Protein AF-0000000086878079 (afdb_homodimer)

Solvent-accessible surface area (backbone atoms only — not comparable to full-atom values): 21768 Å² total; per-residue (Å²): 123,86,84,56,49,32,32,37,37,36,21,22,72,86,77,40,76,82,36,53,27,69,66,38,56,58,51,55,41,58,62,32,55,90,65,34,49,69,46,77,42,61,62,68,69,47,33,23,46,88,52,42,64,77,34,37,25,41,34,31,37,28,38,42,80,87,50,64,80,49,46,63,30,46,15,12,46,52,33,39,26,19,67,39,24,9,35,38,29,34,33,53,15,55,31,58,37,63,36,50,72,47,19,52,73,69,26,40,40,83,71,51,61,66,75,71,38,78,37,47,35,38,60,46,91,60,86,47,78,43,53,60,91,56,69,62,50,72,48,69,40,54,52,66,37,72,48,69,37,75,57,44,78,67,42,64,42,27,27,32,63,49,98,90,43,75,39,72,35,22,34,36,36,71,43,51,54,11,26,38,33,40,37,44,64,53,67,48,62,74,41,65,67,39,67,69,53,39,50,35,52,41,31,38,50,39,46,21,46,56,75,102,124,87,83,58,48,33,31,38,37,36,21,22,72,85,77,39,76,82,36,54,27,69,67,38,55,58,52,54,39,59,61,31,55,89,63,33,48,68,47,77,42,62,62,67,68,46,33,23,46,90,52,40,64,78,35,36,24,40,34,30,36,29,39,41,79,88,52,64,80,49,48,62,30,45,16,14,46,52,32,39,25,19,67,39,22,9,37,36,30,33,32,52,15,54,32,57,37,63,34,50,71,47,18,51,71,69,25,40,39,81,72,51,60,65,74,72,37,80,36,47,35,38,62,46,91,62,87,47,77,44,53,61,92,57,68,62,50,70,47,70,41,55,52,65,37,72,50,69,38,74,60,44,78,67,42,64,42,28,26,35,60,49,96,90,45,74,39,73,36,23,33,38,37,73,43,50,54,11,26,39,34,41,35,42,65,53,69,48,62,73,40,64,68,38,65,70,53,38,50,36,53,41,30,38,49,39,46,21,46,56,75,102

Organism: NCBI:txid248903

Secondary structure (DSSP, 8-state):
----EEEEEEE-SSS-SS---TTHHHHHHHHHTTTEEEEEE--GGGGSHHHHTT-SEEEEE---SS----HHHHHHHHHHHHTT-EEEEEGGGGGGGGSHHHHHHHSEEEEE----EEEEEEE-SS--GGGTTPPPEEEEE---EEEE-TT---EEEEEE--TT--EEEEEEEEETTEEEEEE---SSGGGGG-HHHHHHHHHHHHHHTT--/----EEEEEEE-SSS-SS---TTHHHHHHHHHTTTEEEEEE--GGGGSHHHHTT-SEEEEE---SS----HHHHHHHHHHHHTT-EEEEEGGGGGGGGSHHHHHHHSEEEEE----EEEEEEE-SS--GGGTTPPPEEEEE---EEEE-TT---EEEEEE--TT--EEEEEEEEETTEEEEEE---SSGGGGG-HHHHHHHHHHHHHHTT--

Sequence (424 aa):
MDHRKKALLLGDYTHPDWHPLQDVDAEISRIFHDSMTVQCSENRNMLLQENISGFDVCISYMDDWKGKVSPQQTAGLLSYVSNGGGLVILHNGISLQNRYELKQMIGAKFLHHPPYAPLEFTVTEHKHPVTEGITGFTMEEEPYLFEFGSFAETTVLLEYQTEDGPKPAAWAHTYGLGRIVYLMPGHHVPSFANESYRQLILQAGKWAARYVMDHRKKALLLGDYTHPDWHPLQDVDAEISRIFHDSMTVQCSENRNMLLQENISGFDVCISYMDDWKGKVSPQQTAGLLSYVSNGGGLVILHNGISLQNRYELKQMIGAKFLHHPPYAPLEFTVTEHKHPVTEGITGFTMEEEPYLFEFGSFAETTVLLEYQTEDGPKPAAWAHTYGLGRIVYLMPGHHVPSFANESYRQLILQAGKWAARYV

Structure (mmCIF, N/CA/C/O backbone):
data_AF-0000000086878079-model_v1
#
loop_
_entity.id
_entity.type
_entity.pdbx_description
1 polymer 'ThuA domain-containing protein'
#
loop_
_atom_site.group_PDB
_atom_site.id
_atom_site.type_symbol
_atom_site.label_atom_id
_atom_site.label_alt_id
_atom_site.label_comp_id
_atom_site.label_asym_id
_atom_site.label_entity_id
_atom_site.label_seq_id
_atom_site.pdbx_PDB_ins_code
_atom_site.Cartn_x
_atom_site.Cartn_y
_atom_site.Cartn_z
_atom_site.occupancy
_atom_site.B_iso_or_equiv
_atom_site.auth_seq_id
_atom_site.auth_comp_id
_atom_site.auth_asym_id
_atom_site.auth_atom_id
_atom_site.pdbx_PDB_model_num
ATOM 1 N N . MET A 1 1 ? 24.812 -25.031 8.156 1 39.53 1 MET A N 1
ATOM 2 C CA . MET A 1 1 ? 23.5 -24.422 8.297 1 39.53 1 MET A CA 1
ATOM 3 C C . MET A 1 1 ? 22.766 -24.391 6.961 1 39.53 1 MET A C 1
ATOM 5 O O . MET A 1 1 ? 23.328 -24 5.945 1 39.53 1 MET A O 1
ATOM 9 N N . ASP A 1 2 ? 21.844 -25.234 6.762 1 50.47 2 ASP A N 1
ATOM 10 C CA . ASP A 1 2 ? 21.172 -25.375 5.469 1 50.47 2 ASP A CA 1
ATOM 11 C C . ASP A 1 2 ? 20.859 -24.016 4.863 1 50.47 2 ASP A C 1
ATOM 13 O O . ASP A 1 2 ? 20.125 -23.219 5.453 1 50.47 2 ASP A O 1
ATOM 17 N N . HIS A 1 3 ? 21.781 -23.469 4.066 1 68.38 3 HIS A N 1
ATOM 18 C CA . HIS A 1 3 ? 21.875 -22.141 3.482 1 68.38 3 HIS A CA 1
ATOM 19 C C . HIS A 1 3 ? 20.797 -21.938 2.412 1 68.38 3 HIS A C 1
ATOM 21 O O . HIS A 1 3 ? 20.797 -20.906 1.729 1 68.38 3 HIS A O 1
ATOM 27 N N . ARG A 1 4 ? 19.875 -23.047 2.529 1 85.62 4 ARG A N 1
ATOM 28 C CA . ARG A 1 4 ? 18.859 -22.984 1.48 1 85.62 4 ARG A CA 1
ATOM 29 C C . ARG A 1 4 ? 17.766 -21.984 1.829 1 85.62 4 ARG A C 1
ATOM 31 O O . ARG A 1 4 ? 17.375 -21.859 2.992 1 85.62 4 ARG A O 1
ATOM 38 N N . LYS A 1 5 ? 17.297 -21.219 0.895 1 96.75 5 LYS A N 1
ATOM 39 C CA . LYS A 1 5 ? 16.141 -20.344 1.062 1 96.75 5 LYS A CA 1
ATOM 40 C C . LYS A 1 5 ? 14.93 -21.125 1.556 1 96.75 5 LYS A C 1
ATOM 42 O O . LYS A 1 5 ? 14.836 -22.344 1.333 1 96.75 5 LYS A O 1
ATOM 47 N N . LYS A 1 6 ? 14.094 -20.5 2.312 1 98.31 6 LYS A N 1
ATOM 48 C CA . LYS A 1 6 ? 12.898 -21.094 2.898 1 98.31 6 LYS A CA 1
ATOM 49 C C . LYS A 1 6 ? 11.633 -20.453 2.33 1 98.31 6 LYS A C 1
ATOM 51 O O . LYS A 1 6 ? 11.516 -19.219 2.293 1 98.31 6 LYS A O 1
ATOM 56 N N . ALA A 1 7 ? 10.695 -21.312 1.906 1 98.81 7 ALA A N 1
ATOM 57 C CA . ALA A 1 7 ? 9.406 -20.875 1.391 1 98.81 7 ALA A CA 1
ATOM 58 C C . ALA A 1 7 ? 8.266 -21.281 2.326 1 98.81 7 ALA A C 1
ATOM 60 O O . ALA A 1 7 ? 8.266 -22.391 2.863 1 98.81 7 ALA A O 1
ATOM 61 N N . LEU A 1 8 ? 7.402 -20.375 2.6 1 98.94 8 LEU A N 1
ATOM 62 C CA . LEU A 1 8 ? 6.137 -20.656 3.27 1 98.94 8 LEU A CA 1
ATOM 63 C C . LEU A 1 8 ? 5.004 -20.781 2.256 1 98.94 8 LEU A C 1
ATOM 65 O O . LEU A 1 8 ? 4.73 -19.844 1.501 1 98.94 8 LEU A O 1
ATOM 69 N N . LEU A 1 9 ? 4.422 -21.922 2.145 1 98.94 9 LEU A N 1
ATOM 70 C CA . LEU A 1 9 ? 3.23 -22.125 1.326 1 98.94 9 LEU A CA 1
ATOM 71 C C . LEU A 1 9 ? 1.972 -22.109 2.186 1 98.94 9 LEU A C 1
ATOM 73 O O . LEU A 1 9 ? 1.786 -22.984 3.035 1 98.94 9 LEU A O 1
ATOM 77 N N . LEU A 1 10 ? 1.14 -21.109 1.966 1 98.94 10 LEU A N 1
ATOM 78 C CA . LEU A 1 10 ? -0.101 -20.969 2.719 1 98.94 10 LEU A CA 1
ATOM 79 C C . LEU A 1 10 ? -1.305 -21.359 1.866 1 98.94 10 LEU A C 1
ATOM 81 O O . LEU A 1 10 ? -1.433 -20.906 0.724 1 98.94 10 LEU A O 1
ATOM 85 N N . GLY A 1 11 ? -2.141 -22.172 2.361 1 98.62 11 GLY A N 1
ATOM 86 C CA . GLY A 1 11 ? -3.381 -22.578 1.723 1 98.62 11 GLY A CA 1
ATOM 87 C C . GLY A 1 11 ? -4.348 -23.266 2.676 1 98.62 11 GLY A C 1
ATOM 88 O O . GLY A 1 11 ? -4.148 -23.234 3.893 1 98.62 11 GLY A O 1
ATOM 89 N N . ASP A 1 12 ? -5.395 -23.797 2.152 1 98.44 12 ASP A N 1
ATOM 90 C CA . ASP A 1 12 ? -6.453 -24.359 2.986 1 98.44 12 ASP A CA 1
ATOM 91 C C . ASP A 1 12 ? -6.559 -25.875 2.787 1 98.44 12 ASP A C 1
ATOM 93 O O . ASP A 1 12 ? -6.797 -26.344 1.673 1 98.44 12 ASP A O 1
ATOM 97 N N . TYR A 1 13 ? -6.398 -26.656 3.926 1 97.88 13 TYR A N 1
ATOM 98 C CA . TYR A 1 13 ? -6.57 -28.109 3.932 1 97.88 13 TYR A CA 1
ATOM 99 C C . TYR A 1 13 ? -7.969 -28.484 4.402 1 97.88 13 TYR A C 1
ATOM 101 O O . TYR A 1 13 ? -8.594 -29.406 3.848 1 97.88 13 TYR A O 1
ATOM 109 N N . THR A 1 14 ? -8.492 -27.906 5.383 1 94.88 14 THR A N 1
ATOM 110 C CA . THR A 1 14 ? -9.656 -28.375 6.133 1 94.88 14 THR A CA 1
ATOM 111 C C . THR A 1 14 ? -10.945 -27.875 5.508 1 94.88 14 THR A C 1
ATOM 113 O O . THR A 1 14 ? -11.883 -28.641 5.285 1 94.88 14 THR A O 1
ATOM 116 N N . HIS A 1 15 ? -11.086 -26.594 5.219 1 91.56 15 HIS A N 1
ATOM 117 C CA . HIS A 1 15 ? -12.328 -26.062 4.672 1 91.56 15 HIS A CA 1
ATOM 118 C C . HIS A 1 15 ? -12.062 -25.094 3.52 1 91.56 15 HIS A C 1
ATOM 120 O O . HIS A 1 15 ? -12.43 -23.922 3.582 1 91.56 15 HIS A O 1
ATOM 126 N N . PRO A 1 16 ? -11.547 -25.734 2.49 1 93.81 16 PRO A N 1
ATOM 127 C CA . PRO A 1 16 ? -11.406 -24.844 1.341 1 93.81 16 PRO A CA 1
ATOM 128 C C . PRO A 1 16 ? -12.742 -24.531 0.667 1 93.81 16 PRO A C 1
ATOM 130 O O . PRO A 1 16 ? -13.617 -25.406 0.584 1 93.81 16 PRO A O 1
ATOM 133 N N . ASP A 1 17 ? -12.922 -23.359 0.181 1 93.38 17 ASP A N 1
ATOM 134 C CA . ASP A 1 17 ? -14.117 -23.031 -0.583 1 93.38 17 ASP A CA 1
ATOM 135 C C . ASP A 1 17 ? -14.141 -23.766 -1.919 1 93.38 17 ASP A C 1
ATOM 137 O O . ASP A 1 17 ? -15.125 -24.422 -2.262 1 93.38 17 ASP A O 1
ATOM 141 N N . TRP A 1 18 ? -12.945 -23.672 -2.703 1 96.62 18 TRP A N 1
ATOM 142 C CA . TRP A 1 18 ? -12.961 -24.203 -4.062 1 96.62 18 TRP A CA 1
ATOM 143 C C . TRP A 1 18 ? -11.648 -24.922 -4.387 1 96.62 18 TRP A C 1
ATOM 145 O O . TRP A 1 18 ? -11.617 -25.844 -5.195 1 96.62 18 TRP A O 1
ATOM 155 N N . HIS A 1 19 ? -10.57 -24.453 -3.771 1 98.44 19 HIS A N 1
ATOM 156 C CA . HIS A 1 19 ? -9.242 -24.891 -4.18 1 98.44 19 HIS A CA 1
ATOM 157 C C . HIS A 1 19 ? -8.445 -25.438 -2.996 1 98.44 19 HIS A C 1
ATOM 159 O O . HIS A 1 19 ? -7.684 -24.703 -2.363 1 98.44 19 HIS A O 1
ATOM 165 N N . PRO A 1 20 ? -8.617 -26.719 -2.703 1 98.38 20 PRO A N 1
ATOM 166 C CA . PRO A 1 20 ? -7.871 -27.297 -1.581 1 98.38 20 PRO A CA 1
ATOM 167 C C . PRO A 1 20 ? -6.363 -27.297 -1.814 1 98.38 20 PRO A C 1
ATOM 169 O O . PRO A 1 20 ? -5.906 -27.5 -2.939 1 98.38 20 PRO A O 1
ATOM 172 N N . LEU A 1 21 ? -5.605 -27.094 -0.73 1 98.75 21 LEU A N 1
ATOM 173 C CA . LEU A 1 21 ? -4.148 -27.156 -0.796 1 98.75 21 LEU A CA 1
ATOM 174 C C . LEU A 1 21 ? -3.662 -28.594 -0.901 1 98.75 21 LEU A C 1
ATOM 176 O O . LEU A 1 21 ? -2.535 -28.844 -1.336 1 98.75 21 LEU A O 1
ATOM 180 N N . GLN A 1 22 ? -4.516 -29.516 -0.49 1 98.19 22 GLN A N 1
ATOM 181 C CA . GLN A 1 22 ? -4.16 -30.938 -0.535 1 98.19 22 GLN A CA 1
ATOM 182 C C . GLN A 1 22 ? -3.699 -31.344 -1.932 1 98.19 22 GLN A C 1
ATOM 184 O O . GLN A 1 22 ? -4.391 -31.078 -2.92 1 98.19 22 GLN A O 1
ATOM 189 N N . ASP A 1 23 ? -2.578 -31.969 -2.037 1 98.44 23 ASP A N 1
ATOM 190 C CA . ASP A 1 23 ? -1.922 -32.469 -3.238 1 98.44 23 ASP A CA 1
ATOM 191 C C . ASP A 1 23 ? -1.241 -31.344 -4.012 1 98.44 23 ASP A C 1
ATOM 193 O O . ASP A 1 23 ? -0.264 -31.578 -4.727 1 98.44 23 ASP A O 1
ATOM 197 N N . VAL A 1 24 ? -1.783 -30.094 -3.969 1 98.81 24 VAL A N 1
ATOM 198 C CA . VAL A 1 24 ? -1.091 -28.953 -4.547 1 98.81 24 VAL A CA 1
ATOM 199 C C . VAL A 1 24 ? 0.209 -28.703 -3.789 1 98.81 24 VAL A C 1
ATOM 201 O O . VAL A 1 24 ? 1.227 -28.344 -4.391 1 98.81 24 VAL A O 1
ATOM 204 N N . ASP A 1 25 ? 0.164 -28.906 -2.42 1 98.81 25 ASP A N 1
ATOM 205 C CA . ASP A 1 25 ? 1.338 -28.734 -1.572 1 98.81 25 ASP A CA 1
ATOM 206 C C . ASP A 1 25 ? 2.486 -29.625 -2.029 1 98.81 25 ASP A C 1
ATOM 208 O O . ASP A 1 25 ? 3.635 -29.188 -2.098 1 98.81 25 ASP A O 1
ATOM 212 N N . ALA A 1 26 ? 2.15 -30.859 -2.398 1 98.62 26 ALA A N 1
ATOM 213 C CA . ALA A 1 26 ? 3.166 -31.797 -2.863 1 98.62 26 ALA A CA 1
ATOM 214 C C . ALA A 1 26 ? 3.764 -31.344 -4.191 1 98.62 26 ALA A C 1
ATOM 216 O O . ALA A 1 26 ? 4.973 -31.469 -4.41 1 98.62 26 ALA A O 1
ATOM 217 N N . GLU A 1 27 ? 2.902 -30.859 -5.129 1 98.81 27 GLU A N 1
ATOM 218 C CA . GLU A 1 27 ? 3.381 -30.375 -6.422 1 98.81 27 GLU A CA 1
ATOM 219 C C . GLU A 1 27 ? 4.324 -29.188 -6.258 1 98.81 27 GLU A C 1
ATOM 221 O O . GLU A 1 27 ? 5.398 -29.156 -6.863 1 98.81 27 GLU A O 1
ATOM 226 N N . ILE A 1 28 ? 3.963 -28.219 -5.418 1 98.88 28 ILE A N 1
ATOM 227 C CA . ILE A 1 28 ? 4.785 -27.031 -5.191 1 98.88 28 ILE A CA 1
ATOM 228 C C . ILE A 1 28 ? 6.102 -27.438 -4.535 1 98.88 28 ILE A C 1
ATOM 230 O O . ILE A 1 28 ? 7.168 -26.938 -4.918 1 98.88 28 ILE A O 1
ATOM 234 N N . SER A 1 29 ? 6.023 -28.328 -3.553 1 98.69 29 SER A N 1
ATOM 235 C CA . SER A 1 29 ? 7.23 -28.812 -2.893 1 98.69 29 SER A CA 1
ATOM 236 C C . SER A 1 29 ? 8.18 -29.469 -3.885 1 98.69 29 SER A C 1
ATOM 238 O O . SER A 1 29 ? 9.391 -29.281 -3.816 1 98.69 29 SER A O 1
ATOM 240 N N . ARG A 1 30 ? 7.621 -30.234 -4.789 1 98.44 30 ARG A N 1
ATOM 241 C CA . ARG A 1 30 ? 8.43 -30.906 -5.805 1 98.44 30 ARG A CA 1
ATOM 242 C C . ARG A 1 30 ? 9.094 -29.891 -6.73 1 98.44 30 ARG A C 1
ATOM 244 O O . ARG A 1 30 ? 10.266 -30.031 -7.078 1 98.44 30 ARG A O 1
ATOM 251 N N . ILE A 1 31 ? 8.375 -28.875 -7.102 1 98.62 31 ILE A N 1
ATOM 252 C CA . ILE A 1 31 ? 8.883 -27.844 -8.008 1 98.62 31 ILE A CA 1
ATOM 253 C C . ILE A 1 31 ? 10.102 -27.172 -7.383 1 98.62 31 ILE A C 1
ATOM 255 O O . ILE A 1 31 ? 11.094 -26.906 -8.07 1 98.62 31 ILE A O 1
ATOM 259 N N . PHE A 1 32 ? 10.094 -26.938 -6.055 1 98.25 32 PHE A N 1
ATOM 260 C CA . PHE A 1 32 ? 11.141 -26.156 -5.41 1 98.25 32 PHE A CA 1
ATOM 261 C C . PHE A 1 32 ? 12.172 -27.062 -4.75 1 98.25 32 PHE A C 1
ATOM 263 O O . PHE A 1 32 ? 13.109 -26.578 -4.113 1 98.25 32 PHE A O 1
ATOM 270 N N . HIS A 1 33 ? 12.039 -28.359 -4.867 1 97.06 33 HIS A N 1
ATOM 271 C CA . HIS A 1 33 ? 12.773 -29.359 -4.102 1 97.06 33 HIS A CA 1
ATOM 272 C C . HIS A 1 33 ? 14.281 -29.094 -4.164 1 97.06 33 HIS A C 1
ATOM 274 O O . HIS A 1 33 ? 14.977 -29.234 -3.154 1 97.06 33 HIS A O 1
ATOM 280 N N . ASP A 1 34 ? 14.805 -28.688 -5.289 1 96.5 34 ASP A N 1
ATOM 281 C CA . ASP A 1 34 ? 16.25 -28.547 -5.461 1 96.5 34 ASP A CA 1
ATOM 282 C C . ASP A 1 34 ? 16.703 -27.125 -5.121 1 96.5 34 ASP A C 1
ATOM 284 O O . ASP A 1 34 ? 17.906 -26.828 -5.156 1 96.5 34 ASP A O 1
ATOM 288 N N . SER A 1 35 ? 15.781 -26.266 -4.762 1 95.94 35 SER A N 1
ATOM 289 C CA . SER A 1 35 ? 16.172 -24.875 -4.637 1 95.94 35 SER A CA 1
ATOM 290 C C . SER A 1 35 ? 15.82 -24.328 -3.258 1 95.94 35 SER A C 1
ATOM 292 O O . SER A 1 35 ? 16.562 -23.531 -2.689 1 95.94 35 SER A O 1
ATOM 294 N N . MET A 1 36 ? 14.625 -24.781 -2.711 1 97.5 36 MET A N 1
ATOM 295 C CA . MET A 1 36 ? 14.148 -24.219 -1.447 1 97.5 36 MET A CA 1
ATOM 296 C C . MET A 1 36 ? 13.516 -25.312 -0.583 1 97.5 36 MET A C 1
ATOM 298 O O . MET A 1 36 ? 13.062 -26.344 -1.096 1 97.5 36 MET A O 1
ATOM 302 N N . THR A 1 37 ? 13.531 -25.031 0.712 1 97.44 37 THR A N 1
ATOM 303 C CA . THR A 1 37 ? 12.664 -25.797 1.596 1 97.44 37 THR A CA 1
ATOM 304 C C . THR A 1 37 ? 11.281 -25.156 1.688 1 97.44 37 THR A C 1
ATOM 306 O O . THR A 1 37 ? 11.164 -23.938 1.884 1 97.44 37 THR A O 1
ATOM 309 N N . VAL A 1 38 ? 10.281 -26.016 1.526 1 98.62 38 VAL A N 1
ATOM 310 C CA . VAL A 1 38 ? 8.914 -25.516 1.534 1 98.62 38 VAL A CA 1
ATOM 311 C C . VAL A 1 38 ? 8.188 -25.984 2.793 1 98.62 38 VAL A C 1
ATOM 313 O O . VAL A 1 38 ? 8.102 -27.188 3.049 1 98.62 38 VAL A O 1
ATOM 316 N N . GLN A 1 39 ? 7.762 -25.062 3.615 1 98.75 39 GLN A N 1
ATOM 317 C CA . GLN A 1 39 ? 6.859 -25.359 4.727 1 98.75 39 GLN A CA 1
ATOM 318 C C . GLN A 1 39 ? 5.414 -25.016 4.359 1 98.75 39 GLN A C 1
ATOM 320 O O . GLN A 1 39 ? 5.117 -23.891 3.955 1 98.75 39 GLN A O 1
ATOM 325 N N . CYS A 1 40 ? 4.52 -26.016 4.492 1 98.75 40 CYS A N 1
ATOM 326 C CA . CYS A 1 40 ? 3.113 -25.812 4.16 1 98.75 40 CYS A CA 1
ATOM 327 C C . CYS A 1 40 ? 2.281 -25.594 5.418 1 98.75 40 CYS A C 1
ATOM 329 O O . CYS A 1 40 ? 2.52 -26.234 6.445 1 98.75 40 CYS A O 1
ATOM 331 N N . SER A 1 41 ? 1.379 -24.688 5.371 1 98.75 41 SER A N 1
ATOM 332 C CA . SER A 1 41 ? 0.532 -24.406 6.527 1 98.75 41 SER A CA 1
ATOM 333 C C . SER A 1 41 ? -0.822 -23.859 6.102 1 98.75 41 SER A C 1
ATOM 335 O O . SER A 1 41 ? -0.933 -23.219 5.051 1 98.75 41 SER A O 1
ATOM 337 N N . GLU A 1 42 ? -1.801 -24.141 6.855 1 98.56 42 GLU A N 1
ATOM 338 C CA . GLU A 1 42 ? -3.082 -23.469 6.68 1 98.56 42 GLU A CA 1
ATOM 339 C C . GLU A 1 42 ? -3.316 -22.438 7.773 1 98.56 42 GLU A C 1
ATOM 341 O O . GLU A 1 42 ? -4.34 -21.75 7.781 1 98.56 42 GLU A O 1
ATOM 346 N N . ASN A 1 43 ? -2.381 -22.344 8.727 1 98.38 43 ASN A N 1
ATOM 347 C CA . ASN A 1 43 ? -2.479 -21.406 9.844 1 98.38 43 ASN A CA 1
ATOM 348 C C . ASN A 1 43 ? -2.156 -19.984 9.414 1 98.38 43 ASN A C 1
ATOM 350 O O . ASN A 1 43 ? -0.992 -19.641 9.203 1 98.38 43 ASN A O 1
ATOM 354 N N . ARG A 1 44 ? -3.166 -19.078 9.414 1 98.31 44 ARG A N 1
ATOM 355 C CA . ARG A 1 44 ? -2.994 -17.703 8.953 1 98.31 44 ARG A CA 1
ATOM 356 C C . ARG A 1 44 ? -2.049 -16.938 9.867 1 98.31 44 ARG A C 1
ATOM 358 O O . ARG A 1 44 ? -1.521 -15.891 9.484 1 98.31 44 ARG A O 1
ATOM 365 N N . ASN A 1 45 ? -1.85 -17.453 11.102 1 98.75 45 ASN A N 1
ATOM 366 C CA . ASN A 1 45 ? -0.929 -16.781 12.016 1 98.75 45 ASN A CA 1
ATOM 367 C C . ASN A 1 45 ? 0.499 -16.781 11.477 1 98.75 45 ASN A C 1
ATOM 369 O O . ASN A 1 45 ? 1.354 -16.047 11.961 1 98.75 45 ASN A O 1
ATOM 373 N N . MET A 1 46 ? 0.773 -17.562 10.469 1 98.88 46 MET A N 1
ATOM 374 C CA . MET A 1 46 ? 2.092 -17.547 9.844 1 98.88 46 MET A CA 1
ATOM 375 C C . MET A 1 46 ? 2.355 -16.203 9.156 1 98.88 46 MET A C 1
ATOM 377 O O . MET A 1 46 ? 3.504 -15.875 8.867 1 98.88 46 MET A O 1
ATOM 381 N N . LEU A 1 47 ? 1.289 -15.406 8.922 1 98.88 47 LEU A N 1
ATOM 382 C CA . LEU A 1 47 ? 1.432 -14.102 8.289 1 98.88 47 LEU A CA 1
ATOM 383 C C . LEU A 1 47 ? 1.858 -13.047 9.297 1 98.88 47 LEU A C 1
ATOM 385 O O . LEU A 1 47 ? 2.24 -11.938 8.922 1 98.88 47 LEU A O 1
ATOM 389 N N . LEU A 1 48 ? 1.778 -13.398 10.562 1 98.81 48 LEU A N 1
ATOM 390 C CA . LEU A 1 48 ? 2.268 -12.453 11.562 1 98.81 48 LEU A CA 1
ATOM 391 C C . LEU A 1 48 ? 3.76 -12.195 11.383 1 98.81 48 LEU A C 1
ATOM 393 O O . LEU A 1 48 ? 4.516 -13.109 11.047 1 98.81 48 LEU A O 1
ATOM 397 N N . GLN A 1 49 ? 4.148 -11.016 11.688 1 97.88 49 GLN A N 1
ATOM 398 C CA . GLN A 1 49 ? 5.516 -10.578 11.438 1 97.88 49 GLN A CA 1
ATOM 399 C C . GLN A 1 49 ? 6.523 -11.531 12.078 1 97.88 49 GLN A C 1
ATOM 401 O O . GLN A 1 49 ? 7.512 -11.906 11.445 1 97.88 49 GLN A O 1
ATOM 406 N N . GLU A 1 50 ? 6.277 -11.906 13.258 1 97.94 50 GLU A N 1
ATOM 407 C CA . GLU A 1 50 ? 7.223 -12.727 14.008 1 97.94 50 GLU A CA 1
ATOM 408 C C . GLU A 1 50 ? 7.379 -14.102 13.375 1 97.94 50 GLU A C 1
ATOM 410 O O . GLU A 1 50 ? 8.383 -14.781 13.594 1 97.94 50 GLU A O 1
ATOM 415 N N . ASN A 1 51 ? 6.398 -14.562 12.625 1 98.81 51 ASN A N 1
ATOM 416 C CA . ASN A 1 51 ? 6.445 -15.883 12.008 1 98.81 51 ASN A CA 1
ATOM 417 C C . ASN A 1 51 ? 6.965 -15.82 10.578 1 98.81 51 ASN A C 1
ATOM 419 O O . ASN A 1 51 ? 7.863 -16.578 10.203 1 98.81 51 ASN A O 1
ATOM 423 N N . ILE A 1 52 ? 6.516 -14.859 9.797 1 98.81 52 ILE A N 1
ATOM 424 C CA . ILE A 1 52 ? 6.766 -14.828 8.359 1 98.81 52 ILE A CA 1
ATOM 425 C C . ILE A 1 52 ? 8.188 -14.336 8.094 1 98.81 52 ILE A C 1
ATOM 427 O O . ILE A 1 52 ? 8.75 -14.602 7.027 1 98.81 52 ILE A O 1
ATOM 431 N N . SER A 1 53 ? 8.789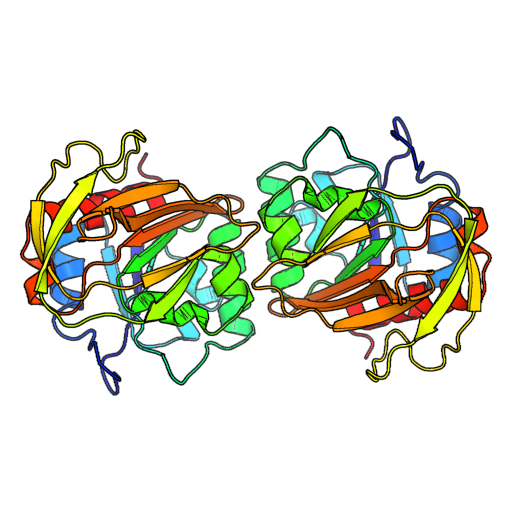 -13.625 9.039 1 97.62 53 SER A N 1
ATOM 432 C CA . SER A 1 53 ? 10.102 -13.016 8.852 1 97.62 53 SER A CA 1
ATOM 433 C C . SER A 1 53 ? 11.18 -14.078 8.68 1 97.62 53 SER A C 1
ATOM 435 O O . SER A 1 53 ? 12.281 -13.781 8.219 1 97.62 53 SER A O 1
ATOM 437 N N . GLY A 1 54 ? 10.93 -15.289 8.984 1 97.25 54 GLY A N 1
ATOM 438 C CA . GLY A 1 54 ? 11.898 -16.375 8.875 1 97.25 54 GLY A CA 1
ATOM 439 C C . GLY A 1 54 ? 11.945 -16.984 7.488 1 97.25 54 GLY A C 1
ATOM 440 O O . GLY A 1 54 ? 12.758 -17.875 7.227 1 97.25 54 GLY A O 1
ATOM 441 N N . PHE A 1 55 ? 11.125 -16.531 6.598 1 98.69 55 PHE A N 1
ATOM 442 C CA . PHE A 1 55 ? 11.031 -17.109 5.266 1 98.69 55 PHE A CA 1
ATOM 443 C C . PHE A 1 55 ? 11.547 -16.141 4.215 1 98.69 55 PHE A C 1
ATOM 445 O O . PHE A 1 55 ? 11.508 -14.922 4.422 1 98.69 55 PHE A O 1
ATOM 452 N N . ASP A 1 56 ? 12.016 -16.641 3.133 1 98.56 56 ASP A N 1
ATOM 453 C CA . ASP A 1 56 ? 12.523 -15.828 2.035 1 98.56 56 ASP A CA 1
ATOM 454 C C . ASP A 1 56 ? 11.414 -15.516 1.028 1 98.56 56 ASP A C 1
ATOM 456 O O . ASP A 1 56 ? 11.453 -14.492 0.345 1 98.56 56 ASP A O 1
ATOM 460 N N . VAL A 1 57 ? 10.484 -16.438 0.925 1 98.81 57 VAL A N 1
ATOM 461 C CA . VAL A 1 57 ? 9.352 -16.234 0.024 1 98.81 57 VAL A CA 1
ATOM 462 C C . VAL A 1 57 ? 8.094 -16.844 0.634 1 98.81 57 VAL A C 1
ATOM 464 O O . VAL A 1 57 ? 8.141 -17.922 1.227 1 98.81 57 VAL A O 1
ATOM 467 N N . CYS A 1 58 ? 7.027 -16.094 0.606 1 98.94 58 CYS A N 1
ATOM 468 C CA . CYS A 1 58 ? 5.684 -16.562 0.93 1 98.94 58 CYS A CA 1
ATOM 469 C C . CYS A 1 58 ? 4.891 -16.859 -0.336 1 98.94 58 CYS A C 1
ATOM 471 O O . CYS A 1 58 ? 4.777 -16.016 -1.218 1 98.94 58 CYS A O 1
ATOM 473 N N . ILE A 1 59 ? 4.406 -18.047 -0.476 1 99 59 ILE A N 1
ATOM 474 C CA . ILE A 1 59 ? 3.564 -18.469 -1.59 1 99 59 ILE A CA 1
ATOM 475 C C . ILE A 1 59 ? 2.117 -18.594 -1.121 1 99 59 ILE A C 1
ATOM 477 O O . ILE A 1 59 ? 1.813 -19.438 -0.263 1 99 59 ILE A O 1
ATOM 481 N N . SER A 1 60 ? 1.265 -17.797 -1.681 1 98.94 60 SER A N 1
ATOM 482 C CA . SER A 1 60 ? -0.138 -17.844 -1.281 1 98.94 60 SER A CA 1
ATOM 483 C C . SER A 1 60 ? -0.957 -18.703 -2.238 1 98.94 60 SER A C 1
ATOM 485 O O . SER A 1 60 ? -0.96 -18.469 -3.449 1 98.94 60 SER A O 1
ATOM 487 N N . TYR A 1 61 ? -1.566 -19.672 -1.761 1 98.94 61 TYR A N 1
ATOM 488 C CA . TYR A 1 61 ? -2.623 -20.453 -2.381 1 98.94 61 TYR A CA 1
ATOM 489 C C . TYR A 1 61 ? -3.875 -20.469 -1.514 1 98.94 61 TYR A C 1
ATOM 491 O O . TYR A 1 61 ? -4.602 -21.469 -1.478 1 98.94 61 TYR A O 1
ATOM 499 N N . MET A 1 62 ? -4.039 -19.391 -0.753 1 98.31 62 MET A N 1
ATOM 500 C CA . MET A 1 62 ? -5.168 -19.25 0.161 1 98.31 62 MET A CA 1
ATOM 501 C C . MET A 1 62 ? -6.484 -19.188 -0.606 1 98.31 62 MET A C 1
ATOM 503 O O . MET A 1 62 ? -6.586 -18.484 -1.614 1 98.31 62 MET A O 1
ATOM 507 N N . ASP A 1 63 ? -7.422 -19.922 -0.137 1 97.94 63 ASP A N 1
ATOM 508 C CA . ASP A 1 63 ? -8.758 -19.969 -0.719 1 97.94 63 ASP A CA 1
ATOM 509 C C . ASP A 1 63 ? -9.781 -19.328 0.216 1 97.94 63 ASP A C 1
ATOM 511 O O . ASP A 1 63 ? -10.797 -19.938 0.555 1 97.94 63 ASP A O 1
ATOM 515 N N . ASP A 1 64 ? -9.508 -18.094 0.599 1 94.56 64 ASP A N 1
ATOM 516 C CA . ASP A 1 64 ? -10.297 -17.375 1.604 1 94.56 64 ASP A CA 1
ATOM 517 C C . ASP A 1 64 ? -11.117 -16.266 0.968 1 94.56 64 ASP A C 1
ATOM 519 O O . ASP A 1 64 ? -10.891 -15.078 1.249 1 94.56 64 ASP A O 1
ATOM 523 N N . TRP A 1 65 ? -12.227 -16.609 0.311 1 96.31 65 TRP A N 1
ATOM 524 C CA . TRP A 1 65 ? -13 -15.656 -0.478 1 96.31 65 TRP A CA 1
ATOM 525 C C . TRP A 1 65 ? -14.039 -14.945 0.387 1 96.31 65 TRP A C 1
ATOM 527 O O . TRP A 1 65 ? -14.453 -13.828 0.083 1 96.31 65 TRP A O 1
ATOM 537 N N . LYS A 1 66 ? -14.469 -15.625 1.428 1 94.56 66 LYS A N 1
ATOM 538 C CA . LYS A 1 66 ? -15.516 -15.086 2.293 1 94.56 66 LYS A CA 1
ATOM 539 C C . LYS A 1 66 ? -14.922 -14.453 3.547 1 94.56 66 LYS A C 1
ATOM 541 O O . LYS A 1 66 ? -15.617 -13.758 4.289 1 94.56 66 LYS A O 1
ATOM 546 N N . GLY A 1 67 ? -13.727 -14.766 3.807 1 95.12 67 GLY A N 1
ATOM 547 C CA . GLY A 1 67 ? -13.055 -14.242 4.984 1 95.12 67 GLY A CA 1
ATOM 548 C C . GLY A 1 67 ? -12.078 -13.125 4.664 1 95.12 67 GLY A C 1
ATOM 549 O O . GLY A 1 67 ? -12.133 -12.539 3.58 1 95.12 67 GLY A O 1
ATOM 550 N N . LYS A 1 68 ? -11.344 -12.711 5.66 1 96.06 68 LYS A N 1
ATOM 551 C CA . LYS A 1 68 ? -10.281 -11.711 5.562 1 96.06 68 LYS A CA 1
ATOM 552 C C . LYS A 1 68 ? -9.219 -11.93 6.633 1 96.06 68 LYS A C 1
ATOM 554 O O . LYS A 1 68 ? -9.547 -12.203 7.793 1 96.06 68 LYS A O 1
ATOM 559 N N . VAL A 1 69 ? -7.957 -11.805 6.18 1 98.19 69 VAL A N 1
ATOM 560 C CA . VAL A 1 69 ? -6.906 -11.867 7.191 1 98.19 69 VAL A CA 1
ATOM 561 C C . VAL A 1 69 ? -7.023 -10.68 8.141 1 98.19 69 VAL A C 1
ATOM 563 O O . VAL A 1 69 ? -7.539 -9.625 7.758 1 98.19 69 VAL A O 1
ATOM 566 N N . SER A 1 70 ? -6.574 -10.859 9.383 1 98.44 70 SER A N 1
ATOM 567 C CA . SER A 1 70 ? -6.703 -9.828 10.406 1 98.44 70 SER A CA 1
ATOM 568 C C . SER A 1 70 ? -5.801 -8.633 10.102 1 98.44 70 SER A C 1
ATOM 570 O O . SER A 1 70 ? -4.875 -8.742 9.297 1 98.44 70 SER A O 1
ATOM 572 N N . PRO A 1 71 ? -6.059 -7.523 10.797 1 98.44 71 PRO A N 1
ATOM 573 C CA . PRO A 1 71 ? -5.164 -6.371 10.648 1 98.44 71 PRO A CA 1
ATOM 574 C C . PRO A 1 71 ? -3.723 -6.695 11.039 1 98.44 71 PRO A C 1
ATOM 576 O O . PRO A 1 71 ? -2.783 -6.191 10.406 1 98.44 71 PRO A O 1
ATOM 579 N N . GLN A 1 72 ? -3.582 -7.512 12.055 1 98.75 72 GLN A N 1
ATOM 580 C CA . GLN A 1 72 ? -2.24 -7.895 12.484 1 98.75 72 GLN A CA 1
ATOM 581 C C . GLN A 1 72 ? -1.541 -8.734 11.422 1 98.75 72 GLN A C 1
ATOM 583 O O . GLN A 1 72 ? -0.353 -8.539 11.156 1 98.75 72 GLN A O 1
ATOM 588 N N . GLN A 1 73 ? -2.25 -9.656 10.828 1 98.94 73 GLN A N 1
ATOM 589 C CA . GLN A 1 73 ? -1.708 -10.477 9.742 1 98.94 73 GLN A CA 1
ATOM 590 C C . GLN A 1 73 ? -1.395 -9.625 8.516 1 98.94 73 GLN A C 1
ATOM 592 O O . GLN A 1 73 ? -0.36 -9.812 7.875 1 98.94 73 GLN A O 1
ATOM 597 N N . THR A 1 74 ? -2.303 -8.672 8.258 1 98.88 74 THR A N 1
ATOM 598 C CA . THR A 1 74 ? -2.082 -7.727 7.168 1 98.88 74 THR A CA 1
ATOM 599 C C . THR A 1 74 ? -0.795 -6.938 7.391 1 98.88 74 THR A C 1
ATOM 601 O O . THR A 1 74 ? 0.038 -6.832 6.488 1 98.88 74 THR A O 1
ATOM 604 N N . ALA A 1 75 ? -0.618 -6.453 8.617 1 98.88 75 ALA A N 1
ATOM 605 C CA . ALA A 1 75 ? 0.583 -5.699 8.969 1 98.88 75 ALA A CA 1
ATOM 606 C C . ALA A 1 75 ? 1.835 -6.555 8.805 1 98.88 75 ALA A C 1
ATOM 608 O O . ALA A 1 75 ? 2.859 -6.082 8.312 1 98.88 75 ALA A O 1
ATOM 609 N N . GLY A 1 76 ? 1.721 -7.754 9.203 1 98.88 76 GLY A N 1
ATOM 610 C CA . GLY A 1 76 ? 2.842 -8.672 9.062 1 98.88 76 GLY A CA 1
ATOM 611 C C . GLY A 1 76 ? 3.268 -8.875 7.625 1 98.88 76 GLY A C 1
ATOM 612 O O . GLY A 1 76 ? 4.453 -8.773 7.301 1 98.88 76 GLY A O 1
ATOM 613 N N . LEU A 1 77 ? 2.332 -9.125 6.75 1 98.94 77 LEU A N 1
ATOM 614 C CA . LEU A 1 77 ? 2.633 -9.383 5.344 1 98.94 77 LEU A CA 1
ATOM 615 C C . LEU A 1 77 ? 3.162 -8.125 4.664 1 98.94 77 LEU A C 1
ATOM 617 O O . LEU A 1 77 ? 4.129 -8.188 3.902 1 98.94 77 LEU A O 1
ATOM 621 N N . LEU A 1 78 ? 2.561 -6.969 4.957 1 98.88 78 LEU A N 1
ATOM 622 C CA . LEU A 1 78 ? 3.01 -5.707 4.379 1 98.88 78 LEU A CA 1
ATOM 623 C C . LEU A 1 78 ? 4.441 -5.395 4.801 1 98.88 78 LEU A C 1
ATOM 625 O O . LEU A 1 78 ? 5.27 -5.016 3.969 1 98.88 78 LEU A O 1
ATOM 629 N N . SER A 1 79 ? 4.703 -5.543 6.086 1 98.69 79 SER A N 1
ATOM 630 C CA . SER A 1 79 ? 6.039 -5.277 6.609 1 98.69 79 SER A CA 1
ATOM 631 C C . SER A 1 79 ? 7.062 -6.246 6.031 1 98.69 79 SER A C 1
ATOM 633 O O . SER A 1 79 ? 8.164 -5.84 5.645 1 98.69 79 SER A O 1
ATOM 635 N N . TYR A 1 80 ? 6.676 -7.492 5.996 1 98.81 80 TYR A N 1
ATOM 636 C CA . TYR A 1 80 ? 7.543 -8.531 5.465 1 98.81 80 TYR A CA 1
ATOM 637 C C . TYR A 1 80 ? 7.961 -8.219 4.035 1 98.81 80 TYR A C 1
ATOM 639 O O . TYR A 1 80 ? 9.156 -8.172 3.723 1 98.81 80 TYR A O 1
ATOM 647 N N . VAL A 1 81 ? 6.992 -7.875 3.133 1 98.88 81 VAL A N 1
ATOM 648 C CA . VAL A 1 81 ? 7.297 -7.641 1.725 1 98.88 81 VAL A CA 1
ATOM 649 C C . VAL A 1 81 ? 8.07 -6.336 1.572 1 98.88 81 VAL A C 1
ATOM 651 O O . VAL A 1 81 ? 9.102 -6.293 0.898 1 98.88 81 VAL A O 1
ATOM 654 N N . SER A 1 82 ? 7.617 -5.277 2.229 1 98.62 82 SER A N 1
ATOM 655 C CA . SER A 1 82 ? 8.281 -3.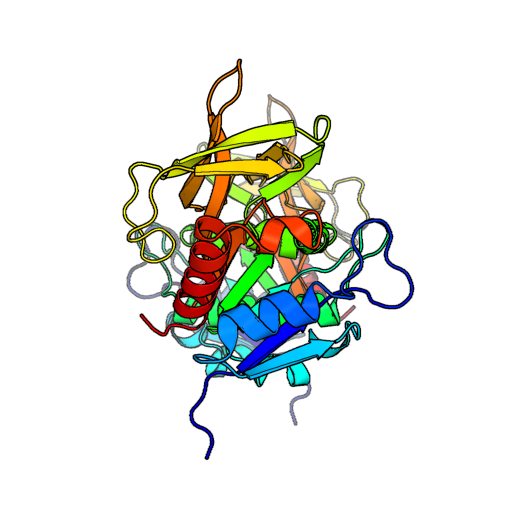988 2.059 1 98.62 82 SER A CA 1
ATOM 656 C C . SER A 1 82 ? 9.75 -4.062 2.471 1 98.62 82 SER A C 1
ATOM 658 O O . SER A 1 82 ? 10.578 -3.311 1.961 1 98.62 82 SER A O 1
ATOM 660 N N . ASN A 1 83 ? 10.039 -4.98 3.342 1 98.25 83 ASN A N 1
ATOM 661 C CA . ASN A 1 83 ? 11.398 -5.074 3.85 1 98.25 83 ASN A CA 1
ATOM 662 C C . ASN A 1 83 ? 12.188 -6.176 3.148 1 98.25 83 ASN A C 1
ATOM 664 O O . ASN A 1 83 ? 13.164 -6.695 3.697 1 98.25 83 ASN A O 1
ATOM 668 N N . GLY A 1 84 ? 11.734 -6.613 2.072 1 98.5 84 GLY A N 1
ATOM 669 C CA . GLY A 1 84 ? 12.594 -7.438 1.239 1 98.5 84 GLY A CA 1
ATOM 670 C C . GLY A 1 84 ? 12.047 -8.836 1.021 1 98.5 84 GLY A C 1
ATOM 671 O O . GLY A 1 84 ? 12.609 -9.609 0.244 1 98.5 84 GLY A O 1
ATOM 672 N N . GLY A 1 85 ? 10.969 -9.242 1.689 1 98.75 85 GLY A N 1
ATOM 673 C CA . GLY A 1 85 ? 10.367 -10.555 1.5 1 98.75 85 GLY A CA 1
ATOM 674 C C . GLY A 1 85 ? 9.789 -10.75 0.111 1 98.75 85 GLY A C 1
ATOM 675 O O . GLY A 1 85 ? 9.336 -9.789 -0.52 1 98.75 85 GLY A O 1
ATOM 676 N N . GLY A 1 86 ? 9.805 -11.953 -0.359 1 98.88 86 GLY A N 1
ATOM 677 C CA . GLY A 1 86 ? 9.164 -12.305 -1.617 1 98.88 86 GLY A CA 1
ATOM 678 C C . GLY A 1 86 ? 7.746 -12.82 -1.444 1 98.88 86 GLY A C 1
ATOM 679 O O . GLY A 1 86 ? 7.457 -13.555 -0.498 1 98.88 86 GLY A O 1
ATOM 680 N N . LEU A 1 87 ? 6.855 -12.422 -2.342 1 99 87 LEU A N 1
ATOM 681 C CA . LEU A 1 87 ? 5.48 -12.906 -2.35 1 99 87 LEU A CA 1
ATOM 682 C C . LEU A 1 87 ? 5.102 -13.453 -3.723 1 99 87 LEU A C 1
ATOM 684 O O . LEU A 1 87 ? 5.176 -12.734 -4.723 1 99 87 LEU A O 1
ATOM 688 N N . VAL A 1 88 ? 4.805 -14.672 -3.791 1 99 88 VAL A N 1
ATOM 689 C CA . VAL A 1 88 ? 4.246 -15.297 -4.984 1 99 88 VAL A CA 1
ATOM 690 C C . VAL A 1 88 ? 2.793 -15.695 -4.727 1 99 88 VAL A C 1
ATOM 692 O O . VAL A 1 88 ? 2.494 -16.391 -3.752 1 99 88 VAL A O 1
ATOM 695 N N . ILE A 1 89 ? 1.922 -15.258 -5.559 1 99 89 ILE A N 1
ATOM 696 C CA . ILE A 1 89 ? 0.498 -15.539 -5.422 1 99 89 ILE A CA 1
ATOM 697 C C . ILE A 1 89 ? 0.03 -16.422 -6.582 1 99 89 ILE A C 1
ATOM 699 O O . ILE A 1 89 ? 0.204 -16.062 -7.746 1 99 89 ILE A O 1
ATOM 703 N N . LEU A 1 90 ? -0.513 -17.547 -6.242 1 98.94 90 LEU A N 1
ATOM 704 C CA . LEU A 1 90 ? -0.98 -18.469 -7.262 1 98.94 90 LEU A CA 1
ATOM 705 C C . LEU A 1 90 ? -2.504 -18.5 -7.316 1 98.94 90 LEU A C 1
ATOM 707 O O . LEU A 1 90 ? -3.158 -18.781 -6.309 1 98.94 90 LEU A O 1
ATOM 711 N N . HIS A 1 91 ? -3.039 -18.188 -8.414 1 98.88 91 HIS A N 1
ATOM 712 C CA . HIS A 1 91 ? -4.453 -18.344 -8.734 1 98.88 91 HIS A CA 1
ATOM 713 C C . HIS A 1 91 ? -5.34 -17.812 -7.609 1 98.88 91 HIS A C 1
ATOM 715 O O . HIS A 1 91 ? -5.402 -16.609 -7.379 1 98.88 91 HIS A O 1
ATOM 721 N N . ASN A 1 92 ? -5.906 -18.766 -6.781 1 98.75 92 ASN A N 1
ATOM 722 C CA . ASN A 1 92 ? -6.836 -18.391 -5.723 1 98.75 92 ASN A CA 1
ATOM 723 C C . ASN A 1 92 ? -6.121 -17.688 -4.574 1 98.75 92 ASN A C 1
ATOM 725 O O . ASN A 1 92 ? -6.762 -17.031 -3.744 1 98.75 92 ASN A O 1
ATOM 729 N N . GLY A 1 93 ? -4.812 -17.719 -4.562 1 98.81 93 GLY A N 1
ATOM 730 C CA . GLY A 1 93 ? -4.062 -17 -3.539 1 98.81 93 GLY A CA 1
ATOM 731 C C . GLY A 1 93 ? -4.367 -15.516 -3.506 1 98.81 93 GLY A C 1
ATOM 732 O O . GLY A 1 93 ? -4.129 -14.852 -2.494 1 98.81 93 GLY A O 1
ATOM 733 N N . ILE A 1 94 ? -4.945 -15.016 -4.598 1 98.81 94 ILE A N 1
ATOM 734 C CA . ILE A 1 94 ? -5.262 -13.594 -4.723 1 98.81 94 ILE A CA 1
ATOM 735 C C . ILE A 1 94 ? -6.406 -13.234 -3.777 1 98.81 94 ILE A C 1
ATOM 737 O O . ILE A 1 94 ? -6.703 -12.055 -3.574 1 98.81 94 ILE A O 1
ATOM 741 N N . SER A 1 95 ? -7.023 -14.242 -3.104 1 98.56 95 SER A N 1
ATOM 742 C CA . SER A 1 95 ? -8.078 -13.961 -2.137 1 98.56 95 SER A CA 1
ATOM 743 C C . SER A 1 95 ? -7.574 -13.062 -1.011 1 98.56 95 SER A C 1
ATOM 745 O O . SER A 1 95 ? -8.367 -12.438 -0.303 1 98.56 95 SER A O 1
ATOM 747 N N . LEU A 1 96 ? -6.285 -12.93 -0.86 1 98.62 96 LEU A N 1
ATOM 748 C CA . LEU A 1 96 ? -5.688 -11.938 0.025 1 98.62 96 LEU A CA 1
ATOM 749 C C . LEU A 1 96 ? -6.246 -10.547 -0.26 1 98.62 96 LEU A C 1
ATOM 751 O O . LEU A 1 96 ? -6.199 -9.664 0.601 1 98.62 96 LEU A O 1
ATOM 755 N N . GLN A 1 97 ? -6.848 -10.367 -1.4 1 98.62 97 GLN A N 1
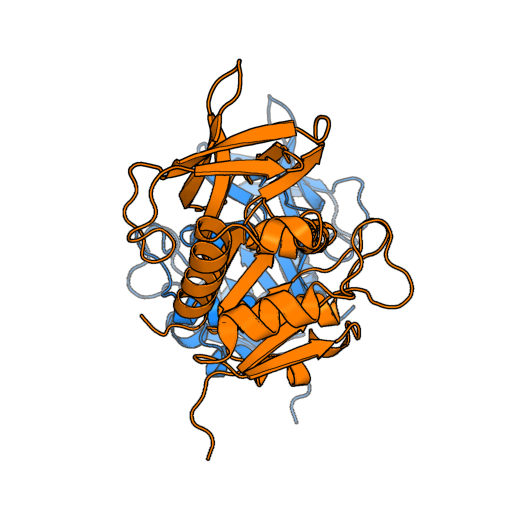ATOM 756 C CA . GLN A 1 97 ? -7.371 -9.094 -1.884 1 98.62 97 GLN A CA 1
ATOM 757 C C . GLN A 1 97 ? -8.523 -8.609 -1.012 1 98.62 97 GLN A C 1
ATOM 759 O O . GLN A 1 97 ? -8.961 -7.457 -1.131 1 98.62 97 GLN A O 1
ATOM 764 N N . ASN A 1 98 ? -9.016 -9.438 -0.119 1 98.19 98 ASN A N 1
ATOM 765 C CA . ASN A 1 98 ? -10.117 -9.031 0.747 1 98.19 98 ASN A CA 1
ATOM 766 C C . ASN A 1 98 ? -9.688 -7.953 1.734 1 98.19 98 ASN A C 1
ATOM 768 O O . ASN A 1 98 ? -10.531 -7.309 2.363 1 98.19 98 ASN A O 1
ATOM 772 N N . ARG A 1 99 ? -8.43 -7.723 1.941 1 98.25 99 ARG A N 1
ATOM 773 C CA . ARG A 1 99 ? -7.855 -6.551 2.588 1 98.25 99 ARG A CA 1
ATOM 774 C C . ARG A 1 99 ? -7.426 -5.512 1.558 1 98.25 99 ARG A C 1
ATOM 776 O O . ARG A 1 99 ? -6.578 -5.789 0.706 1 98.25 99 ARG A O 1
ATOM 783 N N . TYR A 1 100 ? -7.922 -4.301 1.686 1 98.38 100 TYR A N 1
ATOM 784 C CA . TYR A 1 100 ? -7.664 -3.34 0.618 1 98.38 100 TYR A CA 1
ATOM 785 C C . TYR A 1 100 ? -6.18 -3 0.535 1 98.38 100 TYR A C 1
ATOM 787 O O . TYR A 1 100 ? -5.656 -2.738 -0.551 1 98.38 100 TYR A O 1
ATOM 795 N N . GLU A 1 101 ? -5.488 -3.059 1.695 1 98.75 101 GLU A N 1
ATOM 796 C CA . GLU A 1 101 ? -4.051 -2.809 1.699 1 98.75 101 GLU A CA 1
ATOM 797 C C . GLU A 1 101 ? -3.307 -3.857 0.877 1 98.75 101 GLU A C 1
ATOM 799 O O . GLU A 1 101 ? -2.365 -3.531 0.152 1 98.75 101 GLU A O 1
ATOM 804 N N . LEU A 1 102 ? -3.771 -5.094 1.009 1 98.88 102 LEU A N 1
ATOM 805 C CA . LEU A 1 102 ? -3.104 -6.176 0.295 1 98.88 102 LEU A CA 1
ATOM 806 C C . LEU A 1 102 ? -3.484 -6.172 -1.182 1 98.88 102 LEU A C 1
ATOM 808 O O . LEU A 1 102 ? -2.664 -6.5 -2.041 1 98.88 102 LEU A O 1
ATOM 812 N N . LYS A 1 103 ? -4.688 -5.832 -1.391 1 98.69 103 LYS A N 1
ATOM 813 C CA . LYS A 1 103 ? -5.129 -5.621 -2.766 1 98.69 103 LYS A CA 1
ATOM 814 C C . LYS A 1 103 ? -4.25 -4.59 -3.471 1 98.69 103 LYS A C 1
ATOM 816 O O . LYS A 1 103 ? -3.852 -4.789 -4.621 1 98.69 103 LYS A O 1
ATOM 821 N N . GLN A 1 104 ? -3.971 -3.514 -2.807 1 98.81 104 GLN A N 1
ATOM 822 C CA . GLN A 1 104 ? -3.07 -2.49 -3.324 1 98.81 104 GLN A CA 1
ATOM 823 C C . GLN A 1 104 ? -1.681 -3.062 -3.59 1 98.81 104 GLN A C 1
ATOM 825 O O . GLN A 1 104 ? -1.106 -2.844 -4.66 1 98.81 104 GLN A O 1
ATOM 830 N N . MET A 1 105 ? -1.135 -3.791 -2.693 1 98.88 105 MET A N 1
ATOM 831 C CA . MET A 1 105 ? 0.207 -4.355 -2.807 1 98.88 105 MET A CA 1
ATOM 832 C C . MET A 1 105 ? 0.28 -5.363 -3.949 1 98.88 105 MET A C 1
ATOM 834 O O . MET A 1 105 ? 1.26 -5.391 -4.695 1 98.88 105 MET A O 1
ATOM 838 N N . ILE A 1 106 ? -0.797 -6.125 -4.094 1 98.88 106 ILE A N 1
ATOM 839 C CA . ILE A 1 106 ? -0.855 -7.125 -5.156 1 98.88 106 ILE A CA 1
ATOM 840 C C . ILE A 1 106 ? -0.921 -6.434 -6.516 1 98.88 106 ILE A C 1
ATOM 842 O O . ILE A 1 106 ? -0.364 -6.926 -7.496 1 98.88 106 ILE A O 1
ATOM 846 N N . GLY A 1 107 ? -1.577 -5.309 -6.598 1 98.81 107 GLY A N 1
ATOM 847 C CA . GLY A 1 107 ? -1.61 -4.484 -7.793 1 98.81 107 GLY A CA 1
ATOM 848 C C . GLY A 1 107 ? -2.879 -4.664 -8.609 1 98.81 107 GLY A C 1
ATOM 849 O O . GLY A 1 107 ? -3.178 -3.855 -9.492 1 98.81 107 GLY A O 1
ATOM 850 N N . ALA A 1 108 ? -3.645 -5.707 -8.297 1 98.81 108 ALA A N 1
ATOM 851 C CA . ALA A 1 108 ? -4.891 -5.98 -9 1 98.81 108 ALA A CA 1
ATOM 852 C C . ALA A 1 108 ? -5.855 -6.781 -8.133 1 98.81 108 ALA A C 1
ATOM 854 O O . ALA A 1 108 ? -5.457 -7.336 -7.102 1 98.81 108 ALA A O 1
ATOM 855 N N . LYS A 1 109 ? -7.113 -6.785 -8.539 1 98.56 109 LYS A N 1
ATOM 856 C CA . LYS A 1 109 ? -8.109 -7.629 -7.887 1 98.56 109 LYS A CA 1
ATOM 857 C C . LYS A 1 109 ? -8.828 -8.523 -8.891 1 98.56 109 LYS A C 1
ATOM 859 O O . LYS A 1 109 ? -8.984 -8.148 -10.055 1 98.56 109 LYS A O 1
ATOM 864 N N . PHE A 1 110 ? -9.219 -9.656 -8.422 1 98.81 110 PHE A N 1
ATOM 865 C CA . PHE A 1 110 ? -10.07 -10.578 -9.164 1 98.81 110 PHE A CA 1
ATOM 866 C C . PHE A 1 110 ? -11.469 -9.992 -9.352 1 98.81 110 PHE A C 1
ATOM 868 O O . PHE A 1 110 ? -12.047 -9.453 -8.406 1 98.81 110 PHE A O 1
ATOM 875 N N . LEU A 1 111 ? -11.992 -10.141 -10.578 1 98.44 111 LEU A N 1
ATOM 876 C CA . LEU A 1 111 ? -13.359 -9.719 -10.867 1 98.44 111 LEU A CA 1
ATOM 877 C C . LEU A 1 111 ? -14.289 -10.922 -10.977 1 98.44 111 LEU A C 1
ATOM 879 O O . LEU A 1 111 ? -15.195 -11.086 -10.156 1 98.44 111 LEU A O 1
ATOM 883 N N . HIS A 1 112 ? -14.039 -11.695 -11.938 1 98.31 112 HIS A N 1
ATOM 884 C CA . HIS A 1 112 ? -14.781 -12.922 -12.211 1 98.31 112 HIS A CA 1
ATOM 885 C C . HIS A 1 112 ? -14.031 -13.805 -13.203 1 98.31 112 HIS A C 1
ATOM 887 O O . HIS A 1 112 ? -12.914 -13.477 -13.617 1 98.31 112 HIS A O 1
ATOM 893 N N . HIS A 1 113 ? -14.602 -14.906 -13.438 1 97.94 113 HIS A N 1
ATOM 894 C CA . HIS A 1 113 ? -13.953 -15.781 -14.406 1 97.94 113 HIS A CA 1
ATOM 895 C C . HIS A 1 113 ? -14.969 -16.453 -15.32 1 97.94 113 HIS A C 1
ATOM 897 O O . HIS A 1 113 ? -16.031 -16.891 -14.859 1 97.94 113 HIS A O 1
ATOM 903 N N . PRO A 1 114 ? -14.766 -16.516 -16.672 1 97.19 114 PRO A N 1
ATOM 904 C CA . PRO A 1 114 ? -15.492 -17.422 -17.547 1 97.19 114 PRO A CA 1
ATOM 905 C C . PRO A 1 114 ? -15.266 -18.891 -17.172 1 97.19 114 PRO A C 1
ATOM 907 O O . PRO A 1 114 ? -14.516 -19.188 -16.25 1 97.19 114 PRO A O 1
ATOM 910 N N . PRO A 1 115 ? -15.875 -19.844 -17.906 1 97.38 115 PRO A N 1
ATOM 911 C CA . PRO A 1 115 ? -15.719 -21.281 -17.625 1 97.38 115 PRO A CA 1
ATOM 912 C C . PRO A 1 115 ? -14.305 -21.781 -17.906 1 97.38 115 PRO A C 1
ATOM 914 O O . PRO A 1 115 ? -13.602 -21.219 -18.75 1 97.38 115 PRO A O 1
ATOM 917 N N . TYR A 1 116 ? -13.961 -22.844 -17.188 1 98.06 116 TYR A N 1
ATOM 918 C CA . TYR A 1 116 ? -12.742 -23.609 -17.453 1 98.06 116 TYR A CA 1
ATOM 919 C C . TYR A 1 116 ? -12.633 -23.984 -18.922 1 98.06 116 TYR A C 1
ATOM 921 O O . TYR A 1 116 ? -13.609 -24.422 -19.531 1 98.06 116 TYR A O 1
ATOM 929 N N . ALA A 1 117 ? -11.453 -23.734 -19.562 1 97.88 117 ALA A N 1
ATOM 930 C CA . ALA A 1 117 ? -11.266 -23.953 -21 1 97.88 117 ALA A CA 1
ATOM 931 C C . ALA A 1 117 ? -9.781 -24.031 -21.344 1 97.88 117 ALA A C 1
ATOM 933 O O . ALA A 1 117 ? -8.93 -23.688 -20.531 1 97.88 117 ALA A O 1
ATOM 934 N N . PRO A 1 118 ? -9.531 -24.562 -22.531 1 98.12 118 PRO A N 1
ATOM 935 C CA . PRO A 1 118 ? -8.148 -24.422 -23 1 98.12 118 PRO A CA 1
ATOM 936 C C . PRO A 1 118 ? -7.75 -22.969 -23.234 1 98.12 118 PRO A C 1
ATOM 938 O O . PRO A 1 118 ? -8.508 -22.203 -23.844 1 98.12 118 PRO A O 1
ATOM 941 N N . LEU A 1 119 ? -6.605 -22.625 -22.719 1 98.75 119 LEU A N 1
ATOM 942 C CA . LEU A 1 119 ? -6.094 -21.266 -22.891 1 98.75 119 LEU A CA 1
ATOM 943 C C . LEU A 1 119 ? -4.711 -21.281 -23.531 1 98.75 119 LEU A C 1
ATOM 945 O O . LEU A 1 119 ? -3.877 -22.125 -23.203 1 98.75 119 LEU A O 1
ATOM 949 N N . GLU A 1 120 ? -4.512 -20.391 -24.438 1 98.81 120 GLU A N 1
ATOM 950 C CA . GLU A 1 120 ? -3.188 -20.141 -25 1 98.81 120 GLU A CA 1
ATOM 951 C C . GLU A 1 120 ? -2.484 -19 -24.281 1 98.81 120 GLU A C 1
ATOM 953 O O . GLU A 1 120 ? -2.98 -17.859 -24.266 1 98.81 120 GLU A O 1
ATOM 958 N N . PHE A 1 121 ? -1.293 -19.297 -23.734 1 98.88 121 PHE A N 1
ATOM 959 C CA . PHE A 1 121 ? -0.51 -18.312 -23 1 98.88 121 PHE A CA 1
ATOM 960 C C . PHE A 1 121 ? 0.69 -17.859 -23.812 1 98.88 121 PHE A C 1
ATOM 962 O O . PHE A 1 121 ? 1.357 -18.672 -24.453 1 98.88 121 PHE A O 1
ATOM 969 N N . THR A 1 122 ? 0.891 -16.547 -23.812 1 98.69 122 THR A N 1
ATOM 970 C CA . THR A 1 122 ? 2.061 -15.977 -24.469 1 98.69 122 THR A CA 1
ATOM 971 C C . THR A 1 122 ? 2.811 -15.039 -23.531 1 98.69 122 THR A C 1
ATOM 973 O O . THR A 1 122 ? 2.201 -14.375 -22.688 1 98.69 122 THR A O 1
ATOM 976 N N . VAL A 1 123 ? 4.129 -15.055 -23.672 1 98.56 123 VAL A N 1
ATOM 977 C CA . VAL A 1 123 ? 4.969 -14.141 -22.906 1 98.56 123 VAL A CA 1
ATOM 978 C C . VAL A 1 123 ? 4.957 -12.758 -23.547 1 98.56 123 VAL A C 1
ATOM 980 O O . VAL A 1 123 ? 5.047 -12.633 -24.766 1 98.56 123 VAL A O 1
ATOM 983 N N . THR A 1 124 ? 4.824 -11.727 -22.75 1 98.31 124 THR A N 1
ATOM 984 C CA . THR A 1 124 ? 4.844 -10.375 -23.297 1 98.31 124 THR A CA 1
ATOM 985 C C . THR A 1 124 ? 6.254 -9.984 -23.719 1 98.31 124 THR A C 1
ATOM 987 O O . THR A 1 124 ? 7.195 -10.766 -23.578 1 98.31 124 THR A O 1
ATOM 990 N N . GLU A 1 125 ? 6.387 -8.75 -24.297 1 96.19 125 GLU A N 1
ATOM 991 C CA . GLU A 1 125 ? 7.664 -8.289 -24.828 1 96.19 125 GLU A CA 1
ATOM 992 C C . GLU A 1 125 ? 8.602 -7.844 -23.719 1 96.19 125 GLU A C 1
ATOM 994 O O . GLU A 1 125 ? 9.797 -7.633 -23.938 1 96.19 125 GLU A O 1
ATOM 999 N N . HIS A 1 126 ? 8.086 -7.766 -22.531 1 95.81 126 HIS A N 1
ATOM 1000 C CA . HIS A 1 126 ? 8.922 -7.348 -21.406 1 95.81 126 HIS A CA 1
ATOM 1001 C C . HIS A 1 126 ? 9.891 -8.453 -21 1 95.81 126 HIS A C 1
ATOM 1003 O O . HIS A 1 126 ? 9.469 -9.523 -20.578 1 95.81 126 HIS A O 1
ATOM 1009 N N . LYS A 1 127 ? 11.117 -8.195 -21.094 1 96.19 127 LYS A N 1
ATOM 1010 C CA . LYS A 1 127 ? 12.117 -9.133 -20.609 1 96.19 127 LYS A CA 1
ATOM 1011 C C . LYS A 1 127 ? 12.156 -9.172 -19.078 1 96.19 127 LYS A C 1
ATOM 1013 O O . LYS A 1 127 ? 12.297 -8.133 -18.438 1 96.19 127 LYS A O 1
ATOM 1018 N N . HIS A 1 128 ? 12.016 -10.32 -18.531 1 98.19 128 HIS A N 1
ATOM 1019 C CA . HIS A 1 128 ? 11.977 -10.5 -17.078 1 98.19 128 HIS A CA 1
ATOM 1020 C C . HIS A 1 128 ? 12.5 -11.875 -16.688 1 98.19 128 HIS A C 1
ATOM 1022 O O . HIS A 1 128 ? 12.195 -12.875 -17.344 1 98.19 128 HIS A O 1
ATOM 1028 N N . PRO A 1 129 ? 13.18 -11.961 -15.531 1 98.56 129 PRO A N 1
ATOM 1029 C CA . PRO A 1 129 ? 13.711 -13.25 -15.078 1 98.56 129 PRO A CA 1
ATOM 1030 C C . PRO A 1 129 ? 12.625 -14.297 -14.867 1 98.56 129 PRO A C 1
ATOM 1032 O O . PRO A 1 129 ? 12.859 -15.492 -15.086 1 98.56 129 PRO A O 1
ATOM 1035 N N . VAL A 1 130 ? 11.445 -13.969 -14.57 1 98.75 130 VAL A N 1
ATOM 1036 C CA . VAL A 1 130 ? 10.344 -14.875 -14.266 1 98.75 130 VAL A CA 1
ATOM 1037 C C . VAL A 1 130 ? 9.938 -15.633 -15.531 1 98.75 130 VAL A C 1
ATOM 1039 O O . VAL A 1 130 ? 9.523 -16.797 -15.461 1 98.75 130 VAL A O 1
ATOM 1042 N N . THR A 1 131 ? 10.078 -15.023 -16.688 1 98.69 131 THR A N 1
ATOM 1043 C CA . THR A 1 131 ? 9.602 -15.648 -17.906 1 98.69 131 THR A CA 1
ATOM 1044 C C . THR A 1 131 ? 10.773 -16.016 -18.812 1 98.69 131 THR A C 1
ATOM 1046 O O . THR A 1 131 ? 10.586 -16.328 -20 1 98.69 131 THR A O 1
ATOM 1049 N N . GLU A 1 132 ? 11.953 -15.852 -18.312 1 98.12 132 GLU A N 1
ATOM 1050 C CA . GLU A 1 132 ? 13.125 -16.172 -19.109 1 98.12 132 GLU A CA 1
ATOM 1051 C C . GLU A 1 132 ? 13.062 -17.609 -19.625 1 98.12 132 GLU A C 1
ATOM 1053 O O . GLU A 1 132 ? 12.844 -18.547 -18.844 1 98.12 132 GLU A O 1
ATOM 1058 N N . GLY A 1 133 ? 13.195 -17.766 -20.922 1 97.75 133 GLY A N 1
ATOM 1059 C CA . GLY A 1 133 ? 13.258 -19.094 -21.531 1 97.75 133 GLY A CA 1
ATOM 1060 C C . GLY A 1 133 ? 11.891 -19.719 -21.719 1 97.75 133 GLY A C 1
ATOM 1061 O O . GLY A 1 133 ? 11.781 -20.828 -22.219 1 97.75 133 GLY A O 1
ATOM 1062 N N . ILE A 1 134 ? 10.875 -19.062 -21.297 1 97.56 134 ILE A N 1
ATOM 1063 C CA . ILE A 1 134 ? 9.531 -19.594 -21.438 1 97.56 134 ILE A CA 1
ATOM 1064 C C . ILE A 1 134 ? 8.945 -19.156 -22.781 1 97.56 134 ILE A C 1
ATOM 1066 O O . ILE A 1 134 ? 8.938 -17.969 -23.094 1 97.56 134 ILE A O 1
ATOM 1070 N N . THR A 1 135 ? 8.547 -20.172 -23.516 1 95.56 135 THR A N 1
ATOM 1071 C CA . THR A 1 135 ? 7.824 -19.906 -24.766 1 95.56 135 THR A CA 1
ATOM 1072 C C . THR A 1 135 ? 6.32 -20.094 -24.562 1 95.56 135 THR A C 1
ATOM 1074 O O . THR A 1 135 ? 5.887 -20.656 -23.562 1 95.56 135 THR A O 1
ATOM 1077 N N . GLY A 1 136 ? 5.555 -19.547 -25.422 1 97.06 136 GLY A N 1
ATOM 1078 C CA . GLY A 1 136 ? 4.117 -19.734 -25.328 1 97.06 136 GLY A CA 1
ATOM 1079 C C . GLY A 1 136 ? 3.717 -21.188 -25.141 1 97.06 136 GLY A C 1
ATOM 1080 O O . GLY A 1 136 ? 4.438 -22.094 -25.562 1 97.06 136 GLY A O 1
ATOM 1081 N N . PHE A 1 137 ? 2.623 -21.422 -24.453 1 98.56 137 PHE A N 1
ATOM 1082 C CA . PHE A 1 137 ? 2.119 -22.766 -24.203 1 98.56 137 PHE A CA 1
ATOM 1083 C C . PHE A 1 137 ? 0.603 -22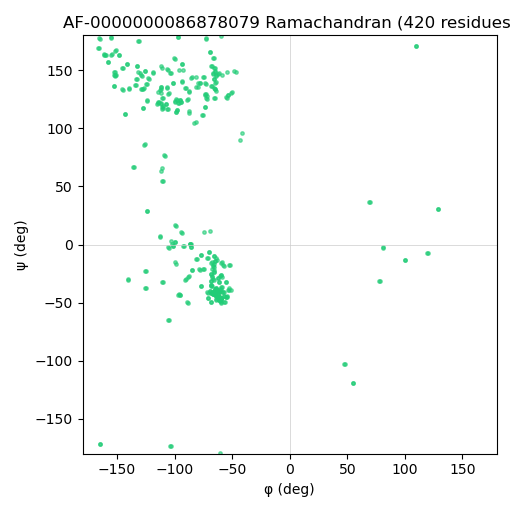.75 -24.031 1 98.56 137 PHE A C 1
ATOM 1085 O O . PHE A 1 137 ? -0.008 -21.688 -23.938 1 98.56 137 PHE A O 1
ATOM 1092 N N . THR A 1 138 ? 0.024 -23.953 -24.078 1 98.5 138 THR A N 1
ATOM 1093 C CA . THR A 1 138 ? -1.413 -24.125 -23.906 1 98.5 138 THR A CA 1
ATOM 1094 C C . THR A 1 138 ? -1.704 -25.062 -22.734 1 98.5 138 THR A C 1
ATOM 1096 O O . THR A 1 138 ? -0.942 -26 -22.484 1 98.5 138 THR A O 1
ATOM 1099 N N . MET A 1 139 ? -2.725 -24.734 -22.031 1 98 139 MET A N 1
ATOM 1100 C CA . MET A 1 139 ? -3.205 -25.641 -21 1 98 139 MET A CA 1
ATOM 1101 C C . MET A 1 139 ? -4.668 -25.375 -20.672 1 98 139 MET A C 1
ATOM 1103 O O . MET A 1 139 ? -5.176 -24.281 -20.938 1 98 139 MET A O 1
ATOM 1107 N N . GLU A 1 140 ? -5.316 -26.438 -20.125 1 98.31 140 GLU A N 1
ATOM 1108 C CA . GLU A 1 140 ? -6.645 -26.219 -19.562 1 98.31 140 GLU A CA 1
ATOM 1109 C C . GLU A 1 140 ? -6.57 -25.438 -18.25 1 98.31 140 GLU A C 1
ATOM 1111 O O . GLU A 1 140 ? -5.809 -25.797 -17.359 1 98.31 140 GLU A O 1
ATOM 1116 N N . GLU A 1 141 ? -7.383 -24.359 -18.172 1 98.69 141 GLU A N 1
ATOM 1117 C CA . GLU A 1 141 ? -7.305 -23.516 -16.984 1 98.69 141 GLU A CA 1
ATOM 1118 C C . GLU A 1 141 ? -8.555 -22.672 -16.812 1 98.69 141 GLU A C 1
ATOM 1120 O O . GLU A 1 141 ? -9.352 -22.547 -17.75 1 98.69 141 GLU A O 1
ATOM 1125 N N . GLU A 1 142 ? -8.734 -22.141 -15.594 1 98.69 142 GLU A N 1
ATOM 1126 C CA . GLU A 1 142 ? -9.766 -21.156 -15.289 1 98.69 142 GLU A CA 1
ATOM 1127 C C . GLU A 1 142 ? -9.273 -19.734 -15.547 1 98.69 142 GLU A C 1
ATOM 1129 O O . GLU A 1 142 ? -8.359 -19.266 -14.867 1 98.69 142 GLU A O 1
ATOM 1134 N N . PRO A 1 143 ? -9.883 -19.062 -16.516 1 98.62 143 PRO A N 1
ATOM 1135 C CA . PRO A 1 143 ? -9.383 -17.734 -16.891 1 98.62 143 PRO A CA 1
ATOM 1136 C C . PRO A 1 143 ? -9.914 -16.641 -15.969 1 98.62 143 PRO A C 1
ATOM 1138 O O . PRO A 1 143 ? -11.07 -16.234 -16.078 1 98.62 143 PRO A O 1
ATOM 1141 N N . TYR A 1 144 ? -9.086 -16.125 -15.047 1 98.81 144 TYR A N 1
ATOM 1142 C CA . TYR A 1 144 ? -9.461 -15.023 -14.18 1 98.81 144 TYR A CA 1
ATOM 1143 C C . TYR A 1 144 ? -9.391 -13.695 -14.93 1 98.81 144 TYR A C 1
ATOM 1145 O O . TYR A 1 144 ? -8.461 -13.469 -15.711 1 98.81 144 TYR A O 1
ATOM 1153 N N . LEU A 1 145 ? -10.367 -12.867 -14.688 1 98.81 145 LEU A N 1
ATOM 1154 C CA . LEU A 1 145 ? -10.328 -11.477 -15.125 1 98.81 145 LEU A CA 1
ATOM 1155 C C . LEU A 1 145 ? -10.008 -10.547 -13.961 1 98.81 145 LEU A C 1
ATOM 1157 O O . LEU A 1 145 ? -10.477 -10.773 -12.836 1 98.81 145 LEU A O 1
ATOM 1161 N N . PHE A 1 146 ? -9.281 -9.43 -14.305 1 98.81 146 PHE A N 1
ATOM 1162 C CA . PHE A 1 146 ? -8.75 -8.602 -13.227 1 98.81 146 PHE A CA 1
ATOM 1163 C C . PHE A 1 146 ? -9.031 -7.129 -13.484 1 98.81 146 PHE A C 1
ATOM 1165 O O . PHE A 1 146 ? -9.219 -6.719 -14.633 1 98.81 146 PHE A O 1
ATOM 1172 N N . GLU A 1 147 ? -9.109 -6.383 -12.438 1 98.69 147 GLU A N 1
ATOM 1173 C CA . GLU A 1 147 ? -9 -4.93 -12.43 1 98.69 147 GLU A CA 1
ATOM 1174 C C . GLU A 1 147 ? -7.719 -4.473 -11.742 1 98.69 147 GLU A C 1
ATOM 1176 O O . GLU A 1 147 ? -7.48 -4.805 -10.578 1 98.69 147 GLU A O 1
ATOM 1181 N N . PHE A 1 148 ? -6.871 -3.736 -12.469 1 98.75 148 PHE A N 1
ATOM 1182 C CA . PHE A 1 148 ? -5.629 -3.232 -11.898 1 98.75 148 PHE A CA 1
ATOM 1183 C C . PHE A 1 148 ? -5.863 -1.914 -11.164 1 98.75 148 PHE A C 1
ATOM 1185 O O . PHE A 1 148 ? -6.68 -1.097 -11.602 1 98.75 148 PHE A O 1
ATOM 1192 N N . GLY A 1 149 ? -5.137 -1.742 -10.062 1 98.56 149 GLY A N 1
ATOM 1193 C CA . GLY A 1 149 ? -5.234 -0.491 -9.32 1 98.56 149 GLY A CA 1
ATOM 1194 C C . GLY A 1 149 ? -4.68 0.695 -10.086 1 98.56 149 GLY A C 1
ATOM 1195 O O . GLY A 1 149 ? -3.67 0.575 -10.781 1 98.56 149 GLY A O 1
ATOM 1196 N N . SER A 1 150 ? -5.277 1.844 -9.867 1 98.31 150 SER A N 1
ATOM 1197 C CA . SER A 1 150 ? -4.93 3.031 -10.641 1 98.31 150 SER A CA 1
ATOM 1198 C C . SER A 1 150 ? -3.518 3.508 -10.32 1 98.31 150 SER A C 1
ATOM 1200 O O . SER A 1 150 ? -2.875 4.16 -11.141 1 98.31 150 SER A O 1
ATOM 1202 N N . PHE A 1 151 ? -2.986 3.209 -9.109 1 98.25 151 PHE A N 1
ATOM 1203 C CA . PHE A 1 151 ? -1.66 3.678 -8.719 1 98.25 151 PHE A CA 1
ATOM 1204 C C . PHE A 1 151 ? -0.634 2.557 -8.844 1 98.25 151 PHE A C 1
ATOM 1206 O O . PHE A 1 151 ? 0.539 2.746 -8.516 1 98.25 151 PHE A O 1
ATOM 1213 N N . ALA A 1 152 ? -1.067 1.399 -9.266 1 97.06 152 ALA A N 1
ATOM 1214 C CA . ALA A 1 152 ? -0.182 0.238 -9.289 1 97.06 152 ALA A CA 1
ATOM 1215 C C . ALA A 1 152 ? 0.851 0.357 -10.398 1 97.06 152 ALA A C 1
ATOM 1217 O O . ALA A 1 152 ? 0.531 0.798 -11.508 1 97.06 152 ALA A O 1
ATOM 1218 N N . GLU A 1 153 ? 2.111 -0.016 -10.094 1 97.5 153 GLU A N 1
ATOM 1219 C CA . GLU A 1 153 ? 3.164 -0.094 -11.102 1 97.5 153 GLU A CA 1
ATOM 1220 C C . GLU A 1 153 ? 3.566 -1.542 -11.367 1 97.5 153 GLU A C 1
ATOM 1222 O O . GLU A 1 153 ? 4.719 -1.922 -11.148 1 97.5 153 GLU A O 1
ATOM 1227 N N . THR A 1 154 ? 2.68 -2.316 -11.906 1 98.12 154 THR A N 1
ATOM 1228 C CA . THR A 1 154 ? 2.912 -3.729 -12.195 1 98.12 154 THR A CA 1
ATOM 1229 C C . THR A 1 154 ? 3.332 -3.924 -13.648 1 98.12 154 THR A C 1
ATOM 1231 O O . THR A 1 154 ? 2.959 -3.133 -14.516 1 98.12 154 THR A O 1
ATOM 1234 N N . THR A 1 155 ? 4.121 -4.93 -13.93 1 98.62 155 THR A N 1
ATOM 1235 C CA . THR A 1 155 ? 4.492 -5.344 -15.281 1 98.62 155 THR A CA 1
ATOM 1236 C C . THR A 1 155 ? 3.846 -6.68 -15.633 1 98.62 155 THR A C 1
ATOM 1238 O O . THR A 1 155 ? 4.129 -7.699 -15 1 98.62 155 THR A O 1
ATOM 1241 N N . VAL A 1 156 ? 3.012 -6.652 -16.625 1 98.88 156 VAL A N 1
ATOM 1242 C CA . VAL A 1 156 ? 2.404 -7.895 -17.094 1 98.88 156 VAL A CA 1
ATOM 1243 C C . VAL A 1 156 ? 3.439 -8.719 -17.859 1 98.88 156 VAL A C 1
ATOM 1245 O O . VAL A 1 156 ? 4.109 -8.211 -18.766 1 98.88 156 VAL A O 1
ATOM 1248 N N . LEU A 1 157 ? 3.568 -9.969 -17.5 1 98.88 157 LEU A N 1
ATOM 1249 C CA . LEU A 1 157 ? 4.625 -10.812 -18.047 1 98.88 157 LEU A CA 1
ATOM 1250 C C . LEU A 1 157 ? 4.043 -11.883 -18.969 1 98.88 157 LEU A C 1
ATOM 1252 O O . LEU A 1 157 ? 4.719 -12.359 -19.875 1 98.88 157 LEU A O 1
ATOM 1256 N N . LEU A 1 158 ? 2.869 -12.336 -18.688 1 98.81 158 LEU A N 1
ATOM 1257 C CA . LEU A 1 158 ? 2.166 -13.406 -19.406 1 98.81 158 LEU A CA 1
ATOM 1258 C C . LEU A 1 158 ? 0.724 -13 -19.688 1 98.81 158 LEU A C 1
ATOM 1260 O O . LEU A 1 158 ? 0.073 -12.367 -18.859 1 98.81 158 LEU A O 1
ATOM 1264 N N . GLU A 1 159 ? 0.249 -13.375 -20.844 1 98.88 159 GLU A N 1
ATOM 1265 C CA . GLU A 1 159 ? -1.137 -13.133 -21.234 1 98.88 159 GLU A CA 1
ATOM 1266 C C . GLU A 1 159 ? -1.792 -14.406 -21.766 1 98.88 159 GLU A C 1
ATOM 1268 O O . GLU A 1 159 ? -1.111 -15.289 -22.297 1 98.88 159 GLU A O 1
ATOM 1273 N N . TYR A 1 160 ? -3.02 -14.508 -21.531 1 98.81 160 TYR A N 1
ATOM 1274 C CA . TYR A 1 160 ? -3.768 -15.531 -22.25 1 98.81 160 TYR A CA 1
ATOM 1275 C C . TYR A 1 160 ? -4.637 -14.914 -23.344 1 98.81 160 TYR A C 1
ATOM 1277 O O . TYR A 1 160 ? -5.141 -13.805 -23.188 1 98.81 160 TYR A O 1
ATOM 1285 N N . GLN A 1 161 ? -4.863 -15.68 -24.406 1 98.19 161 GLN A N 1
ATOM 1286 C CA . GLN A 1 161 ? -5.527 -15.156 -25.594 1 98.19 161 GLN A CA 1
ATOM 1287 C C . GLN A 1 161 ? -7.039 -15.344 -25.5 1 98.19 161 GLN A C 1
ATOM 1289 O O . GLN A 1 161 ? -7.516 -16.375 -25.031 1 98.19 161 GLN A O 1
ATOM 1294 N N . THR A 1 162 ? -7.727 -14.25 -25.859 1 97.56 162 THR A N 1
ATOM 1295 C CA . THR A 1 162 ? -9.18 -14.312 -25.969 1 97.56 162 THR A CA 1
ATOM 1296 C C . THR A 1 162 ? -9.648 -13.711 -27.297 1 97.56 162 THR A C 1
ATOM 1298 O O . THR A 1 162 ? -8.852 -13.133 -28.031 1 97.56 162 THR A O 1
ATOM 1301 N N . GLU A 1 163 ? -10.953 -13.82 -27.531 1 95.81 163 GLU A N 1
ATOM 1302 C CA . GLU A 1 163 ? -11.539 -13.219 -28.734 1 95.81 163 GLU A CA 1
ATOM 1303 C C . GLU A 1 163 ? -11.484 -11.695 -28.672 1 95.81 163 GLU A C 1
ATOM 1305 O O . GLU A 1 163 ? -11.375 -11.039 -29.719 1 95.81 163 GLU A O 1
ATOM 1310 N N . ASP A 1 164 ? -11.492 -11.141 -27.531 1 96.12 164 ASP A N 1
ATOM 1311 C CA . ASP A 1 164 ? -11.508 -9.695 -27.328 1 96.12 164 ASP A CA 1
ATOM 1312 C C . ASP A 1 164 ? -10.086 -9.148 -27.156 1 96.12 164 ASP A C 1
ATOM 1314 O O . ASP A 1 164 ? -9.906 -7.992 -26.781 1 96.12 164 ASP A O 1
ATOM 1318 N N . GLY A 1 165 ? -9.094 -9.984 -27.406 1 97.5 165 GLY A N 1
ATOM 1319 C CA . GLY A 1 165 ? -7.711 -9.578 -27.234 1 97.5 165 GLY A CA 1
ATOM 1320 C C . GLY A 1 165 ? -7.039 -10.25 -26.047 1 97.5 165 GLY A C 1
ATOM 1321 O O . GLY A 1 165 ? -7.695 -10.922 -25.25 1 97.5 165 GLY A O 1
ATOM 1322 N N . PRO A 1 166 ? -5.738 -10.086 -25.938 1 98.44 166 PRO A N 1
ATOM 1323 C CA . PRO A 1 166 ? -5 -10.711 -24.844 1 98.44 166 PRO A CA 1
ATOM 1324 C C . PRO A 1 166 ? -5.387 -10.141 -23.484 1 98.44 166 PRO A C 1
ATOM 1326 O O . PRO A 1 166 ? -5.684 -8.945 -23.359 1 98.44 166 PRO A O 1
ATOM 1329 N N . LYS A 1 167 ? -5.434 -11 -22.5 1 98.81 167 LYS A N 1
ATOM 1330 C CA . LYS A 1 167 ? -5.703 -10.641 -21.109 1 98.81 167 LYS A CA 1
ATOM 1331 C C . LYS A 1 167 ? -4.527 -11.008 -20.203 1 98.81 167 LYS A C 1
ATOM 1333 O O . LYS A 1 167 ? -3.844 -12.008 -20.453 1 98.81 167 LYS A O 1
ATOM 1338 N N . PRO A 1 168 ? -4.312 -10.242 -19.156 1 98.88 168 PRO A N 1
ATOM 1339 C CA . PRO A 1 168 ? -3.186 -10.539 -18.266 1 98.88 168 PRO A CA 1
ATOM 1340 C C . PRO A 1 168 ? -3.338 -11.883 -17.547 1 98.88 168 PRO A C 1
ATOM 1342 O O . PRO A 1 168 ? -4.434 -12.227 -17.109 1 98.88 168 PRO A O 1
ATOM 1345 N N . ALA A 1 169 ? -2.215 -12.625 -17.453 1 98.88 169 ALA A N 1
ATOM 1346 C CA . ALA A 1 169 ? -2.207 -13.922 -16.766 1 98.88 169 ALA A CA 1
ATOM 1347 C C . ALA A 1 169 ? -1.149 -13.961 -15.672 1 98.88 169 ALA A C 1
ATOM 1349 O O . ALA A 1 169 ? -1.197 -14.812 -14.789 1 98.88 169 ALA A O 1
ATOM 1350 N N . ALA A 1 170 ? -0.138 -13.141 -15.758 1 98.94 170 ALA A N 1
ATOM 1351 C CA . ALA A 1 170 ? 0.9 -13.031 -14.734 1 98.94 170 ALA A CA 1
ATOM 1352 C C . ALA A 1 170 ? 1.505 -11.625 -14.719 1 98.94 170 ALA A C 1
ATOM 1354 O O . ALA A 1 170 ? 1.641 -10.992 -15.766 1 98.94 170 ALA A O 1
ATOM 1355 N N . TRP A 1 171 ? 1.872 -11.164 -13.578 1 98.94 171 TRP A N 1
ATOM 1356 C CA . TRP A 1 171 ? 2.574 -9.891 -13.484 1 98.94 171 TRP A CA 1
ATOM 1357 C C . TRP A 1 171 ? 3.541 -9.891 -12.305 1 98.94 171 TRP A C 1
ATOM 1359 O O . TRP A 1 171 ? 3.49 -10.781 -11.445 1 98.94 171 TRP A O 1
ATOM 1369 N N . ALA A 1 172 ? 4.449 -8.945 -12.344 1 98.94 172 ALA A N 1
ATOM 1370 C CA . ALA A 1 172 ? 5.457 -8.797 -11.297 1 98.94 172 ALA A CA 1
ATOM 1371 C C . ALA A 1 172 ? 5.793 -7.328 -11.062 1 98.94 172 ALA A C 1
ATOM 1373 O O . ALA A 1 172 ? 5.633 -6.496 -11.961 1 98.94 172 ALA A O 1
ATOM 1374 N N . HIS A 1 173 ? 6.188 -6.996 -9.891 1 98.75 173 HIS A N 1
ATOM 1375 C CA . HIS A 1 173 ? 6.715 -5.684 -9.539 1 98.75 173 HIS A CA 1
ATOM 1376 C C . HIS A 1 173 ? 7.414 -5.715 -8.188 1 98.75 173 HIS A C 1
ATOM 1378 O O . HIS A 1 173 ? 7.402 -6.742 -7.5 1 98.75 173 HIS A O 1
ATOM 1384 N N . THR A 1 174 ? 8.094 -4.66 -7.906 1 98.56 174 THR A N 1
ATOM 1385 C CA . THR A 1 174 ? 8.695 -4.477 -6.59 1 98.56 174 THR A CA 1
ATOM 1386 C C . THR A 1 174 ? 7.766 -3.689 -5.676 1 98.56 174 THR A C 1
ATOM 1388 O O . THR A 1 174 ? 6.895 -2.955 -6.148 1 98.56 174 THR A O 1
ATOM 1391 N N . TYR A 1 175 ? 7.879 -3.84 -4.453 1 98.69 175 TYR A N 1
ATOM 1392 C CA . TYR A 1 175 ? 7.168 -3.115 -3.406 1 98.69 175 TYR A CA 1
ATOM 1393 C C . TYR A 1 175 ? 8.078 -2.859 -2.209 1 98.69 175 TYR A C 1
ATOM 1395 O O . TYR A 1 175 ? 8.406 -3.785 -1.463 1 98.69 175 TYR A O 1
ATOM 1403 N N . GLY A 1 176 ? 8.438 -1.585 -1.944 1 98.38 176 GLY A N 1
ATOM 1404 C CA . GLY A 1 176 ? 9.562 -1.358 -1.059 1 98.38 176 GLY A CA 1
ATOM 1405 C C . GLY A 1 176 ? 10.828 -2.068 -1.508 1 98.38 176 GLY A C 1
ATOM 1406 O O . GLY A 1 176 ? 11.312 -1.844 -2.619 1 98.38 176 GLY A O 1
ATOM 1407 N N . LEU A 1 177 ? 11.273 -2.961 -0.608 1 98.62 177 LEU A N 1
ATOM 1408 C CA . LEU A 1 177 ? 12.484 -3.723 -0.918 1 98.62 177 LEU A CA 1
ATOM 1409 C C . LEU A 1 177 ? 12.125 -5.133 -1.385 1 98.62 177 LEU A C 1
ATOM 1411 O O . LEU A 1 177 ? 13.016 -5.93 -1.691 1 98.62 177 LEU A O 1
ATOM 1415 N N . GLY A 1 178 ? 10.812 -5.465 -1.41 1 98.75 178 GLY A N 1
ATOM 1416 C CA . GLY A 1 178 ? 10.391 -6.816 -1.736 1 98.75 178 GLY A CA 1
ATOM 1417 C C . GLY A 1 178 ? 9.984 -6.98 -3.189 1 98.75 178 GLY A C 1
ATOM 1418 O O . GLY A 1 178 ? 10.125 -6.047 -3.986 1 98.75 178 GLY A O 1
ATOM 1419 N N . ARG A 1 179 ? 9.625 -8.211 -3.547 1 98.88 179 ARG A N 1
ATOM 1420 C CA . ARG A 1 179 ? 9.234 -8.578 -4.902 1 98.88 179 ARG A CA 1
ATOM 1421 C C . ARG A 1 179 ? 7.969 -9.422 -4.902 1 98.88 179 ARG A C 1
ATOM 1423 O O . ARG A 1 179 ? 7.805 -10.312 -4.059 1 98.88 179 ARG A O 1
ATOM 1430 N N . ILE A 1 180 ? 7.082 -9.102 -5.848 1 98.94 180 ILE A N 1
ATOM 1431 C CA . ILE A 1 180 ? 5.781 -9.758 -5.898 1 98.94 180 ILE A CA 1
ATOM 1432 C C . ILE A 1 180 ? 5.543 -10.328 -7.297 1 98.94 180 ILE A C 1
ATOM 1434 O O . ILE A 1 180 ? 5.836 -9.672 -8.297 1 98.94 180 ILE A O 1
ATOM 1438 N N . VAL A 1 181 ? 5.078 -11.555 -7.367 1 98.94 181 VAL A N 1
ATOM 1439 C CA . VAL A 1 181 ? 4.625 -12.164 -8.609 1 98.94 181 VAL A CA 1
ATOM 1440 C C . VAL A 1 181 ? 3.23 -12.758 -8.422 1 98.94 181 VAL A C 1
ATOM 1442 O O . VAL A 1 181 ? 2.951 -13.391 -7.406 1 98.94 181 VAL A O 1
ATOM 1445 N N . TYR A 1 182 ? 2.389 -12.516 -9.32 1 99 182 TYR A N 1
ATOM 1446 C CA . TYR A 1 182 ? 1.114 -13.219 -9.422 1 99 182 TYR A CA 1
ATOM 1447 C C . TYR A 1 182 ? 1.078 -14.109 -10.656 1 99 182 TYR A C 1
ATOM 1449 O O . TYR A 1 182 ? 1.494 -13.695 -11.742 1 99 182 TYR A O 1
ATOM 1457 N N . LEU A 1 183 ? 0.593 -15.305 -10.477 1 99 183 LEU A N 1
ATOM 1458 C CA . LEU A 1 183 ? 0.354 -16.234 -11.562 1 99 183 LEU A CA 1
ATOM 1459 C C . LEU A 1 183 ? -1.099 -16.703 -11.578 1 99 183 LEU A C 1
ATOM 1461 O O . LEU A 1 183 ? -1.566 -17.312 -10.617 1 99 183 LEU A O 1
ATOM 1465 N N . MET A 1 184 ? -1.748 -16.5 -12.688 1 98.94 184 MET A N 1
ATOM 1466 C CA . MET A 1 184 ? -3.172 -16.812 -12.812 1 98.94 184 MET A CA 1
ATOM 1467 C C . MET A 1 184 ? -3.408 -18.312 -12.82 1 98.94 184 MET A C 1
ATOM 1469 O O . MET A 1 184 ? -4.332 -18.812 -12.18 1 98.94 184 MET A O 1
ATOM 1473 N N . PRO A 1 185 ? -2.592 -19.141 -13.516 1 98.88 185 PRO A N 1
ATOM 1474 C CA . PRO A 1 185 ? -2.885 -20.578 -13.484 1 98.88 185 PRO A CA 1
ATOM 1475 C C . PRO A 1 185 ? -2.701 -21.188 -12.102 1 98.88 185 PRO A C 1
ATOM 1477 O O . PRO A 1 185 ? -2.006 -20.609 -11.258 1 98.88 185 PRO A O 1
ATOM 1480 N N . GLY A 1 186 ? -3.301 -22.312 -11.922 1 98.81 186 GLY A N 1
ATOM 1481 C CA . GLY A 1 186 ? -3.197 -23.047 -10.664 1 98.81 186 GLY A CA 1
ATOM 1482 C C . GLY A 1 186 ? -4.543 -23.453 -10.094 1 98.81 186 GLY A C 1
ATOM 1483 O O . GLY A 1 186 ? -4.711 -23.531 -8.875 1 98.81 186 GLY A O 1
ATOM 1484 N N . HIS A 1 187 ? -5.496 -23.688 -10.914 1 98.69 187 HIS A N 1
ATOM 1485 C CA . HIS A 1 187 ? -6.875 -23.984 -10.539 1 98.69 187 HIS A CA 1
ATOM 1486 C C . HIS A 1 187 ? -6.953 -25.25 -9.688 1 98.69 187 HIS A C 1
ATOM 1488 O O . HIS A 1 187 ? -7.758 -25.328 -8.75 1 98.69 187 HIS A O 1
ATOM 1494 N N . HIS A 1 188 ? -6.27 -26.266 -10.086 1 98.06 188 HIS A N 1
ATOM 1495 C CA . HIS A 1 188 ? -6.234 -27.547 -9.406 1 98.06 188 HIS A CA 1
ATOM 1496 C C . HIS A 1 188 ? -4.945 -28.297 -9.719 1 98.06 188 HIS A C 1
ATOM 1498 O O . HIS A 1 188 ? -4.078 -27.797 -10.43 1 98.06 188 HIS A O 1
ATOM 1504 N N . VAL A 1 189 ? -4.785 -29.469 -9.141 1 98.5 189 VAL A N 1
ATOM 1505 C CA . VAL A 1 189 ? -3.555 -30.25 -9.164 1 98.5 189 VAL A CA 1
ATOM 1506 C C . VAL A 1 189 ? -3.098 -30.453 -10.602 1 98.5 189 VAL A C 1
ATOM 1508 O O . VAL A 1 189 ? -1.914 -30.297 -10.914 1 98.5 189 VAL A O 1
ATOM 1511 N N . PRO A 1 190 ? -3.951 -30.688 -11.617 1 98.19 190 PRO A N 1
ATOM 1512 C CA . PRO A 1 190 ? -3.498 -30.922 -12.992 1 98.19 190 PRO A CA 1
ATOM 1513 C C . PRO A 1 190 ? -2.766 -29.719 -13.578 1 98.19 190 PRO A C 1
ATOM 1515 O O . PRO A 1 190 ? -1.918 -29.875 -14.461 1 98.19 190 PRO A O 1
ATOM 1518 N N . SER A 1 191 ? -3.068 -28.516 -13.156 1 98.62 191 SER A N 1
ATOM 1519 C CA . SER A 1 191 ? -2.391 -27.328 -13.656 1 98.62 191 SER A CA 1
ATOM 1520 C C . SER A 1 191 ? -0.88 -27.422 -13.477 1 98.62 191 SER A C 1
ATOM 1522 O O . SER A 1 191 ? -0.113 -26.969 -14.328 1 98.62 191 SER A O 1
ATOM 1524 N N . PHE A 1 192 ? -0.462 -28.094 -12.422 1 98.62 192 PHE A N 1
ATOM 1525 C CA . PHE A 1 192 ? 0.937 -28.078 -12.008 1 98.62 192 PHE A CA 1
ATOM 1526 C C . PHE A 1 192 ? 1.723 -29.156 -12.742 1 98.62 192 PHE A C 1
ATOM 1528 O O . PHE A 1 192 ? 2.936 -29.297 -12.562 1 98.62 192 PHE A O 1
ATOM 1535 N N . ALA A 1 193 ? 1.057 -29.891 -13.602 1 97.06 193 ALA A N 1
ATOM 1536 C CA . ALA A 1 193 ? 1.73 -30.906 -14.406 1 97.06 193 ALA A CA 1
ATOM 1537 C C . ALA A 1 193 ? 2.334 -30.297 -15.664 1 97.06 193 ALA A C 1
ATOM 1539 O O . ALA A 1 193 ? 3.17 -30.906 -16.328 1 97.06 193 ALA A O 1
ATOM 1540 N N . ASN A 1 194 ? 1.827 -29.141 -16.094 1 98.19 194 ASN A N 1
ATOM 1541 C CA . ASN A 1 194 ? 2.369 -28.469 -17.266 1 98.19 194 ASN A CA 1
ATOM 1542 C C . ASN A 1 194 ? 3.803 -28 -17.047 1 98.19 194 ASN A C 1
ATOM 1544 O O . ASN A 1 194 ? 4.07 -27.234 -16.109 1 98.19 194 ASN A O 1
ATOM 1548 N N . GLU A 1 195 ? 4.719 -28.375 -17.922 1 98.12 195 GLU A N 1
ATOM 1549 C CA . GLU A 1 195 ? 6.141 -28.141 -17.719 1 98.12 195 GLU A CA 1
ATOM 1550 C C . GLU A 1 195 ? 6.453 -26.641 -17.766 1 98.12 195 GLU A C 1
ATOM 1552 O O . GLU A 1 195 ? 7.289 -26.156 -17 1 98.12 195 GLU A O 1
ATOM 1557 N N . SER A 1 196 ? 5.832 -25.953 -18.672 1 98.56 196 SER A N 1
ATOM 1558 C CA . SER A 1 196 ? 6.051 -24.516 -18.781 1 98.56 196 SER A CA 1
ATOM 1559 C C . SER A 1 196 ? 5.578 -23.797 -17.516 1 98.56 196 SER A C 1
ATOM 1561 O O . SER A 1 196 ? 6.238 -22.875 -17.047 1 98.56 196 SER A O 1
ATOM 1563 N N . TYR A 1 197 ? 4.453 -24.25 -16.984 1 98.75 197 TYR A N 1
ATOM 1564 C CA . TYR A 1 197 ? 3.924 -23.641 -15.766 1 98.75 197 TYR A CA 1
ATOM 1565 C C . TYR A 1 197 ? 4.805 -23.953 -14.562 1 98.75 197 TYR A C 1
ATOM 1567 O O . TYR A 1 197 ? 5.047 -23.094 -13.719 1 98.75 197 TYR A O 1
ATOM 1575 N N . ARG A 1 198 ? 5.297 -25.188 -14.477 1 98.75 198 ARG A N 1
ATOM 1576 C CA . ARG A 1 198 ? 6.227 -25.547 -13.406 1 98.75 198 ARG A CA 1
ATOM 1577 C C . ARG A 1 198 ? 7.453 -24.641 -13.43 1 98.75 198 ARG A C 1
ATOM 1579 O O . ARG A 1 198 ? 7.902 -24.172 -12.383 1 98.75 198 ARG A O 1
ATOM 1586 N N . GLN A 1 199 ? 7.953 -24.438 -14.633 1 98.69 199 GLN A N 1
ATOM 1587 C CA . GLN A 1 199 ? 9.117 -23.578 -14.781 1 98.69 199 GLN A CA 1
ATOM 1588 C C . GLN A 1 199 ? 8.797 -22.141 -14.359 1 98.69 199 GLN A C 1
ATOM 1590 O O . GLN A 1 199 ? 9.617 -21.484 -13.719 1 98.69 199 GLN A O 1
ATOM 1595 N N . LEU A 1 200 ? 7.613 -21.656 -14.734 1 98.81 200 LEU A N 1
ATOM 1596 C CA . LEU A 1 200 ? 7.18 -20.312 -14.359 1 98.81 200 LEU A CA 1
ATOM 1597 C C . LEU A 1 200 ? 7.133 -20.156 -12.844 1 98.81 200 LEU A C 1
ATOM 1599 O O . LEU A 1 200 ? 7.621 -19.172 -12.305 1 98.81 200 LEU A O 1
ATOM 1603 N N . ILE A 1 201 ? 6.547 -21.125 -12.141 1 98.94 201 ILE A N 1
ATOM 1604 C CA . ILE A 1 201 ? 6.438 -21.094 -10.688 1 98.94 201 ILE A CA 1
ATOM 1605 C C . ILE A 1 201 ? 7.832 -21.078 -10.062 1 98.94 201 ILE A C 1
ATOM 1607 O O . ILE A 1 201 ? 8.102 -20.297 -9.148 1 98.94 201 ILE A O 1
ATOM 1611 N N . LEU A 1 202 ? 8.711 -21.922 -10.562 1 98.81 202 LEU A N 1
ATOM 1612 C CA . LEU A 1 202 ? 10.078 -22 -10.047 1 98.81 202 LEU A CA 1
ATOM 1613 C C . LEU A 1 202 ? 10.797 -20.672 -10.195 1 98.81 202 LEU A C 1
ATOM 1615 O O . LEU A 1 202 ? 11.383 -20.172 -9.234 1 98.81 202 LEU A O 1
ATOM 1619 N N . GLN A 1 203 ? 10.734 -20.109 -11.383 1 98.81 203 GLN A N 1
ATOM 1620 C CA . GLN A 1 203 ? 11.438 -18.859 -11.664 1 98.81 203 GLN A CA 1
ATOM 1621 C C . GLN A 1 203 ? 10.812 -17.688 -10.891 1 98.81 203 GLN A C 1
ATOM 1623 O O . GLN A 1 203 ? 11.523 -16.797 -10.445 1 98.81 203 GLN A O 1
ATOM 1628 N N . ALA A 1 204 ? 9.461 -17.719 -10.727 1 98.94 204 ALA A N 1
ATOM 1629 C CA . ALA A 1 204 ? 8.789 -16.703 -9.914 1 98.94 204 ALA A CA 1
ATOM 1630 C C . ALA A 1 204 ? 9.289 -16.75 -8.469 1 98.94 204 ALA A C 1
ATOM 1632 O O . ALA A 1 204 ? 9.617 -15.719 -7.887 1 98.94 204 ALA A O 1
ATOM 1633 N N . GLY A 1 205 ? 9.328 -17.953 -7.914 1 98.81 205 GLY A N 1
ATOM 1634 C CA . GLY A 1 205 ? 9.82 -18.109 -6.551 1 98.81 205 GLY A CA 1
ATOM 1635 C C . GLY A 1 205 ? 11.266 -17.672 -6.383 1 98.81 205 GLY A C 1
ATOM 1636 O O . GLY A 1 205 ? 11.602 -16.984 -5.418 1 98.81 205 GLY A O 1
ATOM 1637 N N . LYS A 1 206 ? 12.109 -18.094 -7.289 1 98.56 206 LYS A N 1
ATOM 1638 C CA . LYS A 1 206 ? 13.523 -17.766 -7.211 1 98.56 206 LYS A CA 1
ATOM 1639 C C . LYS A 1 206 ? 13.734 -16.25 -7.312 1 98.56 206 LYS A C 1
ATOM 1641 O O . LYS A 1 206 ? 14.539 -15.68 -6.57 1 98.56 206 LYS A O 1
ATOM 1646 N N . TRP A 1 207 ? 13.008 -15.625 -8.25 1 98.75 207 TRP A N 1
ATOM 1647 C CA . TRP A 1 207 ? 13.133 -14.18 -8.398 1 98.75 207 TRP A CA 1
ATOM 1648 C C . TRP A 1 207 ? 12.656 -13.461 -7.145 1 98.75 207 TRP A C 1
ATOM 1650 O O . TRP A 1 207 ? 13.328 -12.555 -6.645 1 98.75 207 TRP A O 1
ATOM 1660 N N . ALA A 1 208 ? 11.484 -13.883 -6.656 1 98.81 208 ALA A N 1
ATOM 1661 C CA . ALA A 1 208 ? 10.914 -13.25 -5.473 1 98.81 208 ALA A CA 1
ATOM 1662 C C . ALA A 1 208 ? 11.836 -13.406 -4.27 1 98.81 208 ALA A C 1
ATOM 1664 O O . ALA A 1 208 ? 11.938 -12.508 -3.432 1 98.81 208 ALA A O 1
ATOM 1665 N N . ALA A 1 209 ? 12.555 -14.516 -4.223 1 97.88 209 ALA A N 1
ATOM 1666 C CA . ALA A 1 209 ? 13.461 -14.812 -3.115 1 97.88 209 ALA A CA 1
ATOM 1667 C C . ALA A 1 209 ? 14.836 -14.203 -3.352 1 97.88 209 ALA A C 1
ATOM 1669 O O . ALA A 1 209 ? 15.766 -14.422 -2.572 1 97.88 209 ALA A O 1
ATOM 1670 N N . ARG A 1 210 ? 15.039 -13.516 -4.445 1 95.44 210 ARG A N 1
ATOM 1671 C CA . ARG A 1 210 ? 16.234 -12.75 -4.781 1 95.44 210 ARG A CA 1
ATOM 1672 C C . ARG A 1 210 ? 17.422 -13.664 -5.043 1 95.44 210 ARG A C 1
ATOM 1674 O O . ARG A 1 210 ? 18.531 -13.383 -4.598 1 95.44 210 ARG A O 1
ATOM 1681 N N . TYR A 1 211 ? 17.141 -14.766 -5.641 1 88.19 211 TYR A N 1
ATOM 1682 C CA . TYR A 1 211 ? 18.234 -15.57 -6.188 1 88.19 211 TYR A CA 1
ATOM 1683 C C . TYR A 1 211 ? 18.906 -14.859 -7.348 1 88.19 211 TYR A C 1
ATOM 1685 O O . TYR A 1 211 ? 20.047 -15.164 -7.699 1 88.19 211 TYR A O 1
ATOM 1693 N N . VAL A 1 212 ? 18.25 -13.953 -7.941 1 82.62 212 VAL A N 1
ATOM 1694 C CA . VAL A 1 212 ? 18.75 -13.156 -9.055 1 82.62 212 VAL A CA 1
ATOM 1695 C C . VAL A 1 212 ? 18.297 -11.711 -8.914 1 82.62 212 VAL A C 1
ATOM 1697 O O . VAL A 1 212 ? 17.25 -11.438 -8.312 1 82.62 212 VAL A O 1
ATOM 1700 N N . MET B 1 1 ? 10.258 8.5 33.219 1 40.28 1 MET B N 1
ATOM 1701 C CA . MET B 1 1 ? 10.445 8.391 31.766 1 40.28 1 MET B CA 1
ATOM 1702 C C . MET B 1 1 ? 9.391 9.195 31.016 1 40.28 1 MET B C 1
ATOM 1704 O O . MET B 1 1 ? 8.203 9.109 31.328 1 40.28 1 MET B O 1
ATOM 1708 N N . ASP B 1 2 ? 9.68 10.359 30.484 1 48.97 2 ASP B N 1
ATOM 1709 C CA . ASP B 1 2 ? 8.703 11.227 29.828 1 48.97 2 ASP B CA 1
ATOM 1710 C C . ASP B 1 2 ? 7.746 10.422 28.953 1 48.97 2 ASP B C 1
ATOM 1712 O O . ASP B 1 2 ? 8.172 9.781 27.984 1 48.97 2 ASP B O 1
ATOM 1716 N N . HIS B 1 3 ? 6.605 10.055 29.422 1 68.5 3 HIS B N 1
ATOM 1717 C CA . HIS B 1 3 ? 5.566 9.148 28.953 1 68.5 3 HIS B CA 1
ATOM 1718 C C . HIS B 1 3 ? 4.773 9.773 27.812 1 68.5 3 HIS B C 1
ATOM 1720 O O . HIS B 1 3 ? 3.789 9.195 27.344 1 68.5 3 HIS B O 1
ATOM 1726 N N . ARG B 1 4 ? 5.414 10.961 27.359 1 83.88 4 ARG B N 1
ATOM 1727 C CA . ARG B 1 4 ? 4.684 11.68 26.312 1 83.88 4 ARG B CA 1
ATOM 1728 C C . ARG B 1 4 ? 4.926 11.062 24.953 1 83.88 4 ARG B C 1
ATOM 1730 O O . ARG B 1 4 ? 6.027 10.578 24.656 1 83.88 4 ARG B O 1
ATOM 1737 N N . LYS B 1 5 ? 3.953 11.047 24.141 1 96.31 5 LYS B N 1
ATOM 1738 C CA . LYS B 1 5 ? 4.094 10.633 22.734 1 96.31 5 LYS B CA 1
ATOM 1739 C C . LYS B 1 5 ? 5.113 11.508 22.016 1 96.31 5 LYS B C 1
ATOM 1741 O O . LYS B 1 5 ? 5.359 12.648 22.406 1 96.31 5 LYS B O 1
ATOM 1746 N N . LYS B 1 6 ? 5.816 10.938 21.109 1 98.38 6 LYS B N 1
ATOM 1747 C CA . LYS B 1 6 ? 6.852 11.609 20.328 1 98.38 6 LYS B CA 1
ATOM 1748 C C . LYS B 1 6 ? 6.434 11.734 18.859 1 98.38 6 LYS B C 1
ATOM 1750 O O . LYS B 1 6 ? 6.008 10.758 18.234 1 98.38 6 LYS B O 1
ATOM 1755 N N . ALA B 1 7 ? 6.57 12.969 18.328 1 98.81 7 ALA B N 1
ATOM 1756 C CA . ALA B 1 7 ? 6.273 13.25 16.922 1 98.81 7 ALA B CA 1
ATOM 1757 C C . ALA B 1 7 ? 7.543 13.594 16.156 1 98.81 7 ALA B C 1
ATOM 1759 O O . ALA B 1 7 ? 8.406 14.305 16.656 1 98.81 7 ALA B O 1
ATOM 1760 N N . LEU B 1 8 ? 7.695 13.023 15.023 1 98.94 8 LEU B N 1
ATOM 1761 C CA . LEU B 1 8 ? 8.711 13.414 14.055 1 98.94 8 LEU B CA 1
ATOM 1762 C C . LEU B 1 8 ? 8.125 14.328 12.984 1 98.94 8 LEU B C 1
ATOM 1764 O O . LEU B 1 8 ? 7.188 13.945 12.281 1 98.94 8 LEU B O 1
ATOM 1768 N N . LEU B 1 9 ? 8.555 15.531 12.906 1 98.94 9 LEU B N 1
ATOM 1769 C CA . LEU B 1 9 ? 8.188 16.453 11.836 1 98.94 9 LEU B CA 1
ATOM 1770 C C . LEU B 1 9 ? 9.273 16.516 10.766 1 98.94 9 LEU B C 1
ATOM 1772 O O . LEU B 1 9 ? 10.391 16.969 11.039 1 98.94 9 LEU B O 1
ATOM 1776 N N . LEU B 1 10 ? 8.93 16.047 9.586 1 98.94 10 LEU B N 1
ATOM 1777 C CA . LEU B 1 10 ? 9.875 16.031 8.469 1 98.94 10 LEU B CA 1
ATOM 1778 C C . LEU B 1 10 ? 9.531 17.125 7.461 1 98.94 10 LEU B C 1
ATOM 1780 O O . LEU B 1 10 ? 8.375 17.266 7.059 1 98.94 10 LEU B O 1
ATOM 1784 N N . GLY B 1 11 ? 10.469 17.906 7.086 1 98.62 11 GLY B N 1
ATOM 1785 C CA . GLY B 1 11 ? 10.344 18.938 6.07 1 98.62 11 GLY B CA 1
ATOM 1786 C C . GLY B 1 11 ? 11.68 19.453 5.566 1 98.62 11 GLY B C 1
ATOM 1787 O O . GLY B 1 11 ? 12.719 18.844 5.836 1 98.62 11 GLY B O 1
ATOM 1788 N N . ASP B 1 12 ? 11.648 20.484 4.797 1 98.38 12 ASP B N 1
ATOM 1789 C CA . ASP B 1 12 ? 12.859 20.969 4.148 1 98.38 12 ASP B CA 1
ATOM 1790 C C . ASP B 1 12 ? 13.234 22.375 4.656 1 98.38 12 ASP B C 1
ATOM 1792 O O . ASP B 1 12 ? 12.445 23.312 4.531 1 98.38 12 ASP B O 1
ATOM 1796 N N . TYR B 1 13 ? 14.492 22.5 5.242 1 97.81 13 TYR B N 1
ATOM 1797 C CA . TYR B 1 13 ? 15.039 23.781 5.688 1 97.81 13 TYR B CA 1
ATOM 1798 C C . TYR B 1 13 ? 15.945 24.391 4.621 1 97.81 13 TYR B C 1
ATOM 1800 O O . TYR B 1 13 ? 15.906 25.594 4.383 1 97.81 13 TYR B O 1
ATOM 1808 N N . THR B 1 14 ? 16.766 23.656 3.994 1 94.75 14 THR B N 1
ATOM 1809 C CA . THR B 1 14 ? 17.906 24.141 3.213 1 94.75 14 THR B CA 1
ATOM 1810 C C . THR B 1 14 ? 17.484 24.406 1.771 1 94.75 14 THR B C 1
ATOM 1812 O O . THR B 1 14 ? 17.781 25.484 1.227 1 94.75 14 THR B O 1
ATOM 1815 N N . HIS B 1 15 ? 16.812 23.5 1.085 1 91.56 15 HIS B N 1
ATOM 1816 C CA . HIS B 1 15 ? 16.438 23.703 -0.312 1 91.56 15 HIS B CA 1
ATOM 1817 C C . HIS B 1 15 ? 15 23.297 -0.566 1 91.56 15 HIS B C 1
ATOM 1819 O O . HIS B 1 15 ? 14.734 22.406 -1.382 1 91.56 15 HIS B O 1
ATOM 1825 N N . PRO B 1 16 ? 14.156 24.094 0.068 1 93.69 16 PRO B N 1
ATOM 1826 C CA . PRO B 1 16 ? 12.766 23.766 -0.283 1 93.69 16 PRO B CA 1
ATOM 1827 C C . PRO B 1 16 ? 12.383 24.266 -1.681 1 93.69 16 PRO B C 1
ATOM 1829 O O . PRO B 1 16 ? 12.836 25.328 -2.109 1 93.69 16 PRO B O 1
ATOM 1832 N N . ASP B 1 17 ? 11.586 23.531 -2.369 1 93.38 17 ASP B N 1
ATOM 1833 C CA . ASP B 1 17 ? 11.086 24 -3.66 1 93.38 17 ASP B CA 1
ATOM 1834 C C . ASP B 1 17 ? 10.133 25.172 -3.49 1 93.38 17 ASP B C 1
ATOM 1836 O O . ASP B 1 17 ? 10.289 26.203 -4.145 1 93.38 17 ASP B O 1
ATOM 1840 N N . TRP B 1 18 ? 9.094 25 -2.529 1 96.56 18 TRP B N 1
ATOM 1841 C CA . TRP B 1 18 ? 8.047 26.016 -2.447 1 96.56 18 TRP B CA 1
ATOM 1842 C C . TRP B 1 18 ? 7.664 26.281 -0.995 1 96.56 18 TRP B C 1
ATOM 1844 O O . TRP B 1 18 ? 7.223 27.375 -0.658 1 96.56 18 TRP B O 1
ATOM 1854 N N . HIS B 1 19 ? 7.801 25.266 -0.151 1 98.38 19 HIS B N 1
ATOM 1855 C CA . HIS B 1 19 ? 7.242 25.328 1.195 1 98.38 19 HIS B CA 1
ATOM 1856 C C . HIS B 1 19 ? 8.305 25.031 2.246 1 98.38 19 HIS B C 1
ATOM 1858 O O . HIS B 1 19 ? 8.43 23.906 2.707 1 98.38 19 HIS B O 1
ATOM 1864 N N . PRO B 1 20 ? 9.062 26.062 2.654 1 98.38 20 PRO B N 1
ATOM 1865 C CA . PRO B 1 20 ? 10.094 25.828 3.67 1 98.38 20 PRO B CA 1
ATOM 1866 C C . PRO B 1 20 ? 9.508 25.406 5.012 1 98.38 20 PRO B C 1
ATOM 1868 O O . PRO B 1 20 ? 8.453 25.891 5.414 1 98.38 20 PRO B O 1
ATOM 1871 N N . LEU B 1 21 ? 10.242 24.531 5.715 1 98.75 21 LEU B N 1
ATOM 1872 C CA . LEU B 1 21 ? 9.836 24.094 7.051 1 98.75 21 LEU B CA 1
ATOM 1873 C C . LEU B 1 21 ? 10.117 25.188 8.078 1 98.75 21 LEU B C 1
ATOM 1875 O O . LEU B 1 21 ? 9.531 25.188 9.164 1 98.75 21 LEU B O 1
ATOM 1879 N N . GLN B 1 22 ? 11.023 26.094 7.727 1 98.12 22 GLN B N 1
ATOM 1880 C CA . GLN B 1 22 ? 11.375 27.188 8.633 1 98.12 22 GLN B CA 1
ATOM 1881 C C . GLN B 1 22 ? 10.141 27.953 9.086 1 98.12 22 GLN B C 1
ATOM 1883 O O . GLN B 1 22 ? 9.328 28.375 8.258 1 98.12 22 GLN B O 1
ATOM 1888 N N . ASP B 1 23 ? 9.984 28.125 10.344 1 98.38 23 ASP B N 1
ATOM 1889 C CA . ASP B 1 23 ? 8.906 28.828 11.039 1 98.38 23 ASP B CA 1
ATOM 1890 C C . ASP B 1 23 ? 7.648 27.969 11.117 1 98.38 23 ASP B C 1
ATOM 1892 O O . ASP B 1 23 ? 6.836 28.125 12.031 1 98.38 23 ASP B O 1
ATOM 1896 N N . VAL B 1 24 ? 7.379 27.094 10.117 1 98.81 24 VAL B N 1
ATOM 1897 C CA . VAL B 1 24 ? 6.289 26.125 10.211 1 98.81 24 VAL B CA 1
ATOM 1898 C C . VAL B 1 24 ? 6.566 25.141 11.352 1 98.81 24 VAL B C 1
ATOM 1900 O O . VAL B 1 24 ? 5.648 24.75 12.07 1 98.81 24 VAL B O 1
ATOM 1903 N N . ASP B 1 25 ? 7.895 24.766 11.523 1 98.75 25 ASP B N 1
ATOM 1904 C CA . ASP B 1 25 ? 8.312 23.859 12.594 1 98.75 25 ASP B CA 1
ATOM 1905 C C . ASP B 1 25 ? 7.918 24.406 13.961 1 98.75 25 ASP B C 1
ATOM 1907 O O . ASP B 1 25 ? 7.422 23.672 14.812 1 98.75 25 ASP B O 1
ATOM 1911 N N . ALA B 1 26 ? 8.086 25.734 14.133 1 98.62 26 ALA B N 1
ATOM 1912 C CA . ALA B 1 26 ? 7.738 26.375 15.398 1 98.62 26 ALA B CA 1
ATOM 1913 C C . ALA B 1 26 ? 6.23 26.328 15.633 1 98.62 26 ALA B C 1
ATOM 1915 O O . ALA B 1 26 ? 5.777 26.109 16.75 1 98.62 26 ALA B O 1
ATOM 1916 N N . GLU B 1 27 ? 5.426 26.594 14.562 1 98.75 27 GLU B N 1
ATOM 1917 C CA . GLU B 1 27 ? 3.971 26.562 14.68 1 98.75 27 GLU B CA 1
ATOM 1918 C C . GLU B 1 27 ? 3.477 25.172 15.062 1 98.75 27 GLU B C 1
ATOM 1920 O O . GLU B 1 27 ? 2.652 25.016 15.961 1 98.75 27 GLU B O 1
ATOM 1925 N N . ILE B 1 28 ? 3.992 24.125 14.398 1 98.88 28 ILE B N 1
ATOM 1926 C CA . ILE B 1 28 ? 3.586 22.75 14.672 1 98.88 28 ILE B CA 1
ATOM 1927 C C . ILE B 1 28 ? 3.994 22.359 16.094 1 98.88 28 ILE B C 1
ATOM 1929 O O . ILE B 1 28 ? 3.215 21.75 16.828 1 98.88 28 ILE B O 1
ATOM 1933 N N . SER B 1 29 ? 5.219 22.75 16.484 1 98.69 29 SER B N 1
ATOM 1934 C CA . SER B 1 29 ? 5.684 22.453 17.844 1 98.69 29 SER B CA 1
ATOM 1935 C C . SER B 1 29 ? 4.777 23.109 18.891 1 98.69 29 SER B C 1
ATOM 1937 O O . SER B 1 29 ? 4.473 22.484 19.906 1 98.69 29 SER B O 1
ATOM 1939 N N . ARG B 1 30 ? 4.355 24.312 18.609 1 98.44 30 ARG B N 1
ATOM 1940 C CA . ARG B 1 30 ? 3.463 25.016 19.531 1 98.44 30 ARG B CA 1
ATOM 1941 C C . ARG B 1 30 ? 2.111 24.312 19.625 1 98.44 30 ARG B C 1
ATOM 1943 O O . ARG B 1 30 ? 1.552 24.172 20.719 1 98.44 30 ARG B O 1
ATOM 1950 N N . ILE B 1 31 ? 1.603 23.859 18.516 1 98.62 31 ILE B N 1
ATOM 1951 C CA . ILE B 1 31 ? 0.306 23.188 18.469 1 98.62 31 ILE B CA 1
ATOM 1952 C C . ILE B 1 31 ? 0.334 21.953 19.344 1 98.62 31 ILE B C 1
ATOM 1954 O O . ILE B 1 31 ? -0.625 21.672 20.078 1 98.62 31 ILE B O 1
ATOM 1958 N N . PHE B 1 32 ? 1.451 21.203 19.375 1 98.25 32 PHE B N 1
ATOM 1959 C CA . PHE B 1 32 ? 1.504 19.922 20.047 1 98.25 32 PHE B CA 1
ATOM 1960 C C . PHE B 1 32 ? 2.152 20.062 21.422 1 98.25 32 PHE B C 1
ATOM 1962 O O . PHE B 1 32 ? 2.316 19.078 22.141 1 98.25 32 PHE B O 1
ATOM 1969 N N . HIS B 1 33 ? 2.525 21.25 21.844 1 97.06 33 HIS B N 1
ATOM 1970 C CA . HIS B 1 33 ? 3.383 21.516 22.984 1 97.06 33 HIS B CA 1
ATOM 1971 C C . HIS B 1 33 ? 2.867 20.812 24.234 1 97.06 33 HIS B C 1
ATOM 1973 O O . HIS B 1 33 ? 3.652 20.266 25.016 1 97.06 33 HIS B O 1
ATOM 1979 N N . ASP B 1 34 ? 1.578 20.734 24.438 1 96.5 34 ASP B N 1
ATOM 1980 C CA . ASP B 1 34 ? 1.016 20.203 25.672 1 96.5 34 ASP B CA 1
ATOM 1981 C C . ASP B 1 34 ? 0.725 18.703 25.531 1 96.5 34 ASP B C 1
ATOM 1983 O O . ASP B 1 34 ? 0.3 18.062 26.484 1 96.5 34 ASP B O 1
ATOM 1987 N N . SER B 1 35 ? 0.983 18.156 24.359 1 96.06 35 SER B N 1
ATOM 1988 C CA . SER B 1 35 ? 0.522 16.797 24.156 1 96.06 35 SER B CA 1
ATOM 1989 C C . SER B 1 35 ? 1.67 15.883 23.734 1 96.06 35 SER B C 1
ATOM 1991 O O . SER B 1 35 ? 1.725 14.719 24.125 1 96.06 35 SER B O 1
ATOM 1993 N N . MET B 1 36 ? 2.607 16.453 22.891 1 97.5 36 MET B N 1
ATOM 1994 C CA . MET B 1 36 ? 3.68 15.625 22.344 1 97.5 36 MET B CA 1
ATOM 1995 C C . MET B 1 36 ? 4.992 16.406 22.297 1 97.5 36 MET B C 1
ATOM 1997 O O . MET B 1 36 ? 4.992 17.625 22.266 1 97.5 36 MET B O 1
ATOM 2001 N N . THR B 1 37 ? 6.066 15.617 22.328 1 97.44 37 THR B N 1
ATOM 2002 C CA . THR B 1 37 ? 7.352 16.203 21.938 1 97.44 37 THR B CA 1
ATOM 2003 C C . THR B 1 37 ? 7.562 16.094 20.438 1 97.44 37 THR B C 1
ATOM 2005 O O . THR B 1 37 ? 7.371 15.023 19.844 1 97.44 37 THR B O 1
ATOM 2008 N N . VAL B 1 38 ? 7.945 17.234 19.859 1 98.62 38 VAL B N 1
ATOM 2009 C CA . VAL B 1 38 ? 8.117 17.266 18.406 1 98.62 38 VAL B CA 1
ATOM 2010 C C . VAL B 1 38 ? 9.602 17.391 18.062 1 98.62 38 VAL B C 1
ATOM 2012 O O . VAL B 1 38 ? 10.273 18.328 18.516 1 98.62 38 VAL B O 1
ATOM 2015 N N . GLN B 1 39 ? 10.141 16.438 17.375 1 98.75 39 GLN B N 1
ATOM 2016 C CA . GLN B 1 39 ? 11.469 16.516 16.781 1 98.75 39 GLN B CA 1
ATOM 2017 C C . GLN B 1 39 ? 11.383 16.891 15.305 1 98.75 39 GLN B C 1
ATOM 2019 O O . GLN B 1 39 ? 10.695 16.219 14.531 1 98.75 39 GLN B O 1
ATOM 2024 N N . CYS B 1 40 ? 12.07 17.969 14.906 1 98.75 40 CYS B N 1
ATOM 2025 C CA . CYS B 1 40 ? 12.047 18.422 13.523 1 98.75 40 CYS B CA 1
ATOM 2026 C C . CYS B 1 40 ? 13.32 18 12.789 1 98.75 40 CYS B C 1
ATOM 2028 O O . CYS B 1 40 ? 14.406 18.031 13.359 1 98.75 40 CYS B O 1
ATOM 2030 N N . SER B 1 41 ? 13.195 17.578 11.594 1 98.75 41 SER B N 1
ATOM 2031 C CA . SER B 1 41 ? 14.352 17.156 10.82 1 98.75 41 SER B CA 1
ATOM 2032 C C . SER B 1 41 ? 14.109 17.328 9.328 1 98.75 41 SER B C 1
ATOM 2034 O O . SER B 1 41 ? 12.969 17.266 8.867 1 98.75 41 SER B O 1
ATOM 2036 N N . GLU B 1 42 ? 15.141 17.594 8.625 1 98.56 42 GLU B N 1
ATOM 2037 C CA . GLU B 1 42 ? 15.062 17.531 7.168 1 98.56 42 GLU B CA 1
ATOM 2038 C C . GLU B 1 42 ? 15.766 16.281 6.633 1 98.56 42 GLU B C 1
ATOM 2040 O O . GLU B 1 42 ? 15.789 16.047 5.422 1 98.56 42 GLU B O 1
ATOM 2045 N N . ASN B 1 43 ? 16.359 15.5 7.535 1 98.38 43 ASN B N 1
ATOM 2046 C CA . ASN B 1 43 ? 17.078 14.281 7.164 1 98.38 43 ASN B CA 1
ATOM 2047 C C . ASN B 1 43 ? 16.109 13.148 6.82 1 98.38 43 ASN B C 1
ATOM 2049 O O . ASN B 1 43 ? 15.516 12.539 7.715 1 98.38 43 ASN B O 1
ATOM 2053 N N . ARG B 1 44 ? 16.062 12.742 5.527 1 98.25 44 ARG B N 1
ATOM 2054 C CA . ARG B 1 44 ? 15.125 11.719 5.07 1 98.25 44 ARG B CA 1
ATOM 2055 C C . ARG B 1 44 ? 15.453 10.359 5.688 1 98.25 44 ARG B C 1
ATOM 2057 O O . ARG B 1 44 ? 14.617 9.461 5.699 1 98.25 44 ARG B O 1
ATOM 2064 N N . ASN B 1 45 ? 16.703 10.211 6.199 1 98.75 45 ASN B N 1
ATOM 2065 C CA . ASN B 1 45 ? 17.062 8.953 6.836 1 98.75 45 ASN B CA 1
ATOM 2066 C C . ASN B 1 45 ? 16.234 8.695 8.086 1 98.75 45 ASN B C 1
ATOM 2068 O O . ASN B 1 45 ? 16.203 7.574 8.594 1 98.75 45 ASN B O 1
ATOM 2072 N N . MET B 1 46 ? 15.516 9.664 8.547 1 98.88 46 MET B N 1
ATOM 2073 C CA . MET B 1 46 ? 14.617 9.461 9.68 1 98.88 46 MET B CA 1
ATOM 2074 C C . MET B 1 46 ? 13.477 8.523 9.305 1 98.88 46 MET B C 1
ATOM 2076 O O . MET B 1 46 ? 12.805 7.969 10.188 1 98.88 46 MET B O 1
ATOM 2080 N N . LEU B 1 47 ? 13.234 8.312 7.992 1 98.88 47 LEU B N 1
ATOM 2081 C CA . LEU B 1 47 ? 12.18 7.43 7.523 1 98.88 47 LEU B CA 1
ATOM 2082 C C . LEU B 1 47 ? 12.625 5.973 7.566 1 98.88 47 LEU B C 1
ATOM 2084 O O . LEU B 1 47 ? 11.812 5.062 7.418 1 98.88 47 LEU B O 1
ATOM 2088 N N . LEU B 1 48 ? 13.922 5.773 7.75 1 98.81 48 LEU B N 1
ATOM 2089 C CA . LEU B 1 48 ? 14.375 4.395 7.898 1 98.81 48 LEU B CA 1
ATOM 2090 C C . LEU B 1 48 ? 13.75 3.742 9.125 1 98.81 48 LEU B C 1
ATOM 2092 O O . LEU B 1 48 ? 13.57 4.391 10.156 1 98.81 48 LEU B O 1
ATOM 2096 N N . GLN B 1 49 ? 13.531 2.482 9.016 1 97.88 49 GLN B N 1
ATOM 2097 C CA . GLN B 1 49 ? 12.812 1.745 10.047 1 97.88 49 GLN B CA 1
ATOM 2098 C C . GLN B 1 49 ? 13.461 1.938 11.414 1 97.88 49 GLN B C 1
ATOM 2100 O O . GLN B 1 49 ? 12.773 2.182 12.406 1 97.88 49 GLN B O 1
ATOM 2105 N N . GLU B 1 50 ? 14.719 1.847 11.461 1 97.94 50 GLU B N 1
ATOM 2106 C CA . GLU B 1 50 ? 15.445 1.904 12.727 1 97.94 50 GLU B CA 1
ATOM 2107 C C . GLU B 1 50 ? 15.305 3.275 13.383 1 97.94 50 GLU B C 1
ATOM 2109 O O . GLU B 1 50 ? 15.477 3.41 14.594 1 97.94 50 GLU B O 1
ATOM 2114 N N . ASN B 1 51 ? 15.031 4.305 12.617 1 98.81 51 ASN B N 1
ATOM 2115 C CA . ASN B 1 51 ? 14.922 5.66 13.148 1 98.81 51 ASN B CA 1
ATOM 2116 C C . ASN B 1 51 ? 13.477 6.023 13.461 1 98.81 51 ASN B C 1
ATOM 2118 O O . ASN B 1 51 ? 13.172 6.516 14.547 1 98.81 51 ASN B O 1
ATOM 2122 N N . ILE B 1 52 ? 12.547 5.684 12.586 1 98.81 52 ILE B N 1
ATOM 2123 C CA . ILE B 1 52 ? 11.172 6.172 12.672 1 98.81 52 ILE B CA 1
ATOM 2124 C C . ILE B 1 52 ? 10.406 5.375 13.727 1 98.81 52 ILE B C 1
ATOM 2126 O O . ILE B 1 52 ? 9.398 5.844 14.25 1 98.81 52 ILE B O 1
ATOM 2130 N N . SER B 1 53 ? 10.867 4.176 14.062 1 97.62 53 SER B N 1
ATOM 2131 C CA . SER B 1 53 ? 10.164 3.291 14.977 1 97.62 53 SER B CA 1
ATOM 2132 C C . SER B 1 53 ? 10.102 3.881 16.391 1 97.62 53 SER B C 1
ATOM 2134 O O . SER B 1 53 ? 9.297 3.443 17.219 1 97.62 53 SER B O 1
ATOM 2136 N N . GLY B 1 54 ? 10.852 4.859 16.688 1 97.19 54 GLY B N 1
ATOM 2137 C CA . GLY B 1 54 ? 10.875 5.48 18 1 97.19 54 GLY B CA 1
ATOM 2138 C C . GLY B 1 54 ? 9.82 6.555 18.172 1 97.19 54 GLY B C 1
ATOM 2139 O O . GLY B 1 54 ? 9.68 7.129 19.25 1 97.19 54 GLY B O 1
ATOM 2140 N N . PHE B 1 55 ? 9.07 6.832 17.156 1 98.69 55 PHE B N 1
ATOM 2141 C CA . PHE B 1 55 ? 8.086 7.906 17.188 1 98.69 55 PHE B CA 1
ATOM 2142 C C . PHE B 1 55 ? 6.672 7.34 17.156 1 98.69 55 PHE B C 1
ATOM 2144 O O . PHE B 1 55 ? 6.449 6.246 16.641 1 98.69 55 PHE B O 1
ATOM 2151 N N . ASP B 1 56 ? 5.746 8.055 17.719 1 98.56 56 ASP B N 1
ATOM 2152 C CA . ASP B 1 56 ? 4.344 7.648 17.734 1 98.56 56 ASP B CA 1
ATOM 2153 C C . ASP B 1 56 ? 3.604 8.188 16.5 1 98.56 56 ASP B C 1
ATOM 2155 O O . ASP B 1 56 ? 2.621 7.594 16.047 1 98.56 56 ASP B O 1
ATOM 2159 N N . VAL B 1 57 ? 4.062 9.32 16.016 1 98.81 57 VAL B N 1
ATOM 2160 C CA . VAL B 1 57 ? 3.459 9.906 14.828 1 98.81 57 VAL B CA 1
ATOM 2161 C C . VAL B 1 57 ? 4.535 10.602 14 1 98.81 57 VAL B C 1
ATOM 2163 O O . VAL B 1 57 ? 5.43 11.25 14.547 1 98.81 57 VAL B O 1
ATOM 2166 N N . CYS B 1 58 ? 4.523 10.359 12.719 1 98.94 58 CYS B N 1
ATOM 2167 C CA . CYS B 1 58 ? 5.316 11.086 11.734 1 98.94 58 CYS B CA 1
ATOM 2168 C C . CYS B 1 58 ? 4.469 12.133 11.023 1 98.94 58 CYS B C 1
ATOM 2170 O O . CYS B 1 58 ? 3.402 11.82 10.484 1 98.94 58 CYS B O 1
ATOM 2172 N N . ILE B 1 59 ? 4.855 13.352 11.047 1 99 59 ILE B N 1
ATOM 2173 C CA . ILE B 1 59 ? 4.199 14.453 10.359 1 99 59 ILE B CA 1
ATOM 2174 C C . ILE B 1 59 ? 5.031 14.875 9.148 1 99 59 ILE B C 1
ATOM 2176 O O . ILE B 1 59 ? 6.168 15.328 9.297 1 99 59 ILE B O 1
ATOM 2180 N N . SER B 1 60 ? 4.461 14.719 7.988 1 98.94 60 SER B N 1
ATOM 2181 C CA . SER B 1 60 ? 5.188 15.078 6.773 1 98.94 60 SER B CA 1
ATOM 2182 C C . SER B 1 60 ? 4.816 16.484 6.301 1 98.94 60 SER B C 1
ATOM 2184 O O . SER B 1 60 ? 3.641 16.781 6.09 1 98.94 60 SER B O 1
ATOM 2186 N N . TYR B 1 61 ? 5.73 17.297 6.195 1 98.94 61 TYR B N 1
ATOM 2187 C CA . TYR B 1 61 ? 5.703 18.594 5.512 1 98.94 61 TYR B CA 1
ATOM 2188 C C . TYR B 1 61 ? 6.809 18.672 4.465 1 98.94 61 TYR B C 1
ATOM 2190 O O . TYR B 1 61 ? 7.363 19.75 4.227 1 98.94 61 TYR B O 1
ATOM 2198 N N . MET B 1 62 ? 7.164 17.5 3.932 1 98.31 62 MET B N 1
ATOM 2199 C CA . MET B 1 62 ? 8.227 17.406 2.936 1 98.31 62 MET B CA 1
ATOM 2200 C C . MET B 1 62 ? 7.832 18.109 1.645 1 98.31 62 MET B C 1
ATOM 2202 O O . MET B 1 62 ? 6.699 17.984 1.178 1 98.31 62 MET B O 1
ATOM 2206 N N . ASP B 1 63 ? 8.75 18.859 1.144 1 97.88 63 ASP B N 1
ATOM 2207 C CA . ASP B 1 63 ? 8.57 19.578 -0.11 1 97.88 63 ASP B CA 1
ATOM 2208 C C . ASP B 1 63 ? 9.445 19 -1.215 1 97.88 63 ASP B C 1
ATOM 2210 O O . ASP B 1 63 ? 10.219 19.719 -1.848 1 97.88 63 ASP B O 1
ATOM 2214 N N . ASP B 1 64 ? 9.297 17.703 -1.437 1 94.44 64 ASP B N 1
ATOM 2215 C CA . ASP B 1 64 ? 10.156 16.953 -2.348 1 94.44 64 ASP B CA 1
ATOM 2216 C C . ASP B 1 64 ? 9.406 16.562 -3.621 1 94.44 64 ASP B C 1
ATOM 2218 O O . ASP B 1 64 ? 9.211 15.383 -3.898 1 94.44 64 ASP B O 1
ATOM 2222 N N . TRP B 1 65 ? 9.195 17.516 -4.535 1 96.25 65 TRP B N 1
ATOM 2223 C CA . TRP B 1 65 ? 8.352 17.312 -5.703 1 96.25 65 TRP B CA 1
ATOM 2224 C C . TRP B 1 65 ? 9.148 16.734 -6.859 1 96.25 65 TRP B C 1
ATOM 2226 O O . TRP B 1 65 ? 8.594 16.047 -7.727 1 96.25 65 TRP B O 1
ATOM 2236 N N . LYS B 1 66 ? 10.438 17.016 -6.879 1 94.5 66 LYS B N 1
ATOM 2237 C CA . LYS B 1 66 ? 11.289 16.562 -7.973 1 94.5 66 LYS B CA 1
ATOM 2238 C C . LYS B 1 66 ? 12.062 15.312 -7.582 1 94.5 66 LYS B C 1
ATOM 2240 O O . LYS B 1 66 ? 12.68 14.664 -8.43 1 94.5 66 LYS B O 1
ATOM 2245 N N . GLY B 1 67 ? 12.094 15.055 -6.344 1 95.12 67 GLY B N 1
ATOM 2246 C CA . GLY B 1 67 ? 12.812 13.891 -5.844 1 95.12 67 GLY B CA 1
ATOM 2247 C C . GLY B 1 67 ? 11.898 12.75 -5.453 1 95.12 67 GLY B C 1
ATOM 2248 O O . GLY B 1 67 ? 10.727 12.719 -5.848 1 95.12 67 GLY B O 1
ATOM 2249 N N . LYS B 1 68 ? 12.484 11.734 -4.863 1 96 68 LYS B N 1
ATOM 2250 C CA . LYS B 1 68 ? 11.789 10.562 -4.332 1 96 68 LYS B CA 1
ATOM 2251 C C . LYS B 1 68 ? 12.57 9.938 -3.18 1 96 68 LYS B C 1
ATOM 2253 O O . LYS B 1 68 ? 13.797 9.805 -3.254 1 96 68 LYS B O 1
ATOM 2258 N N . VAL B 1 69 ? 11.805 9.586 -2.137 1 98.19 69 VAL B N 1
ATOM 2259 C CA . VAL B 1 69 ? 12.484 8.859 -1.066 1 98.19 69 VAL B CA 1
ATOM 2260 C C . VAL B 1 69 ? 12.953 7.5 -1.581 1 98.19 69 VAL B C 1
ATOM 2262 O O . VAL B 1 69 ? 12.375 6.945 -2.516 1 98.19 69 VAL B O 1
ATOM 2265 N N . SER B 1 70 ? 14.039 6.984 -0.981 1 98.44 70 SER B N 1
ATOM 2266 C CA . SER B 1 70 ? 14.641 5.734 -1.434 1 98.44 70 SER B CA 1
ATOM 2267 C C . SER B 1 70 ? 13.734 4.547 -1.135 1 98.44 70 SER B C 1
ATOM 2269 O O . SER B 1 70 ? 12.805 4.652 -0.326 1 98.44 70 SER B O 1
ATOM 2271 N N . PRO B 1 71 ? 14.031 3.396 -1.76 1 98.44 71 PRO B N 1
ATOM 2272 C CA . PRO B 1 71 ? 13.281 2.182 -1.436 1 98.44 71 PRO B CA 1
ATOM 2273 C C . PRO B 1 71 ? 13.383 1.798 0.039 1 98.44 71 PRO B C 1
ATOM 2275 O O . PRO B 1 71 ? 12.414 1.312 0.626 1 98.44 71 PRO B O 1
ATOM 2278 N N . GLN B 1 72 ? 14.562 2.027 0.597 1 98.75 72 GLN B N 1
ATOM 2279 C CA . GLN B 1 72 ? 14.75 1.712 2.008 1 98.75 72 GLN B CA 1
ATOM 2280 C C . GLN B 1 72 ? 13.906 2.619 2.895 1 98.75 72 GLN B C 1
ATOM 2282 O O . GLN B 1 72 ? 13.305 2.16 3.867 1 98.75 72 GLN B O 1
ATOM 2287 N N . GLN B 1 73 ? 13.852 3.879 2.58 1 98.94 73 GLN B N 1
ATOM 2288 C CA . GLN B 1 73 ? 13.023 4.832 3.311 1 98.94 73 GLN B CA 1
ATOM 2289 C C . GLN B 1 73 ? 11.547 4.52 3.133 1 98.94 73 GLN B C 1
ATOM 2291 O O . GLN B 1 73 ? 10.766 4.59 4.09 1 98.94 73 GLN B O 1
ATOM 2296 N N . THR B 1 74 ? 11.203 4.137 1.897 1 98.88 74 THR B N 1
ATOM 2297 C CA . THR B 1 74 ? 9.836 3.717 1.61 1 98.88 74 THR B CA 1
ATOM 2298 C C . THR B 1 74 ? 9.445 2.518 2.471 1 98.88 74 THR B C 1
ATOM 2300 O O . THR B 1 74 ? 8.391 2.516 3.102 1 98.88 74 THR B O 1
ATOM 2303 N N . ALA B 1 75 ? 10.344 1.54 2.541 1 98.88 75 ALA B N 1
ATOM 2304 C CA . ALA B 1 75 ? 10.109 0.346 3.35 1 98.88 75 ALA B CA 1
ATOM 2305 C C . ALA B 1 75 ? 9.953 0.706 4.824 1 98.88 75 ALA B C 1
ATOM 2307 O O . ALA B 1 75 ? 9.086 0.159 5.512 1 98.88 75 ALA B O 1
ATOM 2308 N N . GLY B 1 76 ? 10.758 1.592 5.242 1 98.88 76 GLY B N 1
ATOM 2309 C CA . GLY B 1 76 ? 10.664 2.039 6.625 1 98.88 76 GLY B CA 1
ATOM 2310 C C . GLY B 1 76 ? 9.328 2.66 6.965 1 98.88 76 GLY B C 1
ATOM 2311 O O . GLY B 1 76 ? 8.703 2.299 7.969 1 98.88 76 GLY B O 1
ATOM 2312 N N . LEU B 1 77 ? 8.852 3.549 6.141 1 98.94 77 LEU B N 1
ATOM 2313 C CA . LEU B 1 77 ? 7.594 4.242 6.395 1 98.94 77 LEU B CA 1
ATOM 2314 C C . LEU B 1 77 ? 6.414 3.283 6.293 1 98.94 77 LEU B C 1
ATOM 2316 O O . LEU B 1 77 ? 5.504 3.316 7.125 1 98.94 77 LEU B O 1
ATOM 2320 N N . LEU B 1 78 ? 6.426 2.398 5.293 1 98.88 78 LEU B N 1
ATOM 2321 C CA . LEU B 1 78 ? 5.359 1.418 5.129 1 98.88 78 LEU B CA 1
ATOM 2322 C C . LEU B 1 78 ? 5.277 0.493 6.34 1 98.88 78 LEU B C 1
ATOM 2324 O O . LEU B 1 78 ? 4.188 0.234 6.855 1 98.88 78 LEU B O 1
ATOM 2328 N N . SER B 1 79 ? 6.43 -0.006 6.746 1 98.69 79 SER B N 1
ATOM 2329 C CA . SER B 1 79 ? 6.48 -0.907 7.895 1 98.69 79 SER B CA 1
ATOM 2330 C C . SER B 1 79 ? 6.035 -0.202 9.172 1 98.69 79 SER B C 1
ATOM 2332 O O . SER B 1 79 ? 5.273 -0.762 9.961 1 98.69 79 SER B O 1
ATOM 2334 N N . TYR B 1 80 ? 6.535 0.996 9.336 1 98.88 80 TYR B N 1
ATOM 2335 C CA . TYR B 1 80 ? 6.195 1.798 10.5 1 98.88 80 TYR B CA 1
ATOM 2336 C C . TYR B 1 80 ? 4.688 1.98 10.617 1 98.88 80 TYR B C 1
ATOM 2338 O O . TYR B 1 80 ? 4.094 1.663 11.656 1 98.88 80 TYR B O 1
ATOM 2346 N N . VAL B 1 81 ? 3.98 2.398 9.523 1 98.88 81 VAL B N 1
ATOM 2347 C CA . VAL B 1 81 ? 2.549 2.68 9.57 1 98.88 81 VAL B CA 1
ATOM 2348 C C . VAL B 1 81 ? 1.771 1.373 9.711 1 98.88 81 VAL B C 1
ATOM 2350 O O . VAL B 1 81 ? 0.888 1.261 10.57 1 98.88 81 VAL B O 1
ATOM 2353 N N . SER B 1 82 ? 2.115 0.364 8.922 1 98.62 82 SER B N 1
ATOM 2354 C CA . SER B 1 82 ? 1.353 -0.879 8.977 1 98.62 82 SER B CA 1
ATOM 2355 C C . SER B 1 82 ? 1.388 -1.487 10.375 1 98.62 82 SER B C 1
ATOM 2357 O O . SER B 1 82 ? 0.456 -2.188 10.773 1 98.62 82 SER B O 1
ATOM 2359 N N . ASN B 1 83 ? 2.422 -1.184 11.094 1 98.31 83 ASN B N 1
ATOM 2360 C CA . ASN B 1 83 ? 2.576 -1.783 12.414 1 98.31 83 ASN B CA 1
ATOM 2361 C C . ASN B 1 83 ? 2.121 -0.834 13.516 1 98.31 83 ASN B C 1
ATOM 2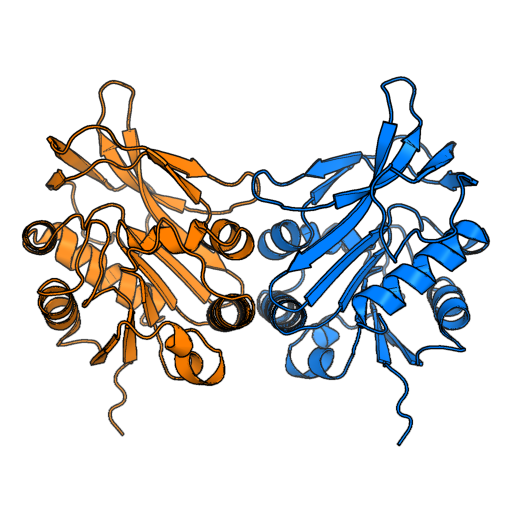363 O O . ASN B 1 83 ? 2.543 -0.964 14.664 1 98.31 83 ASN B O 1
ATOM 2367 N N . GLY B 1 84 ? 1.423 0.142 13.188 1 98.5 84 GLY B N 1
ATOM 2368 C CA . GLY B 1 84 ? 0.736 0.885 14.227 1 98.5 84 GLY B CA 1
ATOM 2369 C C . GLY B 1 84 ? 1.151 2.344 14.297 1 98.5 84 GLY B C 1
ATOM 2370 O O . GLY B 1 84 ? 0.569 3.127 15.047 1 98.5 84 GLY B O 1
ATOM 2371 N N . GLY B 1 85 ? 2.164 2.783 13.547 1 98.75 85 GLY B N 1
ATOM 2372 C CA . GLY B 1 85 ? 2.592 4.172 13.523 1 98.75 85 GLY B CA 1
ATOM 2373 C C . GLY B 1 85 ? 1.547 5.109 12.953 1 98.75 85 GLY B C 1
ATOM 2374 O O . GLY B 1 85 ? 0.761 4.719 12.086 1 98.75 85 GLY B O 1
ATOM 2375 N N . GLY B 1 86 ? 1.529 6.316 13.43 1 98.88 86 GLY B N 1
ATOM 2376 C CA . GLY B 1 86 ? 0.67 7.355 12.883 1 98.88 86 GLY B CA 1
ATOM 2377 C C . GLY B 1 86 ? 1.355 8.203 11.828 1 98.88 86 GLY B C 1
ATOM 2378 O O . GLY B 1 86 ? 2.537 8.531 11.953 1 98.88 86 GLY B O 1
ATOM 2379 N N . LEU B 1 87 ? 0.628 8.547 10.773 1 99 87 LEU B N 1
ATOM 2380 C CA . LEU B 1 87 ? 1.13 9.43 9.727 1 99 87 LEU B CA 1
ATOM 2381 C C . LEU B 1 87 ? 0.168 10.586 9.484 1 99 87 LEU B C 1
ATOM 2383 O O . LEU B 1 87 ? -1.002 10.367 9.164 1 99 87 LEU B O 1
ATOM 2387 N N . VAL B 1 88 ? 0.595 11.742 9.719 1 99 88 VAL B N 1
ATOM 2388 C CA . VAL B 1 88 ? -0.131 12.961 9.367 1 99 88 VAL B CA 1
ATOM 2389 C C . VAL B 1 88 ? 0.596 13.68 8.234 1 99 88 VAL B C 1
ATOM 2391 O O . VAL B 1 88 ? 1.793 13.961 8.336 1 99 88 VAL B O 1
ATOM 2394 N N . ILE B 1 89 ? -0.094 13.961 7.188 1 99 89 ILE B N 1
ATOM 2395 C CA . ILE B 1 89 ? 0.481 14.625 6.023 1 99 89 ILE B CA 1
ATOM 2396 C C . ILE B 1 89 ? -0.152 16 5.859 1 99 89 ILE B C 1
ATOM 2398 O O . ILE B 1 89 ? -1.375 16.125 5.762 1 99 89 ILE B O 1
ATOM 2402 N N . LEU B 1 90 ? 0.675 17 5.859 1 98.94 90 LEU B N 1
ATOM 2403 C CA . LEU B 1 90 ? 0.188 18.375 5.727 1 98.94 90 LEU B CA 1
ATOM 2404 C C . LEU B 1 90 ? 0.529 18.938 4.355 1 98.94 90 LEU B C 1
ATOM 2406 O O . LEU B 1 90 ? 1.7 18.984 3.971 1 98.94 90 LEU B O 1
ATOM 2410 N N . HIS B 1 91 ? -0.438 19.312 3.635 1 98.88 91 HIS B N 1
ATOM 2411 C CA . HIS B 1 91 ? -0.323 20.078 2.393 1 98.88 91 HIS B CA 1
ATOM 2412 C C . HIS B 1 91 ? 0.735 19.469 1.477 1 98.88 91 HIS B C 1
ATOM 2414 O O . HIS B 1 91 ? 0.546 18.375 0.94 1 98.88 91 HIS B O 1
ATOM 2420 N N . ASN B 1 92 ? 1.956 20.125 1.433 1 98.75 92 ASN B N 1
ATOM 2421 C CA . ASN B 1 92 ? 3.016 19.688 0.531 1 98.75 92 ASN B CA 1
ATOM 2422 C C . ASN B 1 92 ? 3.633 18.359 0.989 1 98.75 92 ASN B C 1
ATOM 2424 O O . ASN B 1 92 ? 4.32 17.688 0.217 1 98.75 92 ASN B O 1
ATOM 2428 N N . GLY B 1 93 ? 3.332 17.938 2.182 1 98.81 93 GLY B N 1
ATOM 2429 C CA . GLY B 1 93 ? 3.826 16.656 2.658 1 98.81 93 GLY B CA 1
ATOM 2430 C C . GLY B 1 93 ? 3.418 15.492 1.773 1 98.81 93 GLY B C 1
ATOM 2431 O O . GLY B 1 93 ? 4.043 14.43 1.809 1 98.81 93 GLY B O 1
ATOM 2432 N N . ILE B 1 94 ? 2.402 15.719 0.945 1 98.81 94 ILE B N 1
ATOM 2433 C CA . ILE B 1 94 ? 1.878 14.68 0.064 1 98.81 94 ILE B CA 1
ATOM 2434 C C . ILE B 1 94 ? 2.891 14.375 -1.039 1 98.81 94 ILE B C 1
ATOM 2436 O O . ILE B 1 94 ? 2.742 13.398 -1.777 1 98.81 94 ILE B O 1
ATOM 2440 N N . SER B 1 95 ? 4.008 15.164 -1.118 1 98.56 95 SER B N 1
ATOM 2441 C CA . SER B 1 95 ? 5.051 14.891 -2.104 1 98.56 95 SER B CA 1
ATOM 2442 C C . SER B 1 95 ? 5.633 13.492 -1.917 1 98.56 95 SER B C 1
ATOM 2444 O O . SER B 1 95 ? 6.254 12.945 -2.832 1 98.56 95 SER B O 1
ATOM 2446 N N . LEU B 1 96 ? 5.395 12.867 -0.801 1 98.62 96 LEU B N 1
ATOM 2447 C CA . LEU B 1 96 ? 5.711 11.461 -0.589 1 98.62 96 LEU B CA 1
ATOM 2448 C C . LEU B 1 96 ? 5.113 10.602 -1.694 1 98.62 96 LEU B C 1
ATOM 2450 O O . LEU B 1 96 ? 5.578 9.484 -1.938 1 98.62 96 LEU B O 1
ATOM 2454 N N . GLN B 1 97 ? 4.172 11.125 -2.416 1 98.62 97 GLN B N 1
ATOM 2455 C CA . GLN B 1 97 ? 3.426 10.43 -3.457 1 98.62 97 GLN B CA 1
ATOM 2456 C C . GLN B 1 97 ? 4.332 10.055 -4.625 1 98.62 97 GLN B C 1
ATOM 2458 O O . GLN B 1 97 ? 3.934 9.273 -5.496 1 98.62 97 GLN B O 1
ATOM 2463 N N . ASN B 1 98 ? 5.547 10.547 -4.648 1 98.19 98 ASN B N 1
ATOM 2464 C CA . ASN B 1 98 ? 6.461 10.227 -5.738 1 98.19 98 ASN B CA 1
ATOM 2465 C C . ASN B 1 98 ? 6.883 8.758 -5.703 1 98.19 98 ASN B C 1
ATOM 2467 O O . ASN B 1 98 ? 7.438 8.242 -6.676 1 98.19 98 ASN B O 1
ATOM 2471 N N . ARG B 1 99 ? 6.684 8.055 -4.637 1 98.31 99 ARG B N 1
ATOM 2472 C CA . ARG B 1 99 ? 6.723 6.598 -4.539 1 98.31 99 ARG B CA 1
ATOM 2473 C C . ARG B 1 99 ? 5.324 6 -4.668 1 98.31 99 ARG B C 1
ATOM 2475 O O . ARG B 1 99 ? 4.441 6.293 -3.855 1 98.31 99 ARG B O 1
ATOM 2482 N N . TYR B 1 100 ? 5.141 5.094 -5.598 1 98.38 100 TYR B N 1
ATOM 2483 C CA . TYR B 1 100 ? 3.781 4.641 -5.859 1 98.38 100 TYR B CA 1
ATOM 2484 C C . TYR B 1 100 ? 3.225 3.875 -4.664 1 98.38 100 TYR B C 1
ATOM 2486 O O . TYR B 1 100 ? 2.021 3.92 -4.395 1 98.38 100 TYR B O 1
ATOM 2494 N N . GLU B 1 101 ? 4.125 3.201 -3.904 1 98.75 101 GLU B N 1
ATOM 2495 C CA . GLU B 1 101 ? 3.686 2.494 -2.705 1 98.75 101 GLU B CA 1
ATOM 2496 C C . GLU B 1 101 ? 3.115 3.463 -1.673 1 98.75 101 GLU B C 1
ATOM 2498 O O . GLU B 1 101 ? 2.109 3.166 -1.025 1 98.75 101 GLU B O 1
ATOM 2503 N N . LEU B 1 102 ? 3.773 4.617 -1.57 1 98.88 102 LEU B N 1
ATOM 2504 C CA . LEU B 1 102 ? 3.33 5.594 -0.583 1 98.88 102 LEU B CA 1
ATOM 2505 C C . LEU B 1 102 ? 2.086 6.332 -1.067 1 98.88 102 LEU B C 1
ATOM 2507 O O . LEU B 1 102 ? 1.214 6.68 -0.268 1 98.88 102 LEU B O 1
ATOM 2511 N N . LYS B 1 103 ? 2.092 6.547 -2.32 1 98.69 103 LYS B N 1
ATOM 2512 C CA . LYS B 1 103 ? 0.883 7.09 -2.936 1 98.69 103 LYS B CA 1
ATOM 2513 C C . LYS B 1 103 ? -0.329 6.215 -2.629 1 98.69 103 LYS B C 1
ATOM 2515 O O . LYS B 1 103 ? -1.399 6.723 -2.291 1 98.69 103 LYS B O 1
ATOM 2520 N N . GLN B 1 104 ? -0.175 4.934 -2.76 1 98.81 104 GLN B N 1
ATOM 2521 C CA . GLN B 1 104 ? -1.221 3.977 -2.418 1 98.81 104 GLN B CA 1
ATOM 2522 C C . GLN B 1 104 ? -1.61 4.09 -0.947 1 98.81 104 GLN B C 1
ATOM 2524 O O . GLN B 1 104 ? -2.797 4.156 -0.617 1 98.81 104 GLN B O 1
ATOM 2529 N N . MET B 1 105 ? -0.686 4.145 -0.065 1 98.88 105 MET B N 1
ATOM 2530 C CA . MET B 1 105 ? -0.927 4.203 1.373 1 98.88 105 MET B CA 1
ATOM 2531 C C . MET B 1 105 ? -1.633 5.5 1.753 1 98.88 105 MET B C 1
ATOM 2533 O O . MET B 1 105 ? -2.541 5.5 2.586 1 98.88 105 MET B O 1
ATOM 2537 N N . ILE B 1 106 ? -1.23 6.586 1.081 1 98.88 106 ILE B N 1
ATOM 2538 C CA . ILE B 1 106 ? -1.832 7.887 1.347 1 98.88 106 ILE B CA 1
ATOM 2539 C C . ILE B 1 106 ? -3.285 7.891 0.877 1 98.88 106 ILE B C 1
ATOM 2541 O O . ILE B 1 106 ? -4.145 8.523 1.499 1 98.88 106 ILE B O 1
ATOM 2545 N N . GLY B 1 107 ? -3.576 7.199 -0.199 1 98.81 107 GLY B N 1
ATOM 2546 C CA . GLY B 1 107 ? -4.934 7.012 -0.679 1 98.81 107 GLY B CA 1
ATOM 2547 C C . GLY B 1 107 ? -5.293 7.938 -1.827 1 98.81 107 GLY B C 1
ATOM 2548 O O . GLY B 1 107 ? -6.297 7.723 -2.514 1 98.81 107 GLY B O 1
ATOM 2549 N N . ALA B 1 108 ? -4.469 8.953 -2.057 1 98.81 108 ALA B N 1
ATOM 2550 C CA . ALA B 1 108 ? -4.707 9.906 -3.139 1 98.81 108 ALA B CA 1
ATOM 2551 C C . ALA B 1 108 ? -3.398 10.547 -3.598 1 98.81 108 ALA B C 1
ATOM 2553 O O . ALA B 1 108 ? -2.381 10.461 -2.908 1 98.81 108 ALA B O 1
ATOM 2554 N N . LYS B 1 109 ? -3.455 11.156 -4.777 1 98.62 109 LYS B N 1
ATOM 2555 C CA . LYS B 1 109 ? -2.322 11.93 -5.273 1 98.62 109 LYS B CA 1
ATOM 2556 C C . LYS B 1 109 ? -2.75 13.352 -5.648 1 98.62 109 LYS B C 1
ATOM 2558 O O . LYS B 1 109 ? -3.891 13.57 -6.055 1 98.62 109 LYS B O 1
ATOM 2563 N N . PHE B 1 110 ? -1.841 14.234 -5.496 1 98.81 110 PHE B N 1
ATOM 2564 C CA . PHE B 1 110 ? -1.985 15.609 -5.953 1 98.81 110 PHE B CA 1
ATOM 2565 C C . PHE B 1 110 ? -2.006 15.68 -7.477 1 98.81 110 PHE B C 1
ATOM 2567 O O . PHE B 1 110 ? -1.194 15.031 -8.141 1 98.81 110 PHE B O 1
ATOM 2574 N N . LEU B 1 111 ? -2.928 16.5 -8 1 98.44 111 LEU B N 1
ATOM 2575 C CA . LEU B 1 111 ? -2.992 16.719 -9.445 1 98.44 111 LEU B CA 1
ATOM 2576 C C . LEU B 1 111 ? -2.445 18.109 -9.797 1 98.44 111 LEU B C 1
ATOM 2578 O O . LEU B 1 111 ? -1.417 18.219 -10.477 1 98.44 111 LEU B O 1
ATOM 2582 N N . HIS B 1 112 ? -3.113 19.078 -9.352 1 98.31 112 HIS B N 1
ATOM 2583 C CA . HIS B 1 112 ? -2.76 20.484 -9.539 1 98.31 112 HIS B CA 1
ATOM 2584 C C . HIS B 1 112 ? -3.537 21.375 -8.578 1 98.31 112 HIS B C 1
ATOM 2586 O O . HIS B 1 112 ? -4.297 20.875 -7.742 1 98.31 112 HIS B O 1
ATOM 2592 N N . HIS B 1 113 ? -3.225 22.594 -8.664 1 98 113 HIS B N 1
ATOM 2593 C CA . HIS B 1 113 ? -3.957 23.516 -7.797 1 98 113 HIS B CA 1
ATOM 2594 C C . HIS B 1 113 ? -4.301 24.812 -8.523 1 98 113 HIS B C 1
ATOM 2596 O O . HIS B 1 113 ? -3.469 25.359 -9.25 1 98 113 HIS B O 1
ATOM 2602 N N . PRO B 1 114 ? -5.551 25.344 -8.445 1 97.25 114 PRO B N 1
ATOM 2603 C CA . PRO B 1 114 ? -5.852 26.719 -8.797 1 97.25 114 PRO B CA 1
ATOM 2604 C C . PRO B 1 114 ? -5.074 27.734 -7.957 1 97.25 114 PRO B C 1
ATOM 2606 O O . PRO B 1 114 ? -4.316 27.344 -7.062 1 97.25 114 PRO B O 1
ATOM 2609 N N . PRO B 1 115 ? -5.254 29.047 -8.18 1 97.31 115 PRO B N 1
ATOM 2610 C CA . PRO B 1 115 ? -4.543 30.078 -7.414 1 97.31 115 PRO B CA 1
ATOM 2611 C C . PRO B 1 115 ? -4.977 30.141 -5.953 1 97.31 115 PRO B C 1
ATOM 2613 O O . PRO B 1 115 ? -6.109 29.781 -5.629 1 97.31 115 PRO B O 1
ATOM 2616 N N . TYR B 1 116 ? -4.043 30.625 -5.133 1 98.06 116 TYR B N 1
ATOM 2617 C CA . TYR B 1 116 ? -4.312 30.953 -3.74 1 98.06 116 TYR B CA 1
ATOM 2618 C C . TYR B 1 116 ? -5.543 31.844 -3.621 1 98.06 116 TYR B C 1
ATOM 2620 O O . TYR B 1 116 ? -5.699 32.812 -4.387 1 98.06 116 TYR B O 1
ATOM 2628 N N . ALA B 1 117 ? -6.508 31.5 -2.719 1 97.81 117 ALA B N 1
ATOM 2629 C CA . ALA B 1 117 ? -7.777 32.219 -2.596 1 97.81 117 ALA B CA 1
ATOM 2630 C C . ALA B 1 117 ? -8.438 31.922 -1.248 1 97.81 117 ALA B C 1
ATOM 2632 O O . ALA B 1 117 ? -8.031 31.016 -0.533 1 97.81 117 ALA B O 1
ATOM 2633 N N . PRO B 1 118 ? -9.398 32.781 -0.916 1 98.06 118 PRO B N 1
ATOM 2634 C CA . PRO B 1 118 ? -10.211 32.375 0.237 1 98.06 118 PRO B CA 1
ATOM 2635 C C . PRO B 1 118 ? -11.023 31.109 -0.021 1 98.06 118 PRO B C 1
ATOM 2637 O O . PRO B 1 118 ? -11.656 30.984 -1.072 1 98.06 118 PRO B O 1
ATOM 2640 N N . LEU B 1 119 ? -10.969 30.234 0.93 1 98.75 119 LEU B N 1
ATOM 2641 C CA . LEU B 1 119 ? -11.711 28.984 0.819 1 98.75 119 LEU B CA 1
ATOM 2642 C C . LEU B 1 119 ? -12.641 28.781 2.016 1 98.75 119 LEU B C 1
ATOM 2644 O O . LEU B 1 119 ? -12.266 29.094 3.152 1 98.75 119 LEU B O 1
ATOM 2648 N N . GLU B 1 120 ? -13.82 28.328 1.743 1 98.81 120 GLU B N 1
ATOM 2649 C CA . GLU B 1 120 ? -14.742 27.891 2.789 1 98.81 120 GLU B CA 1
ATOM 2650 C C . GLU B 1 120 ? -14.648 26.391 3.016 1 98.81 120 GLU B C 1
ATOM 2652 O O . GLU B 1 120 ? -14.891 25.594 2.098 1 98.81 120 GLU B O 1
ATOM 2657 N N . PHE B 1 121 ? -14.352 26.016 4.277 1 98.88 121 PHE B N 1
ATOM 2658 C CA . PHE B 1 121 ? -14.219 24.609 4.645 1 98.88 121 PHE B CA 1
ATOM 2659 C C . PHE B 1 121 ? -15.414 24.156 5.469 1 98.88 121 PHE B C 1
ATOM 2661 O O . PHE B 1 121 ? -15.883 24.875 6.348 1 98.88 121 PHE B O 1
ATOM 2668 N N . THR B 1 122 ? -15.906 22.969 5.113 1 98.69 122 THR B N 1
ATOM 2669 C CA . THR B 1 122 ? -16.984 22.359 5.879 1 98.69 122 THR B CA 1
ATOM 2670 C C . THR B 1 122 ? -16.641 20.922 6.258 1 98.69 122 THR B C 1
ATOM 2672 O O . THR B 1 122 ? -15.961 20.219 5.508 1 98.69 122 THR B O 1
ATOM 2675 N N . VAL B 1 123 ? -17.109 20.547 7.438 1 98.56 123 VAL B N 1
ATOM 2676 C CA . VAL B 1 123 ? -16.922 19.172 7.895 1 98.56 123 VAL B CA 1
ATOM 2677 C C . VAL B 1 123 ? -17.984 18.266 7.258 1 98.56 123 VAL B C 1
ATOM 2679 O O . VAL B 1 123 ? -19.156 18.656 7.172 1 98.56 123 VAL B O 1
ATOM 2682 N N . THR B 1 124 ? -17.594 17.125 6.789 1 98.38 124 THR B N 1
ATOM 2683 C CA . THR B 1 124 ? -18.547 16.203 6.199 1 98.38 124 THR B CA 1
ATOM 2684 C C . THR B 1 124 ? -19.422 15.57 7.281 1 98.38 124 THR B C 1
ATOM 2686 O O . THR B 1 124 ? -19.25 15.844 8.469 1 98.38 124 THR B O 1
ATOM 2689 N N . GLU B 1 125 ? -20.406 14.727 6.848 1 96.31 125 GLU B N 1
ATOM 2690 C CA . GLU B 1 125 ? -21.359 14.125 7.77 1 96.31 125 GLU B CA 1
ATOM 2691 C C . GLU B 1 125 ? -20.734 12.961 8.531 1 96.31 125 GLU B C 1
ATOM 2693 O O . GLU B 1 125 ? -21.312 12.469 9.508 1 96.31 125 GLU B O 1
ATOM 2698 N N . HIS B 1 126 ? -19.562 12.578 8.133 1 96.06 126 HIS B N 1
ATOM 2699 C CA . HIS B 1 126 ? -18.906 11.477 8.812 1 96.06 126 HIS B CA 1
ATOM 2700 C C . HIS B 1 126 ? -18.391 11.898 10.188 1 96.06 126 HIS B C 1
ATOM 2702 O O . HIS B 1 126 ? -17.531 12.773 10.289 1 96.06 126 HIS B O 1
ATOM 2708 N N . LYS B 1 127 ? -18.859 11.305 11.18 1 96.25 127 LYS B N 1
ATOM 2709 C CA . LYS B 1 127 ? -18.344 11.555 12.523 1 96.25 127 LYS B CA 1
ATOM 2710 C C . LYS B 1 127 ? -16.953 10.938 12.703 1 96.25 127 LYS B C 1
ATOM 2712 O O . LYS B 1 127 ? -16.766 9.75 12.461 1 96.25 127 LYS B O 1
ATOM 2717 N N . HIS B 1 128 ? -16.016 11.727 13.109 1 98.25 128 HIS B N 1
ATOM 2718 C CA . HIS B 1 128 ? -14.641 11.289 13.281 1 98.25 128 HIS B CA 1
ATOM 2719 C C . HIS B 1 128 ? -13.938 12.109 14.359 1 98.25 128 HIS B C 1
ATOM 2721 O O . HIS B 1 128 ? -14.109 13.328 14.43 1 98.25 128 HIS B O 1
ATOM 2727 N N . PRO B 1 129 ? -13.039 11.469 15.125 1 98.56 129 PRO B N 1
ATOM 2728 C CA . PRO B 1 129 ? -12.312 12.18 16.172 1 98.56 129 PRO B CA 1
ATOM 2729 C C . PRO B 1 129 ? -11.5 13.352 15.641 1 98.56 129 PRO B C 1
ATOM 2731 O O . PRO B 1 129 ? -11.336 14.367 16.328 1 98.56 129 PRO B O 1
ATOM 2734 N N . VAL B 1 130 ? -11.047 13.352 14.453 1 98.75 130 VAL B N 1
ATOM 2735 C CA . VAL B 1 130 ? -10.188 14.367 13.859 1 98.75 130 VAL B CA 1
ATOM 2736 C C . VAL B 1 130 ? -10.969 15.664 13.688 1 98.75 130 VAL B C 1
ATOM 2738 O O . VAL B 1 130 ? -10.398 16.75 13.797 1 98.75 130 VAL B O 1
ATOM 2741 N N . THR B 1 131 ? -12.25 15.586 13.453 1 98.69 131 THR B N 1
ATOM 2742 C CA . THR B 1 131 ? -13.031 16.781 13.172 1 98.69 131 THR B CA 1
ATOM 2743 C C . THR B 1 131 ? -14.016 17.062 14.297 1 98.69 131 THR B C 1
ATOM 2745 O O . THR B 1 131 ? -14.922 17.891 14.148 1 98.69 131 THR B O 1
ATOM 2748 N N . GLU B 1 132 ? -13.906 16.312 15.344 1 98.12 132 GLU B N 1
ATOM 2749 C CA . GLU B 1 132 ? -14.82 16.516 16.469 1 98.12 132 GLU B CA 1
ATOM 2750 C C . GLU B 1 132 ? -14.773 17.953 16.953 1 98.12 132 GLU B C 1
ATOM 2752 O O . GLU B 1 132 ? -13.688 18.5 17.219 1 98.12 132 GLU B O 1
ATOM 2757 N N . GLY B 1 133 ? -15.93 18.594 17.031 1 97.81 133 GLY B N 1
ATOM 2758 C CA . GLY B 1 133 ? -16.031 19.938 17.578 1 97.81 133 GLY B CA 1
ATOM 2759 C C . GLY B 1 133 ? -15.648 21.016 16.578 1 97.81 133 GLY B C 1
ATOM 2760 O O . GLY B 1 133 ? -15.695 22.203 16.891 1 97.81 133 GLY B O 1
ATOM 2761 N N . ILE B 1 134 ? -15.234 20.625 15.422 1 97.56 134 ILE B N 1
ATOM 2762 C CA . ILE B 1 134 ? -14.852 21.609 14.406 1 97.56 134 ILE B CA 1
ATOM 2763 C C . ILE B 1 134 ? -16.078 22 13.578 1 97.56 134 ILE B C 1
ATOM 2765 O O . ILE B 1 134 ? -16.781 21.125 13.055 1 97.56 134 ILE B O 1
ATOM 2769 N N . THR B 1 135 ? -16.297 23.297 13.562 1 95.62 135 THR B N 1
ATOM 2770 C CA . THR B 1 135 ? -17.328 23.844 12.695 1 95.62 135 THR B CA 1
ATOM 2771 C C . THR B 1 135 ? -16.719 24.422 11.422 1 95.62 135 THR B C 1
ATOM 2773 O O . THR B 1 135 ? -15.508 24.641 11.359 1 95.62 135 THR B O 1
ATOM 2776 N N . GLY B 1 136 ? -17.484 24.562 10.414 1 97.12 136 GLY B N 1
ATOM 2777 C CA . GLY B 1 136 ? -16.984 25.188 9.203 1 97.12 136 GLY B CA 1
ATOM 2778 C C . GLY B 1 136 ? -16.219 26.469 9.453 1 97.12 136 GLY B C 1
ATOM 2779 O O . GLY B 1 136 ? -16.469 27.156 10.445 1 97.12 136 GLY B O 1
ATOM 2780 N N . PHE B 1 137 ? -15.242 26.75 8.625 1 98.62 137 PHE B N 1
ATOM 2781 C CA . PHE B 1 137 ? -14.422 27.953 8.75 1 98.62 137 PHE B CA 1
ATOM 2782 C C . PHE B 1 137 ? -13.906 28.406 7.387 1 98.62 137 PHE B C 1
ATOM 2784 O O . PHE B 1 137 ? -14.031 27.672 6.402 1 98.62 137 PHE B O 1
ATOM 2791 N N . THR B 1 138 ? -13.383 29.609 7.352 1 98.5 138 THR B N 1
ATOM 2792 C CA . THR B 1 138 ? -12.805 30.172 6.141 1 98.5 138 THR B CA 1
ATOM 2793 C C . THR B 1 138 ? -11.352 30.594 6.371 1 98.5 138 THR B C 1
ATOM 2795 O O . THR B 1 138 ? -10.992 31 7.477 1 98.5 138 THR B O 1
ATOM 2798 N N . MET B 1 139 ? -10.57 30.391 5.371 1 98 139 MET B N 1
ATOM 2799 C CA . MET B 1 139 ? -9.203 30.891 5.406 1 98 139 MET B CA 1
ATOM 2800 C C . MET B 1 139 ? -8.641 31.031 3.998 1 98 139 MET B C 1
ATOM 2802 O O . MET B 1 139 ? -9.133 30.391 3.062 1 98 139 MET B O 1
ATOM 2806 N N . GLU B 1 140 ? -7.617 31.922 3.893 1 98.31 140 GLU B N 1
ATOM 2807 C CA . GLU B 1 140 ? -6.844 31.969 2.656 1 98.31 140 GLU B CA 1
ATOM 2808 C C . GLU B 1 140 ? -5.953 30.734 2.516 1 98.31 140 GLU B C 1
ATOM 2810 O O . GLU B 1 140 ? -5.199 30.406 3.434 1 98.31 140 GLU B O 1
ATOM 2815 N N . GLU B 1 141 ? -6.062 30.062 1.345 1 98.69 141 GLU B N 1
ATOM 2816 C CA . GLU B 1 141 ? -5.285 28.828 1.183 1 98.69 141 GLU B CA 1
ATOM 2817 C C . GLU B 1 141 ? -5.121 28.469 -0.292 1 98.69 141 GLU B C 1
ATOM 2819 O O . GLU B 1 141 ? -5.805 29.031 -1.151 1 98.69 141 GLU B O 1
ATOM 2824 N N . GLU B 1 142 ? -4.152 27.594 -0.551 1 98.69 142 GLU B N 1
ATOM 2825 C CA . GLU B 1 142 ? -3.951 26.984 -1.866 1 98.69 142 GLU B CA 1
ATOM 2826 C C . GLU B 1 142 ? -4.789 25.719 -2.029 1 98.69 142 GLU B C 1
ATOM 2828 O O . GLU B 1 142 ? -4.555 24.719 -1.35 1 98.69 142 GLU B O 1
ATOM 2833 N N . PRO B 1 143 ? -5.762 25.766 -2.93 1 98.62 143 PRO B N 1
ATOM 2834 C CA . PRO B 1 143 ? -6.672 24.625 -3.061 1 98.62 143 PRO B CA 1
ATOM 2835 C C . PRO B 1 143 ? -6.086 23.5 -3.916 1 98.62 143 PRO B C 1
ATOM 2837 O O . PRO B 1 143 ? -6.023 23.625 -5.141 1 98.62 143 PRO B O 1
ATOM 2840 N N . TYR B 1 144 ? -5.641 22.391 -3.299 1 98.81 144 TYR B N 1
ATOM 2841 C CA . TYR B 1 144 ? -5.145 21.234 -4.02 1 98.81 144 TYR B CA 1
ATOM 2842 C C . TYR B 1 144 ? -6.297 20.406 -4.574 1 98.81 144 TYR B C 1
ATOM 2844 O O . TYR B 1 144 ? -7.312 20.203 -3.902 1 98.81 144 TYR B O 1
ATOM 2852 N N . LEU B 1 145 ? -6.113 19.938 -5.789 1 98.81 145 LEU B N 1
ATOM 2853 C CA . LEU B 1 145 ? -7 18.938 -6.363 1 98.81 145 LEU B CA 1
ATOM 2854 C C . LEU B 1 145 ? -6.34 17.562 -6.352 1 98.81 145 LEU B C 1
ATOM 2856 O O . LEU B 1 145 ? -5.133 17.453 -6.574 1 98.81 145 LEU B O 1
ATOM 2860 N N . PHE B 1 146 ? -7.227 16.516 -6.188 1 98.81 146 PHE B N 1
ATOM 2861 C CA . PHE B 1 146 ? -6.668 15.188 -5.949 1 98.81 146 PHE B CA 1
ATOM 2862 C C . PHE B 1 146 ? -7.34 14.148 -6.84 1 98.81 146 PHE B C 1
ATOM 2864 O O . PHE B 1 146 ? -8.477 14.336 -7.277 1 98.81 146 PHE B O 1
ATOM 2871 N N . GLU B 1 147 ? -6.621 13.117 -7.109 1 98.69 147 GLU B N 1
ATOM 2872 C CA . GLU B 1 147 ? -7.141 11.844 -7.613 1 98.69 147 GLU B CA 1
ATOM 2873 C C . GLU B 1 147 ? -6.996 10.742 -6.574 1 98.69 147 GLU B C 1
ATOM 2875 O O . GLU B 1 147 ? -5.891 10.453 -6.109 1 98.69 147 GLU B O 1
ATOM 2880 N N . PHE B 1 148 ? -8.125 10.117 -6.18 1 98.75 148 PHE B N 1
ATOM 2881 C CA . PHE B 1 148 ? -8.094 9.031 -5.211 1 98.75 148 PHE B CA 1
ATOM 2882 C C . PHE B 1 148 ? -7.832 7.695 -5.906 1 98.75 148 PHE B C 1
ATOM 2884 O O . PHE B 1 148 ? -8.305 7.469 -7.023 1 98.75 148 PHE B O 1
ATOM 2891 N N . GLY B 1 149 ? -7.066 6.844 -5.219 1 98.56 149 GLY B N 1
ATOM 2892 C CA . GLY B 1 149 ? -6.805 5.52 -5.758 1 98.56 149 GLY B CA 1
ATOM 2893 C C . GLY B 1 149 ? -8.039 4.641 -5.816 1 98.56 149 GLY B C 1
ATOM 2894 O O . GLY B 1 149 ? -8.875 4.684 -4.91 1 98.56 149 GLY B O 1
ATOM 2895 N N . SER B 1 150 ? -8.078 3.781 -6.805 1 98.31 150 SER B N 1
ATOM 2896 C CA . SER B 1 150 ? -9.273 2.977 -7.047 1 98.31 150 SER B CA 1
ATOM 2897 C C . SER B 1 150 ? -9.492 1.962 -5.934 1 98.31 150 SER B C 1
ATOM 2899 O O . SER B 1 150 ? -10.625 1.533 -5.691 1 98.31 150 SER B O 1
ATOM 2901 N N . PHE B 1 151 ? -8.43 1.536 -5.207 1 98.25 151 PHE B N 1
ATOM 2902 C CA . PHE B 1 151 ? -8.57 0.531 -4.16 1 98.25 151 PHE B CA 1
ATOM 2903 C C . PHE B 1 151 ? -8.531 1.178 -2.779 1 98.25 151 PHE B C 1
ATOM 2905 O O . PHE B 1 151 ? -8.555 0.482 -1.762 1 98.25 151 PHE B O 1
ATOM 2912 N N . ALA B 1 152 ? -8.438 2.482 -2.736 1 97.25 152 ALA B N 1
ATOM 2913 C CA . ALA B 1 152 ? -8.281 3.176 -1.461 1 97.25 152 ALA B CA 1
ATOM 2914 C C . ALA B 1 152 ? -9.586 3.17 -0.67 1 97.25 152 ALA B C 1
ATOM 2916 O O . ALA B 1 152 ? -10.664 3.348 -1.239 1 97.25 152 ALA B O 1
ATOM 2917 N N . GLU B 1 153 ? -9.484 2.953 0.652 1 97.62 153 GLU B N 1
ATOM 2918 C CA . GLU B 1 153 ? -10.633 3.064 1.548 1 97.62 153 GLU B CA 1
ATOM 2919 C C . GLU B 1 153 ? -10.492 4.258 2.486 1 97.62 153 GLU B C 1
ATOM 2921 O O . GLU B 1 153 ? -10.492 4.102 3.707 1 97.62 153 GLU B O 1
ATOM 2926 N N . THR B 1 154 ? -10.453 5.43 1.942 1 98.25 154 THR B N 1
ATOM 2927 C CA . THR B 1 154 ? -10.297 6.664 2.703 1 98.25 154 THR B CA 1
ATOM 2928 C C . THR B 1 154 ? -11.648 7.27 3.043 1 98.25 154 THR B C 1
ATOM 2930 O O . THR B 1 154 ? -12.625 7.074 2.312 1 98.25 154 THR B O 1
ATOM 2933 N N . THR B 1 155 ? -11.758 7.977 4.137 1 98.69 155 THR B N 1
ATOM 2934 C CA . THR B 1 155 ? -12.93 8.75 4.523 1 98.69 155 THR B CA 1
ATOM 2935 C C . THR B 1 155 ? -12.641 10.25 4.461 1 98.69 155 THR B C 1
ATOM 2937 O O . THR B 1 155 ? -11.789 10.75 5.199 1 98.69 155 THR B O 1
ATOM 2940 N N . VAL B 1 156 ? -13.336 10.922 3.605 1 98.88 156 VAL B N 1
ATOM 2941 C CA . VAL B 1 156 ? -13.188 12.367 3.521 1 98.88 156 VAL B CA 1
ATOM 2942 C C . VAL B 1 156 ? -13.852 13.031 4.727 1 98.88 156 VAL B C 1
ATOM 2944 O O . VAL B 1 156 ? -15.008 12.75 5.035 1 98.88 156 VAL B O 1
ATOM 2947 N N . LEU B 1 157 ? -13.133 13.891 5.402 1 98.88 157 LEU B N 1
ATOM 2948 C CA . LEU B 1 157 ? -13.602 14.469 6.652 1 98.88 157 LEU B CA 1
ATOM 2949 C C . LEU B 1 157 ? -13.922 15.953 6.48 1 98.88 157 LEU B C 1
ATOM 2951 O O . LEU B 1 157 ? -14.758 16.5 7.203 1 98.88 157 LEU B O 1
ATOM 2955 N N . LEU B 1 158 ? -13.219 16.625 5.633 1 98.81 158 LEU B N 1
ATOM 2956 C CA . LEU B 1 158 ? -13.32 18.062 5.367 1 98.81 158 LEU B CA 1
ATOM 2957 C C . LEU B 1 158 ? -13.367 18.328 3.869 1 98.81 158 LEU B C 1
ATOM 2959 O O . LEU B 1 158 ? -12.672 17.672 3.092 1 98.81 158 LEU B O 1
ATOM 2963 N N . GLU B 1 159 ? -14.148 19.297 3.486 1 98.88 159 GLU B N 1
ATOM 2964 C CA . GLU B 1 159 ? -14.242 19.719 2.096 1 98.88 159 GLU B CA 1
ATOM 2965 C C . GLU B 1 159 ? -14.117 21.25 1.981 1 98.88 159 GLU B C 1
ATOM 2967 O O . GLU B 1 159 ? -14.461 21.969 2.916 1 98.88 159 GLU B O 1
ATOM 2972 N N . TYR B 1 160 ? -13.578 21.656 0.929 1 98.81 160 TYR B N 1
ATOM 2973 C CA . TYR B 1 160 ? -13.688 23.078 0.61 1 98.81 160 TYR B CA 1
ATOM 2974 C C . TYR B 1 160 ? -14.672 23.297 -0.531 1 98.81 160 TYR B C 1
ATOM 2976 O O . TYR B 1 160 ? -14.789 22.469 -1.436 1 98.81 160 TYR B O 1
ATOM 2984 N N . GLN B 1 161 ? -15.305 24.469 -0.523 1 98.25 161 GLN B N 1
ATOM 2985 C CA . GLN B 1 161 ? -16.406 24.75 -1.449 1 98.25 161 GLN B CA 1
ATOM 2986 C C . GLN B 1 161 ? -15.883 25.391 -2.732 1 98.25 161 GLN B C 1
ATOM 2988 O O . GLN B 1 161 ? -14.984 26.234 -2.689 1 98.25 161 GLN B O 1
ATOM 2993 N N . THR B 1 162 ? -16.422 24.844 -3.838 1 97.62 162 THR B N 1
ATOM 2994 C CA . THR B 1 162 ? -16.125 25.453 -5.137 1 97.62 162 THR B CA 1
ATOM 2995 C C . THR B 1 162 ? -17.422 25.656 -5.93 1 97.62 162 THR B C 1
ATOM 2997 O O . THR B 1 162 ? -18.484 25.203 -5.523 1 97.62 162 THR B O 1
ATOM 3000 N N . GLU B 1 163 ? -17.281 26.297 -7.098 1 95.81 163 GLU B N 1
ATOM 3001 C CA . GLU B 1 163 ? -18.422 26.484 -7.984 1 95.81 163 GLU B CA 1
ATOM 3002 C C . GLU B 1 163 ? -18.906 25.172 -8.555 1 95.81 163 GLU B C 1
ATOM 3004 O O . GLU B 1 163 ? -20.109 25 -8.828 1 95.81 163 GLU B O 1
ATOM 3009 N N . ASP B 1 164 ? -18.062 24.203 -8.688 1 96.25 164 ASP B N 1
ATOM 3010 C CA . ASP B 1 164 ? -18.391 22.906 -9.273 1 96.25 164 ASP B CA 1
ATOM 3011 C C . ASP B 1 164 ? -18.766 21.891 -8.203 1 96.25 164 ASP B C 1
ATOM 3013 O O . ASP B 1 164 ? -18.875 20.703 -8.477 1 96.25 164 ASP B O 1
ATOM 3017 N N . GLY B 1 165 ? -18.953 22.375 -6.973 1 97.5 165 GLY B N 1
ATOM 3018 C CA . GLY B 1 165 ? -19.281 21.484 -5.867 1 97.5 165 GLY B CA 1
ATOM 3019 C C . GLY B 1 165 ? -18.141 21.328 -4.875 1 97.5 165 GLY B C 1
ATOM 3020 O O . GLY B 1 165 ? -17.031 21.781 -5.121 1 97.5 165 GLY B O 1
ATOM 3021 N N . PRO B 1 166 ? -18.422 20.688 -3.766 1 98.5 166 PRO B N 1
ATOM 3022 C CA . PRO B 1 166 ? -17.391 20.5 -2.74 1 98.5 166 PRO B CA 1
ATOM 3023 C C . PRO B 1 166 ? -16.25 19.594 -3.203 1 98.5 166 PRO B C 1
ATOM 3025 O O . PRO B 1 166 ? -16.484 18.641 -3.951 1 98.5 166 PRO B O 1
ATOM 3028 N N . LYS B 1 167 ? -15.055 19.922 -2.801 1 98.81 167 LYS B N 1
ATOM 3029 C CA . LYS B 1 167 ? -13.859 19.141 -3.068 1 98.81 167 LYS B CA 1
ATOM 3030 C C . LYS B 1 167 ? -13.203 18.672 -1.771 1 98.81 167 LYS B C 1
ATOM 3032 O O . LYS B 1 167 ? -13.242 19.375 -0.761 1 98.81 167 LYS B O 1
ATOM 3037 N N . PRO B 1 168 ? -12.57 17.5 -1.793 1 98.88 168 PRO B N 1
ATOM 3038 C CA . PRO B 1 168 ? -11.945 17 -0.567 1 98.88 168 PRO B CA 1
ATOM 3039 C C . PRO B 1 168 ? -10.797 17.891 -0.085 1 98.88 168 PRO B C 1
ATOM 3041 O O . PRO B 1 168 ? -10 18.359 -0.896 1 98.88 168 PRO B O 1
ATOM 3044 N N . ALA B 1 169 ? -10.734 18.078 1.256 1 98.88 169 ALA B N 1
ATOM 3045 C CA . ALA B 1 169 ? -9.672 18.891 1.856 1 98.88 169 ALA B CA 1
ATOM 3046 C C . ALA B 1 169 ? -8.93 18.109 2.932 1 98.88 169 ALA B C 1
ATOM 3048 O O . ALA B 1 169 ? -7.824 18.484 3.328 1 98.88 169 ALA B O 1
ATOM 3049 N N . ALA B 1 170 ? -9.539 17.094 3.5 1 98.94 170 ALA B N 1
ATOM 3050 C CA . ALA B 1 170 ? -8.906 16.219 4.488 1 98.94 170 ALA B CA 1
ATOM 3051 C C . ALA B 1 170 ? -9.531 14.828 4.461 1 98.94 170 ALA B C 1
ATOM 3053 O O . ALA B 1 170 ? -10.734 14.688 4.223 1 98.94 170 ALA B O 1
ATOM 3054 N N . TRP B 1 171 ? -8.742 13.844 4.711 1 98.94 171 TRP B N 1
ATOM 3055 C CA . TRP B 1 171 ? -9.273 12.484 4.832 1 98.94 171 TRP B CA 1
ATOM 3056 C C . TRP B 1 171 ? -8.445 11.664 5.82 1 98.94 171 TRP B C 1
ATOM 3058 O O . TRP B 1 171 ? -7.352 12.078 6.215 1 98.94 171 TRP B O 1
ATOM 3068 N N . ALA B 1 172 ? -9.039 10.578 6.25 1 98.94 172 ALA B N 1
ATOM 3069 C CA . ALA B 1 172 ? -8.391 9.68 7.199 1 98.94 172 ALA B CA 1
ATOM 3070 C C . ALA B 1 172 ? -8.758 8.227 6.91 1 98.94 172 ALA B C 1
ATOM 3072 O O . ALA B 1 172 ? -9.82 7.949 6.34 1 98.94 172 ALA B O 1
ATOM 3073 N N . HIS B 1 173 ? -7.91 7.332 7.246 1 98.81 173 HIS B N 1
ATOM 3074 C CA . HIS B 1 173 ? -8.172 5.898 7.211 1 98.81 173 HIS B CA 1
ATOM 3075 C C . HIS B 1 173 ? -7.109 5.121 7.977 1 98.81 173 HIS B C 1
ATOM 3077 O O . HIS B 1 173 ? -6.133 5.707 8.453 1 98.81 173 HIS B O 1
ATOM 3083 N N . THR B 1 174 ? -7.391 3.885 8.18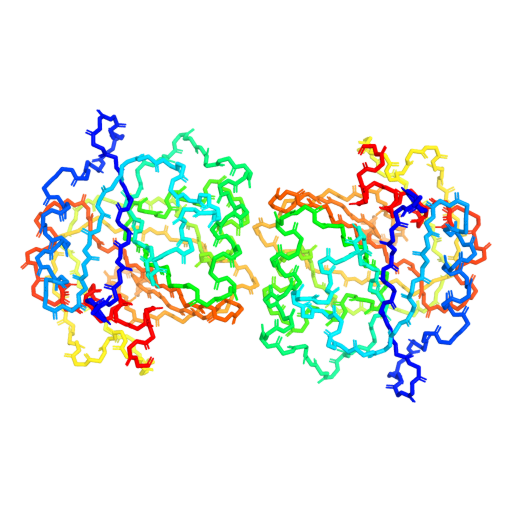 1 98.56 174 THR B N 1
ATOM 3084 C CA . THR B 1 174 ? -6.41 2.977 8.766 1 98.56 174 THR B CA 1
ATOM 3085 C C . THR B 1 174 ? -5.621 2.252 7.68 1 98.56 174 THR B C 1
ATOM 3087 O O . THR B 1 174 ? -6.086 2.131 6.547 1 98.56 174 THR B O 1
ATOM 3090 N N . TYR B 1 175 ? -4.496 1.829 7.949 1 98.69 175 TYR B N 1
ATOM 3091 C CA . TYR B 1 175 ? -3.621 1.022 7.105 1 98.69 175 TYR B CA 1
ATOM 3092 C C . TYR B 1 175 ? -2.85 0.003 7.934 1 98.69 175 TYR B C 1
ATOM 3094 O O . TYR B 1 175 ? -1.938 0.365 8.688 1 98.69 175 TYR B O 1
ATOM 3102 N N . GLY B 1 176 ? -3.129 -1.299 7.758 1 98.38 176 GLY B N 1
ATOM 3103 C CA . GLY B 1 176 ? -2.684 -2.244 8.766 1 98.38 176 GLY B CA 1
ATOM 3104 C C . GLY B 1 176 ? -3.164 -1.895 10.164 1 98.38 176 GLY B C 1
ATOM 3105 O O . GLY B 1 176 ? -4.371 -1.792 10.406 1 98.38 176 GLY B O 1
ATOM 3106 N N . LEU B 1 177 ? -2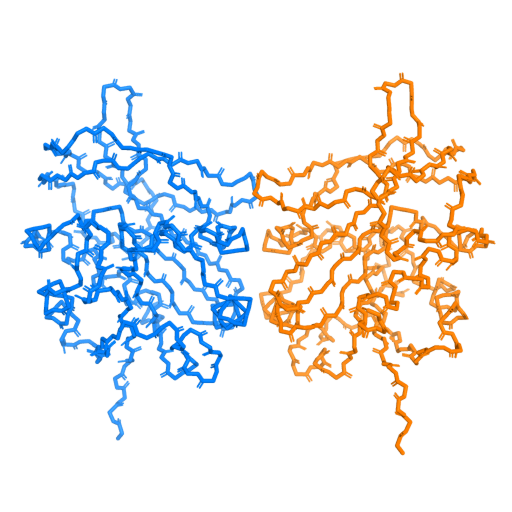.156 -1.669 11.023 1 98.69 177 LEU B N 1
ATOM 3107 C CA . LEU B 1 177 ? -2.477 -1.312 12.406 1 98.69 177 LEU B CA 1
ATOM 3108 C C . LEU B 1 177 ? -2.328 0.189 12.625 1 98.69 177 LEU B C 1
ATOM 3110 O O . LEU B 1 177 ? -2.549 0.681 13.734 1 98.69 177 LEU B O 1
ATOM 3114 N N . GLY B 1 178 ? -1.911 0.929 11.57 1 98.81 178 GLY B N 1
ATOM 3115 C CA . GLY B 1 178 ? -1.637 2.35 11.719 1 98.81 178 GLY B CA 1
ATOM 3116 C C . GLY B 1 178 ? -2.795 3.229 11.289 1 98.81 178 GLY B C 1
ATOM 3117 O O . GLY B 1 178 ? -3.871 2.729 10.953 1 98.81 178 GLY B O 1
ATOM 3118 N N . ARG B 1 179 ? -2.602 4.539 11.43 1 98.94 179 ARG B N 1
ATOM 3119 C CA . ARG B 1 179 ? -3.607 5.547 11.109 1 98.94 179 ARG B CA 1
ATOM 3120 C C . ARG B 1 179 ? -3 6.695 10.312 1 98.94 179 ARG B C 1
ATOM 3122 O O . ARG B 1 179 ? -1.891 7.145 10.609 1 98.94 179 ARG B O 1
ATOM 3129 N N . ILE B 1 180 ? -3.746 7.117 9.289 1 98.94 180 ILE B N 1
ATOM 3130 C CA . ILE B 1 180 ? -3.244 8.141 8.375 1 98.94 180 ILE B CA 1
ATOM 3131 C C . ILE B 1 180 ? -4.254 9.281 8.266 1 98.94 180 ILE B C 1
ATOM 3133 O O . ILE B 1 180 ? -5.461 9.039 8.172 1 98.94 180 ILE B O 1
ATOM 3137 N N . VAL B 1 181 ? -3.775 10.508 8.344 1 99 181 VAL B N 1
ATOM 3138 C CA . VAL B 1 181 ? -4.582 11.695 8.078 1 99 181 VAL B CA 1
ATOM 3139 C C . VAL B 1 181 ? -3.861 12.594 7.074 1 99 181 VAL B C 1
ATOM 3141 O O . VAL B 1 181 ? -2.65 12.805 7.18 1 99 181 VAL B O 1
ATOM 3144 N N . TYR B 1 182 ? -4.551 13.047 6.133 1 99 182 TYR B N 1
ATOM 3145 C CA . TYR B 1 182 ? -4.086 14.117 5.262 1 99 182 TYR B CA 1
ATOM 3146 C C . TYR B 1 182 ? -4.891 15.391 5.488 1 99 182 TYR B C 1
ATOM 3148 O O . TYR B 1 182 ? -6.117 15.344 5.59 1 99 182 TYR B O 1
ATOM 3156 N N . LEU B 1 183 ? -4.199 16.5 5.559 1 99 183 LEU B N 1
ATOM 3157 C CA . LEU B 1 183 ? -4.809 17.828 5.629 1 99 183 LEU B CA 1
ATOM 3158 C C . LEU B 1 183 ? -4.297 18.719 4.504 1 99 183 LEU B C 1
ATOM 3160 O O . LEU B 1 183 ? -3.098 19 4.422 1 99 183 LEU B O 1
ATOM 3164 N N . MET B 1 184 ? -5.207 19.25 3.725 1 98.94 184 MET B N 1
ATOM 3165 C CA . MET B 1 184 ? -4.855 20.031 2.549 1 98.94 184 MET B CA 1
ATOM 3166 C C . MET B 1 184 ? -4.289 21.391 2.955 1 98.94 184 MET B C 1
ATOM 3168 O O . MET B 1 184 ? -3.299 21.844 2.381 1 98.94 184 MET B O 1
ATOM 3172 N N . PRO B 1 185 ? -4.832 22.094 3.975 1 98.88 185 PRO B N 1
ATOM 3173 C CA . PRO B 1 185 ? -4.238 23.391 4.305 1 98.88 185 PRO B CA 1
ATOM 3174 C C . PRO B 1 185 ? -2.816 23.266 4.848 1 98.88 185 PRO B C 1
ATOM 3176 O O . PRO B 1 185 ? -2.42 22.203 5.312 1 98.88 185 PRO B O 1
ATOM 3179 N N . GLY B 1 186 ? -2.117 24.359 4.785 1 98.81 186 GLY B N 1
ATOM 3180 C CA . GLY B 1 186 ? -0.754 24.406 5.289 1 98.81 186 GLY B CA 1
ATOM 3181 C C . GLY B 1 186 ? 0.233 24.969 4.289 1 98.81 186 GLY B C 1
ATOM 3182 O O . GLY B 1 186 ? 1.411 24.609 4.297 1 98.81 186 GLY B O 1
ATOM 3183 N N . HIS B 1 187 ? -0.185 25.844 3.449 1 98.69 187 HIS B N 1
ATOM 3184 C CA . HIS B 1 187 ? 0.603 26.406 2.357 1 98.69 187 HIS B CA 1
ATOM 3185 C C . HIS B 1 187 ? 1.828 27.141 2.885 1 98.69 187 HIS B C 1
ATOM 3187 O O . HIS B 1 187 ? 2.898 27.094 2.271 1 98.69 187 HIS B O 1
ATOM 3193 N N . HIS B 1 188 ? 1.651 27.922 3.891 1 98.06 188 HIS B N 1
ATOM 3194 C CA . HIS B 1 188 ? 2.707 28.719 4.516 1 98.06 188 HIS B CA 1
ATOM 3195 C C . HIS B 1 188 ? 2.365 29.047 5.965 1 98.06 188 HIS B C 1
ATOM 3197 O O . HIS B 1 188 ? 1.328 28.609 6.477 1 98.06 188 HIS B O 1
ATOM 3203 N N . VAL B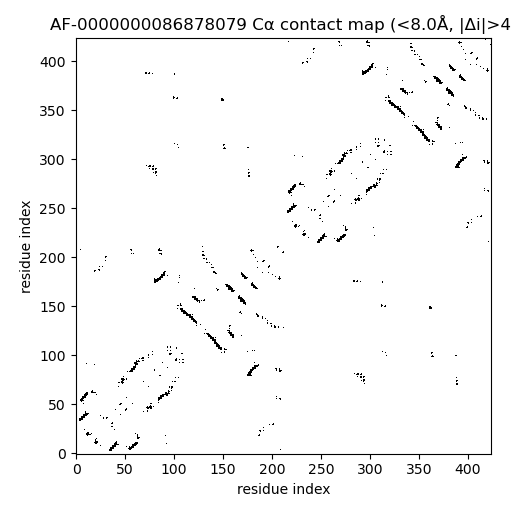 1 189 ? 3.246 29.719 6.648 1 98.5 189 VAL B N 1
ATOM 3204 C CA . VAL B 1 189 ? 3.191 29.969 8.086 1 98.5 189 VAL B CA 1
ATOM 3205 C C . VAL B 1 189 ? 1.843 30.578 8.453 1 98.5 189 VAL B C 1
ATOM 3207 O O . VAL B 1 189 ? 1.214 30.172 9.43 1 98.5 189 VAL B O 1
ATOM 3210 N N . PRO B 1 190 ? 1.219 31.5 7.68 1 98.19 190 PRO B N 1
ATOM 3211 C CA . PRO B 1 190 ? -0.057 32.125 8.062 1 98.19 190 PRO B CA 1
ATOM 3212 C C . PRO B 1 190 ? -1.188 31.094 8.172 1 98.19 190 PRO B C 1
ATOM 3214 O O . PRO B 1 190 ? -2.143 31.312 8.922 1 98.19 190 PRO B O 1
ATOM 3217 N N . SER B 1 191 ? -1.152 30.016 7.445 1 98.62 191 SER B N 1
ATOM 3218 C CA . SER B 1 191 ? -2.186 28.984 7.523 1 98.62 191 SER B CA 1
ATOM 3219 C C . SER B 1 191 ? -2.357 28.469 8.953 1 98.62 191 SER B C 1
ATOM 3221 O O . SER B 1 191 ? -3.477 28.203 9.383 1 98.62 191 SER B O 1
ATOM 3223 N N . PHE B 1 192 ? -1.271 28.453 9.695 1 98.62 192 PHE B N 1
ATOM 3224 C CA . PHE B 1 192 ? -1.246 27.797 11 1 98.62 192 PHE B CA 1
ATOM 3225 C C . PHE B 1 192 ? -1.736 28.734 12.086 1 98.62 192 PHE B C 1
ATOM 3227 O O . PHE B 1 192 ? -1.818 28.359 13.258 1 98.62 192 PHE B O 1
ATOM 3234 N N . ALA B 1 193 ? -2.098 29.938 11.711 1 97 193 ALA B N 1
ATOM 3235 C CA . ALA B 1 193 ? -2.648 30.906 12.664 1 97 193 ALA B CA 1
ATOM 3236 C C . ALA B 1 193 ? -4.152 30.703 12.836 1 97 193 ALA B C 1
ATOM 3238 O O . ALA B 1 193 ? -4.746 31.203 13.789 1 97 193 ALA B O 1
ATOM 3239 N N . ASN B 1 194 ? -4.805 30.078 11.859 1 98.19 194 ASN B N 1
ATOM 3240 C CA . ASN B 1 194 ? -6.238 29.812 11.961 1 98.19 194 ASN B CA 1
ATOM 3241 C C . ASN B 1 194 ? -6.547 28.828 13.086 1 98.19 194 ASN B C 1
ATOM 3243 O O . ASN B 1 194 ? -6.035 27.703 13.094 1 98.19 194 ASN B O 1
ATOM 3247 N N . GLU B 1 195 ? -7.438 29.203 13.992 1 98.12 195 GLU B N 1
ATOM 3248 C CA . GLU B 1 195 ? -7.695 28.406 15.195 1 98.12 195 GLU B CA 1
ATOM 3249 C C . GLU B 1 195 ? -8.328 27.062 14.859 1 98.12 195 GLU B C 1
ATOM 3251 O O . GLU B 1 195 ? -8.016 26.047 15.477 1 98.12 195 GLU B O 1
ATOM 3256 N N . SER B 1 196 ? -9.227 27.094 13.93 1 98.56 196 SER B N 1
ATOM 3257 C CA . SER B 1 196 ? -9.867 25.844 13.523 1 98.56 196 SER B CA 1
ATOM 3258 C C . SER B 1 196 ? -8.867 24.875 12.914 1 98.56 196 SER B C 1
ATOM 3260 O O . SER B 1 196 ? -8.914 23.672 13.172 1 98.56 196 SER B O 1
ATOM 3262 N N . TYR B 1 197 ? -7.938 25.406 12.125 1 98.75 197 TYR B N 1
ATOM 3263 C CA . TYR B 1 197 ? -6.918 24.562 11.508 1 98.75 197 TYR B CA 1
ATOM 3264 C C . TYR B 1 197 ? -5.938 24.031 12.547 1 98.75 197 TYR B C 1
ATOM 3266 O O . TYR B 1 197 ? -5.531 22.875 12.492 1 98.75 197 TYR B O 1
ATOM 3274 N N . ARG B 1 198 ? -5.555 24.875 13.516 1 98.75 198 ARG B N 1
ATOM 3275 C CA . ARG B 1 198 ? -4.703 24.406 14.602 1 98.75 198 ARG B CA 1
ATOM 3276 C C . ARG B 1 198 ? -5.34 23.234 15.336 1 98.75 198 ARG B C 1
ATOM 3278 O O . ARG B 1 198 ? -4.668 22.25 15.648 1 98.75 198 ARG B O 1
ATOM 3285 N N . GLN B 1 199 ? -6.621 23.391 15.594 1 98.69 199 GLN B N 1
ATOM 3286 C CA . GLN B 1 199 ? -7.344 22.328 16.281 1 98.69 199 GLN B CA 1
ATOM 3287 C C . GLN B 1 199 ? -7.379 21.047 15.445 1 98.69 199 GLN B C 1
ATOM 3289 O O . GLN B 1 199 ? -7.227 19.953 15.969 1 98.69 199 GLN B O 1
ATOM 3294 N N . LEU B 1 200 ? -7.582 21.203 14.133 1 98.81 200 LEU B N 1
ATOM 3295 C CA . LEU B 1 200 ? -7.598 20.078 13.219 1 98.81 200 LEU B CA 1
ATOM 3296 C C . LEU B 1 200 ? -6.266 19.328 13.25 1 98.81 200 LEU B C 1
ATOM 3298 O O . LEU B 1 200 ? -6.238 18.094 13.336 1 98.81 200 LEU B O 1
ATOM 3302 N N . ILE B 1 201 ? -5.148 20.062 13.195 1 98.94 201 ILE B N 1
ATOM 3303 C CA . ILE B 1 201 ? -3.816 19.469 13.211 1 98.94 201 ILE B CA 1
ATOM 3304 C C . ILE B 1 201 ? -3.611 18.703 14.523 1 98.94 201 ILE B C 1
ATOM 3306 O O . ILE B 1 201 ? -3.119 17.578 14.531 1 98.94 201 ILE B O 1
ATOM 3310 N N . LEU B 1 202 ? -3.994 19.328 15.633 1 98.81 202 LEU B N 1
ATOM 3311 C CA . LEU B 1 202 ? -3.836 18.719 16.953 1 98.81 202 LEU B CA 1
ATOM 3312 C C . LEU B 1 202 ? -4.613 17.406 17.031 1 98.81 202 LEU B C 1
ATOM 3314 O O . LEU B 1 202 ? -4.066 16.391 17.453 1 98.81 202 LEU B O 1
ATOM 3318 N N . GLN B 1 203 ? -5.871 17.438 16.641 1 98.81 203 GLN B N 1
ATOM 3319 C CA . GLN B 1 203 ? -6.73 16.266 16.734 1 98.81 203 GLN B CA 1
ATOM 3320 C C . GLN B 1 203 ? -6.277 15.172 15.758 1 98.81 203 GLN B C 1
ATOM 3322 O O . GLN B 1 203 ? -6.363 13.984 16.062 1 98.81 203 GLN B O 1
ATOM 3327 N N . ALA B 1 204 ? -5.785 15.586 14.562 1 98.94 204 ALA B N 1
ATOM 3328 C CA . ALA B 1 204 ? -5.223 14.633 13.617 1 98.94 204 ALA B CA 1
ATOM 3329 C C . ALA B 1 204 ? -4.027 13.898 14.211 1 98.94 204 ALA B C 1
ATOM 3331 O O . ALA B 1 204 ? -3.936 12.672 14.141 1 98.94 204 ALA B O 1
ATOM 3332 N N . GLY B 1 205 ? -3.121 14.672 14.797 1 98.81 205 GLY B N 1
ATOM 3333 C CA . GLY B 1 205 ? -1.957 14.07 15.43 1 98.81 205 GLY B CA 1
ATOM 3334 C C . GLY B 1 205 ? -2.312 13.141 16.578 1 98.81 205 GLY B C 1
ATOM 3335 O O . GLY B 1 205 ? -1.762 12.047 16.688 1 98.81 205 GLY B O 1
ATOM 3336 N N . LYS B 1 206 ? -3.205 13.578 17.438 1 98.56 206 LYS B N 1
ATOM 3337 C CA . LYS B 1 206 ? -3.604 12.773 18.578 1 98.56 206 LYS B CA 1
ATOM 3338 C C . LYS B 1 206 ? -4.266 11.477 18.141 1 98.56 206 LYS B C 1
ATOM 3340 O O . LYS B 1 206 ? -3.994 10.414 18.703 1 98.56 206 LYS B O 1
ATOM 3345 N N . TRP B 1 207 ? -5.141 11.586 17.125 1 98.75 207 TRP B N 1
ATOM 3346 C CA . TRP B 1 207 ? -5.805 10.391 16.625 1 98.75 207 TRP B CA 1
ATOM 3347 C C . TRP B 1 207 ? -4.801 9.422 16.016 1 98.75 207 TRP B C 1
ATOM 3349 O O . TRP B 1 207 ? -4.824 8.227 16.312 1 98.75 207 TRP B O 1
ATOM 3359 N N . ALA B 1 208 ? -3.922 9.969 15.172 1 98.81 208 ALA B N 1
ATOM 3360 C CA . ALA B 1 208 ? -2.928 9.133 14.508 1 98.81 208 ALA B CA 1
ATOM 3361 C C . ALA B 1 208 ? -2.014 8.453 15.523 1 98.81 208 ALA B C 1
ATOM 3363 O O . ALA B 1 208 ? -1.591 7.312 15.32 1 98.81 208 ALA B O 1
ATOM 3364 N N . ALA B 1 209 ? -1.765 9.133 16.625 1 97.88 209 ALA B N 1
ATOM 3365 C CA . ALA B 1 209 ? -0.884 8.617 17.672 1 97.88 209 ALA B CA 1
ATOM 3366 C C . ALA B 1 209 ? -1.651 7.723 18.656 1 97.88 209 ALA B C 1
ATOM 3368 O O . ALA B 1 209 ? -1.099 7.273 19.656 1 97.88 209 ALA B O 1
ATOM 3369 N N . ARG B 1 210 ? -2.936 7.527 18.453 1 95.62 210 ARG B N 1
ATOM 3370 C CA . ARG B 1 210 ? -3.801 6.605 19.172 1 95.62 210 ARG B CA 1
ATOM 3371 C C . ARG B 1 210 ? -4.02 7.078 20.609 1 95.62 210 ARG B C 1
ATOM 3373 O O . ARG B 1 210 ? -3.992 6.273 21.547 1 95.62 210 ARG B O 1
ATOM 3380 N N . TYR B 1 211 ? -4.105 8.367 20.766 1 88.88 211 TYR B N 1
ATOM 3381 C CA . TYR B 1 211 ? -4.594 8.898 22.031 1 88.88 211 TYR B CA 1
ATOM 3382 C C . TYR B 1 211 ? -6.059 8.531 22.25 1 88.88 211 TYR B C 1
ATOM 3384 O O . TYR B 1 211 ? -6.551 8.539 23.375 1 88.88 211 TYR B O 1
ATOM 3392 N N . VAL B 1 212 ? -6.75 8.234 21.219 1 82.75 212 VAL B N 1
ATOM 3393 C CA . VAL B 1 212 ? -8.156 7.848 21.25 1 82.75 212 VAL B CA 1
ATOM 3394 C C . VAL B 1 212 ? -8.406 6.738 20.234 1 82.75 212 VAL B C 1
ATOM 3396 O O . VAL B 1 212 ? -7.691 6.629 19.234 1 82.75 212 VAL B O 1
#

Foldseek 3Di:
DCPAAEEEEEEAAPDAPAAHCVLVQVLLCVLCVVGYHYDYDPDLCCLAQVNVLRGLEYEFPYRPQPDERDPRSVVSNLVSQLVAHFYEYEANSLSNVVDVSVCVVQFKHWDDWDDWDKWKKAFDPDDDQLCPPFGIDIDTFIDTAIDGDPPGDKAQTMWIADPVGTGGAKIKDGHNNFIYIYGNGDSYNVSSVDPSVSSSSNSSRCVRSPVD/DPPAFEEEEEEAAPDAPQAHCVLVQVLLCVLCVVGYHYDYDPDLCCLAQVNVLRGLEYEFPYRPQPDEDDPRSVVSNLVSQLVAHFYEYEANSLSNVVDVSVCVVQFKHWDDWDDWDKWKKAFDPDDDQLCPPFGIDIDTFIDTAIDGDPPGDKAQTMWIADPVGTGGAKIKDGHNNFIYIYGNGDSYNVSSVDPSVSSSSNSSRCVRSPVD

pLDDT: mean 97.4, std 5.85, range [39.53, 99.0]

InterPro domains:
  IPR029010 ThuA-like domain [PF06283] (34-208)
  IPR029062 Class I glutamine amidotransferase-like [G3DSA:3.40.50.880] (21-212)
  IPR029062 Class I glutamine amidotransferase-like [SSF52317] (5-210)

Radius of gyration: 23.2 Å; Cα contacts (8 Å, |Δi|>4): 1025; chains: 2; bounding box: 45×65×60 Å

Nearest PDB structures (foldseek):
  1t0b-assembly2_E  TM=7.400E-01  e=1.713E-11  Geobacillus stearothermophilus
  2zuu-assembly1_B  TM=6.008E-01  e=2.981E-05  Bifidobacterium longum
  2zus-assembly1_A  TM=5.578E-01  e=1.832E-05  Bifidobacterium longum
  2zut-assembly2_D  TM=5.896E-01  e=1.138E-04  Bifidobacterium longum
  2v0n-assembly1_B  TM=5.668E-01  e=9.915E-01  Caulobacter vibrioides CB15